Protein AF-A0AA44AN73-F1 (afdb_monomer_lite)

Sequence (393 aa):
MNIKLKIITTLLGVFFGCGIVTSQTPKAEQAMDSKRQHITEVAALTGKGDLDKLKIVLIDGLNDGMAVSELKEVMVHAYAYCGFPRALRGLQTLVAVLDERKAKGIEDDWGRKASPITDTRSKYERGRDILVEISGIPADAPKADYAILAPEIEVFLKEHLFADLFERDVLTYAERELTTVAVIASLGKGVEPMLKGHMGIALNVGITPDELRSVLAIVEKNIGRGEADGGRLALNEVLQSKGLTTAPEAPAVTIGNGVKKQKVTFHNRFLIDMVGDLYFPANYSPAKKYAAIIVGHPFGGVKEQTSGLHARKLAEIGYVTLAFDASYYGESGGYPRRMESPEVRVDDFSAAVDFLTNHPAVEADKIGVIGICGGGCYSVSATQIDHRINQYV

Radius of gyration: 26.95 Å; chains: 1; bounding box: 112×52×70 Å

Secondary structure (DSSP, 8-state):
--------------------------GGGGSS-HHHHHHHHHHHHHHHT-HHHHHHHHHHHHHTT--HHHHHHHHHHHHHHH-HHHHHHHHHHHHHHHHHHHHTTPPPP--PPPPP----S-HHHHHHHHHHHHH---TTSPPPHHHHH-HHHHHIIIIIIIIIIIT-TTS-HHHHHHHHHHHHHHH-TT-HHHHHHHHHHHHHTT--HHHHHH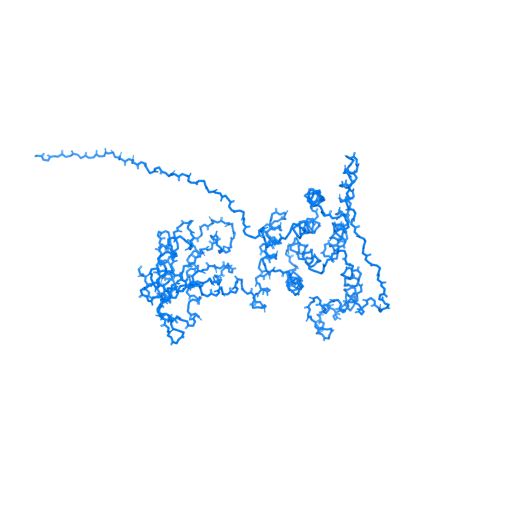HHHHHHHHT-HHHHHHHHHHHHHHHHHTT--S---PPPEE-GGG-EEEEEEEE-TT--EEEEEEEE-TT--TTS-EEEEEEEPPTT--TTTHHHHHHHHHHHTT-EEEEEPPTTSTTS--SSTT---HHHHHHHHHHHHHHHHT-TTEEEEEEEEEE-THHHHHHHHHHHH-TTEEEE-

Structure (mmCIF, N/CA/C/O backbone):
data_AF-A0AA44AN73-F1
#
_entry.id   AF-A0AA44AN73-F1
#
loop_
_atom_site.group_PDB
_atom_site.id
_atom_site.type_symbol
_atom_site.label_atom_id
_atom_site.label_alt_id
_atom_site.label_comp_id
_atom_site.label_asym_id
_atom_site.label_entity_id
_atom_site.label_seq_id
_atom_site.pdbx_PDB_ins_code
_atom_site.Cartn_x
_atom_site.Cartn_y
_atom_site.Cartn_z
_atom_site.occupancy
_atom_site.B_iso_or_equiv
_atom_site.auth_seq_id
_atom_site.auth_comp_id
_atom_site.auth_asym_id
_atom_site.auth_atom_id
_atom_site.pdbx_PDB_model_num
ATOM 1 N N . MET A 1 1 ? -77.117 20.417 1.724 1.00 33.25 1 MET A N 1
ATOM 2 C CA . MET A 1 1 ? -77.592 19.128 1.180 1.00 33.25 1 MET A CA 1
ATOM 3 C C . MET A 1 1 ? -76.388 18.421 0.579 1.00 33.25 1 MET A C 1
ATOM 5 O O . MET A 1 1 ? -75.784 18.962 -0.335 1.00 33.25 1 MET A O 1
ATOM 9 N N . ASN A 1 2 ? -75.968 17.308 1.185 1.00 35.72 2 ASN A N 1
ATOM 10 C CA . ASN A 1 2 ? -74.868 16.461 0.709 1.00 35.72 2 ASN A CA 1
ATOM 11 C C . ASN A 1 2 ? -75.146 15.934 -0.708 1.00 35.72 2 ASN A C 1
ATOM 13 O O . ASN A 1 2 ? -76.312 15.709 -1.026 1.00 35.72 2 ASN A O 1
ATOM 17 N N . ILE A 1 3 ? -74.090 15.616 -1.474 1.00 34.88 3 ILE A N 1
ATOM 18 C CA . ILE A 1 3 ? -73.777 14.259 -1.990 1.00 34.88 3 ILE A CA 1
ATOM 19 C C . ILE A 1 3 ? -72.761 14.325 -3.161 1.00 34.88 3 ILE A C 1
ATOM 21 O O . ILE A 1 3 ? -73.043 14.906 -4.200 1.00 34.88 3 ILE A O 1
ATOM 25 N N . LYS A 1 4 ? -71.658 13.574 -2.977 1.00 35.12 4 LYS A N 1
ATOM 26 C CA . LYS A 1 4 ? -70.681 13.003 -3.941 1.00 35.12 4 LYS A CA 1
ATOM 27 C C . LYS A 1 4 ? -69.655 13.933 -4.620 1.00 35.12 4 LYS A C 1
ATOM 29 O O . LYS A 1 4 ? -70.014 15.010 -5.050 1.00 35.12 4 LYS A O 1
ATOM 34 N N . LEU A 1 5 ? -68.401 13.574 -4.925 1.00 36.94 5 LEU A N 1
ATOM 35 C CA . LEU A 1 5 ? -67.374 12.585 -4.527 1.00 36.94 5 LEU A CA 1
ATOM 36 C C . LEU A 1 5 ? -66.409 12.503 -5.746 1.00 36.94 5 LEU A C 1
ATOM 38 O O . LEU A 1 5 ? -66.891 12.270 -6.849 1.00 36.94 5 LEU A O 1
ATOM 42 N N . LYS A 1 6 ? -65.086 12.565 -5.492 1.00 32.72 6 LYS A N 1
ATOM 43 C CA . LYS A 1 6 ? -63.939 11.987 -6.253 1.00 32.72 6 LYS A CA 1
ATOM 44 C C . LYS A 1 6 ? -63.136 12.806 -7.309 1.00 32.72 6 LYS A C 1
ATOM 46 O O . LYS A 1 6 ? -63.576 13.000 -8.430 1.00 32.72 6 LYS A O 1
ATOM 51 N N . ILE A 1 7 ? -61.860 13.009 -6.917 1.00 36.22 7 ILE A N 1
ATOM 52 C CA . ILE A 1 7 ? -60.563 12.746 -7.609 1.00 36.22 7 ILE A CA 1
ATOM 53 C C . ILE A 1 7 ? -60.073 13.769 -8.654 1.00 36.22 7 ILE A C 1
ATOM 55 O O . ILE A 1 7 ? -60.730 13.999 -9.659 1.00 36.22 7 ILE A O 1
ATOM 59 N N . ILE A 1 8 ? -58.854 14.291 -8.414 1.00 30.73 8 ILE A N 1
ATOM 60 C CA . ILE A 1 8 ? -57.634 14.311 -9.274 1.00 30.73 8 ILE A CA 1
ATOM 61 C C . ILE A 1 8 ? -56.758 15.504 -8.815 1.00 30.73 8 ILE A C 1
ATOM 63 O O . ILE A 1 8 ? -57.096 16.657 -9.039 1.00 30.73 8 ILE A O 1
ATOM 67 N N . THR A 1 9 ? -55.800 15.266 -7.911 1.00 32.59 9 THR A N 1
ATOM 68 C CA . THR A 1 9 ? -54.337 15.238 -8.168 1.00 32.59 9 THR A CA 1
ATOM 69 C C . THR A 1 9 ? -53.699 16.626 -8.328 1.00 32.59 9 THR A C 1
ATOM 71 O O . THR A 1 9 ? -53.601 17.150 -9.431 1.00 32.59 9 THR A O 1
ATOM 74 N N . THR A 1 10 ? -53.170 17.178 -7.229 1.00 31.42 10 THR A N 1
ATOM 75 C CA . THR A 1 10 ? -52.239 18.320 -7.255 1.00 31.42 10 THR A CA 1
ATOM 76 C C . THR A 1 10 ? -50.815 17.799 -7.074 1.00 31.42 10 THR A C 1
ATOM 78 O O . THR A 1 10 ? -50.387 17.504 -5.961 1.00 31.42 10 THR A O 1
ATOM 81 N N . LEU A 1 11 ? -50.087 17.677 -8.184 1.00 30.55 11 LEU A N 1
ATOM 82 C CA . LEU A 1 11 ? -48.626 17.619 -8.204 1.00 30.55 11 LEU A CA 1
ATOM 83 C C . LEU A 1 11 ? -48.123 19.068 -8.144 1.00 30.55 11 LEU A C 1
ATOM 85 O O . LEU A 1 11 ? -48.234 19.795 -9.128 1.00 30.55 11 LEU A O 1
ATOM 89 N N . LEU A 1 12 ? -47.593 19.496 -6.997 1.00 32.09 12 LEU A N 1
ATOM 90 C CA . LEU A 1 12 ? -46.801 20.723 -6.906 1.00 32.09 12 LEU A CA 1
ATOM 91 C C . LEU A 1 12 ? -45.329 20.316 -6.800 1.00 32.09 12 LEU A C 1
ATOM 93 O O . LEU A 1 12 ? -44.916 19.683 -5.830 1.00 32.09 12 LEU A O 1
ATOM 97 N N . GLY A 1 13 ? -44.574 20.621 -7.854 1.00 29.20 13 GLY A N 1
ATOM 98 C CA . GLY A 1 13 ? -43.163 20.289 -7.980 1.00 29.20 13 GLY A CA 1
ATOM 99 C C . GLY A 1 13 ? -42.294 21.054 -6.985 1.00 29.20 13 GLY A C 1
ATOM 100 O O . GLY A 1 13 ? -42.390 22.273 -6.859 1.00 29.20 13 GLY A O 1
ATOM 101 N N . VAL A 1 14 ? -41.406 20.321 -6.317 1.00 35.00 14 VAL A N 1
ATOM 102 C CA . VAL A 1 14 ? -40.262 20.882 -5.599 1.00 35.00 14 VAL A CA 1
ATOM 103 C C . VAL A 1 14 ? -39.116 20.989 -6.601 1.00 35.00 14 VAL A C 1
ATOM 105 O O . VAL A 1 14 ? -38.547 19.985 -7.025 1.00 35.00 14 VAL A O 1
ATOM 108 N N . PHE A 1 15 ? -38.809 22.218 -7.010 1.00 31.81 15 PHE A N 1
ATOM 109 C CA . PHE A 1 15 ? -37.608 22.543 -7.774 1.00 31.81 15 PHE A CA 1
ATOM 110 C C . PHE A 1 15 ? -36.373 22.275 -6.900 1.00 31.81 15 PHE A C 1
ATOM 112 O O . PHE A 1 15 ? -36.107 23.005 -5.947 1.00 31.81 15 PHE A O 1
ATOM 119 N N . PHE A 1 16 ? -35.610 21.233 -7.230 1.00 35.00 16 PHE A N 1
ATOM 120 C CA . PHE A 1 16 ? -34.255 21.047 -6.719 1.00 35.00 16 PHE A CA 1
ATOM 121 C C . PHE A 1 16 ? -33.323 22.017 -7.452 1.00 35.00 16 PHE A C 1
ATOM 123 O O . PHE A 1 16 ? -33.012 21.837 -8.630 1.00 35.00 16 PHE A O 1
ATOM 130 N N . GLY A 1 17 ? -32.880 23.059 -6.750 1.00 29.28 17 GLY A N 1
ATOM 131 C CA . GLY A 1 17 ? -31.750 23.873 -7.177 1.00 29.28 17 GLY A CA 1
ATOM 132 C C . GLY A 1 17 ? -30.486 23.019 -7.143 1.00 29.28 17 GLY A C 1
ATOM 133 O O . GLY A 1 17 ? -29.977 22.696 -6.072 1.00 29.28 17 GLY A O 1
ATOM 134 N N . CYS A 1 18 ? -30.004 22.627 -8.319 1.00 31.86 18 CYS A N 1
ATOM 135 C CA . CYS A 1 18 ? -28.733 21.940 -8.489 1.00 31.86 18 CYS A CA 1
ATOM 136 C C . CYS A 1 18 ? -27.601 22.936 -8.190 1.00 31.86 18 CYS A C 1
ATOM 138 O O . CYS A 1 18 ? -27.151 23.670 -9.067 1.00 31.86 18 CYS A O 1
ATOM 140 N N . GLY A 1 19 ? -27.177 22.996 -6.928 1.00 29.27 19 GLY A N 1
ATOM 141 C CA . GLY A 1 19 ? -25.904 23.603 -6.562 1.00 29.27 19 GLY A CA 1
ATOM 142 C C . GLY A 1 19 ? -24.778 22.805 -7.212 1.00 29.27 19 GLY A C 1
ATOM 143 O O . GLY A 1 19 ? -24.750 21.579 -7.127 1.00 29.27 19 GLY A O 1
ATOM 144 N N . ILE A 1 20 ? -23.886 23.505 -7.905 1.00 31.80 20 ILE A N 1
ATOM 145 C CA . ILE A 1 20 ? -22.695 22.949 -8.542 1.00 31.80 20 ILE A CA 1
ATOM 146 C C . ILE A 1 20 ? -21.858 22.276 -7.449 1.00 31.80 20 ILE A C 1
ATOM 148 O O . ILE A 1 20 ? -21.219 22.943 -6.639 1.00 31.80 20 ILE A O 1
ATOM 152 N N . VAL A 1 21 ? -21.893 20.945 -7.402 1.00 33.31 21 VAL A N 1
ATOM 153 C CA . VAL A 1 21 ? -20.956 20.147 -6.614 1.00 33.31 21 VAL A CA 1
ATOM 154 C C . VAL A 1 21 ? -19.628 20.223 -7.352 1.00 33.31 21 VAL A C 1
ATOM 156 O O . VAL A 1 21 ? -19.421 19.531 -8.345 1.00 33.31 21 VAL A O 1
ATOM 159 N N . THR A 1 22 ? -18.732 21.093 -6.897 1.00 30.92 22 THR A N 1
ATOM 160 C CA . THR A 1 22 ? -17.318 20.997 -7.258 1.00 30.92 22 THR A CA 1
ATOM 161 C C . THR A 1 22 ? -16.829 19.632 -6.784 1.00 30.92 22 THR A C 1
ATOM 163 O O . THR A 1 22 ? -16.802 19.366 -5.581 1.00 30.92 22 THR A O 1
ATOM 166 N N . SER A 1 23 ? -16.515 18.744 -7.725 1.00 31.84 23 SER A N 1
ATOM 167 C CA . SER A 1 23 ? -15.941 17.432 -7.451 1.00 31.84 23 SER A CA 1
ATOM 168 C C . SER A 1 23 ? -14.614 17.611 -6.718 1.00 31.84 23 SER A C 1
ATOM 170 O O . SER A 1 23 ? -13.614 17.987 -7.325 1.00 31.84 23 SER A O 1
ATOM 172 N N . GLN A 1 24 ? -14.603 17.369 -5.409 1.00 31.91 24 GLN A N 1
ATOM 173 C CA . GLN A 1 24 ? -13.357 17.167 -4.684 1.00 31.91 24 GLN A CA 1
ATOM 174 C C . GLN A 1 24 ? -12.802 15.810 -5.112 1.00 31.91 24 GLN A C 1
ATOM 176 O O . GLN A 1 24 ? -13.430 14.773 -4.893 1.00 31.91 24 GLN A O 1
ATOM 181 N N . THR A 1 25 ? -11.651 15.843 -5.774 1.00 31.38 25 THR A N 1
ATOM 182 C CA . THR A 1 25 ? -10.792 14.688 -6.030 1.00 31.38 25 THR A CA 1
ATOM 183 C C . THR A 1 25 ? -10.582 13.916 -4.715 1.00 31.38 25 THR A C 1
ATOM 185 O O . THR A 1 25 ? -10.429 14.561 -3.671 1.00 31.38 25 THR A O 1
ATOM 188 N N . PRO A 1 26 ? -10.627 12.570 -4.691 1.00 38.88 26 PRO A N 1
ATOM 189 C CA . PRO A 1 26 ? -10.494 11.815 -3.449 1.00 38.88 26 PRO A CA 1
ATOM 190 C C . PRO A 1 26 ? -9.183 12.152 -2.728 1.00 38.88 26 PRO A C 1
ATOM 192 O O . PRO A 1 26 ? -8.114 12.132 -3.328 1.00 38.88 26 PRO A O 1
ATOM 195 N N . LYS A 1 27 ? -9.257 12.396 -1.416 1.00 42.75 27 LYS A N 1
ATOM 196 C CA . LYS A 1 27 ? -8.123 12.756 -0.541 1.00 42.75 27 LYS A CA 1
ATOM 197 C C . LYS A 1 27 ? -6.932 11.777 -0.619 1.00 42.75 27 LYS A C 1
ATOM 199 O O . LYS A 1 27 ? -5.808 12.175 -0.351 1.00 42.75 27 LYS A O 1
ATOM 204 N N . ALA A 1 28 ? -7.172 10.524 -1.019 1.00 41.59 28 ALA A N 1
ATOM 205 C CA . ALA A 1 28 ? -6.134 9.509 -1.221 1.00 41.59 28 ALA A CA 1
ATOM 206 C C . ALA A 1 28 ? -5.188 9.830 -2.399 1.00 41.59 28 ALA A C 1
ATOM 208 O O . ALA A 1 28 ? -3.997 9.551 -2.316 1.00 41.59 28 ALA A O 1
ATOM 209 N N . GLU A 1 29 ? -5.666 10.478 -3.468 1.00 38.62 29 GLU A N 1
ATOM 210 C CA . GLU A 1 29 ? -4.795 10.918 -4.576 1.00 38.62 29 GLU A CA 1
ATOM 211 C C . GLU A 1 29 ? -3.890 12.100 -4.176 1.00 38.62 29 GLU A C 1
ATOM 213 O O . GLU A 1 29 ? -2.914 12.373 -4.860 1.00 38.62 29 GLU A O 1
ATOM 218 N N . GLN A 1 30 ? -4.154 12.772 -3.046 1.00 48.41 30 GLN A N 1
ATOM 219 C CA . GLN A 1 30 ? -3.311 13.852 -2.508 1.00 48.41 30 GLN A CA 1
ATOM 220 C C . GLN A 1 30 ? -2.261 13.383 -1.486 1.00 48.41 30 GLN A C 1
ATOM 222 O O . GLN A 1 30 ? -1.497 14.209 -0.991 1.00 48.41 30 GLN A O 1
ATOM 227 N N . ALA A 1 31 ? -2.226 12.094 -1.133 1.00 61.28 31 ALA A N 1
ATOM 228 C CA . ALA A 1 31 ? -1.313 11.583 -0.106 1.00 61.28 31 ALA A CA 1
ATOM 229 C C . ALA A 1 31 ? 0.101 11.272 -0.628 1.00 61.28 31 ALA A C 1
ATOM 231 O O . ALA A 1 31 ? 1.035 11.192 0.165 1.00 61.28 31 ALA A O 1
ATOM 232 N N . MET A 1 32 ? 0.256 11.092 -1.943 1.00 83.25 32 MET A N 1
ATOM 233 C CA . MET A 1 32 ? 1.490 10.640 -2.581 1.00 83.25 32 MET A CA 1
ATOM 234 C C . MET A 1 32 ? 1.972 11.681 -3.596 1.00 83.25 32 MET A C 1
ATOM 236 O O . MET A 1 32 ? 1.163 12.235 -4.339 1.00 83.25 32 MET A O 1
ATOM 240 N N . ASP A 1 33 ? 3.277 11.961 -3.621 1.00 91.88 33 ASP A N 1
ATOM 241 C CA . ASP A 1 33 ? 3.858 12.850 -4.631 1.00 91.88 33 ASP A CA 1
ATOM 242 C C . ASP A 1 33 ? 3.808 12.231 -6.040 1.00 91.88 33 ASP A C 1
ATOM 244 O O . ASP A 1 33 ? 3.614 11.021 -6.211 1.00 91.88 33 ASP A O 1
ATOM 248 N N . SER A 1 34 ? 3.973 13.070 -7.068 1.00 94.44 34 SER A N 1
ATOM 249 C CA . SER A 1 34 ? 3.802 12.630 -8.455 1.00 94.44 34 SER A CA 1
ATOM 250 C C . SER A 1 34 ? 4.837 11.585 -8.872 1.00 94.44 34 SER A C 1
ATOM 252 O O . SER A 1 34 ? 4.498 10.617 -9.553 1.00 94.44 34 SER A O 1
ATOM 254 N N . LYS A 1 35 ? 6.080 11.692 -8.390 1.00 96.38 35 LYS A N 1
ATOM 255 C CA . LYS A 1 35 ? 7.129 10.707 -8.664 1.00 96.38 35 LYS A CA 1
ATOM 256 C C . LYS A 1 35 ? 6.743 9.330 -8.123 1.00 96.38 35 LYS A C 1
ATOM 258 O O . LYS A 1 35 ? 6.809 8.340 -8.851 1.00 96.38 35 LYS A O 1
ATOM 263 N N . ARG A 1 36 ? 6.302 9.245 -6.867 1.00 97.50 36 ARG A N 1
ATOM 264 C CA . ARG A 1 36 ? 5.841 7.993 -6.245 1.00 97.50 36 ARG A CA 1
ATOM 265 C C . ARG A 1 36 ? 4.588 7.434 -6.928 1.00 97.50 36 ARG A C 1
ATOM 267 O O . ARG A 1 36 ? 4.461 6.212 -7.057 1.00 97.50 36 ARG A O 1
ATOM 274 N N . GLN A 1 37 ? 3.709 8.296 -7.440 1.00 97.19 37 GLN A N 1
ATOM 275 C CA . GLN A 1 37 ? 2.575 7.883 -8.267 1.00 97.19 37 GLN A CA 1
ATOM 276 C C . GLN A 1 37 ? 3.027 7.188 -9.555 1.00 97.19 37 GLN A C 1
ATOM 278 O O . GLN A 1 37 ? 2.626 6.047 -9.794 1.00 97.19 37 GLN A O 1
ATOM 283 N N . HIS A 1 38 ? 3.909 7.814 -10.336 1.00 98.38 38 HIS A N 1
ATOM 284 C CA . HIS A 1 38 ? 4.433 7.229 -11.576 1.00 98.38 38 HIS A CA 1
ATOM 285 C C . HIS A 1 38 ? 5.224 5.942 -11.325 1.00 98.38 38 HIS A C 1
ATOM 287 O O . HIS A 1 38 ? 5.044 4.961 -12.047 1.00 98.38 38 HIS A O 1
ATOM 293 N N . ILE A 1 39 ? 6.041 5.896 -10.263 1.00 98.75 39 ILE A N 1
ATOM 294 C CA . ILE A 1 39 ? 6.729 4.669 -9.829 1.00 98.75 39 ILE A CA 1
ATOM 295 C C . ILE A 1 39 ? 5.718 3.538 -9.632 1.00 98.75 39 ILE A C 1
ATOM 297 O O . ILE A 1 39 ? 5.908 2.438 -10.150 1.00 98.75 39 ILE A O 1
ATOM 301 N N . THR A 1 40 ? 4.623 3.817 -8.926 1.00 98.62 40 THR A N 1
ATOM 302 C CA . THR A 1 40 ? 3.582 2.830 -8.630 1.00 98.62 40 THR A CA 1
ATOM 303 C C . THR A 1 40 ? 2.859 2.357 -9.891 1.00 98.62 40 THR A C 1
ATOM 305 O O . THR A 1 40 ? 2.649 1.156 -10.064 1.00 98.62 40 THR A O 1
ATOM 308 N N . GLU A 1 41 ? 2.494 3.274 -10.791 1.00 98.62 41 GLU A N 1
ATOM 309 C CA . GLU A 1 41 ? 1.819 2.949 -12.052 1.00 98.62 41 GLU A CA 1
ATOM 310 C C . GLU A 1 41 ? 2.703 2.078 -12.959 1.00 98.62 41 GLU A C 1
ATOM 312 O O . GLU A 1 41 ? 2.266 1.021 -13.429 1.00 98.62 41 GLU A O 1
ATOM 317 N N . VAL A 1 42 ? 3.969 2.466 -13.139 1.00 98.88 42 VAL A N 1
ATOM 318 C CA . VAL A 1 42 ? 4.962 1.722 -13.932 1.00 98.88 42 VAL A CA 1
ATOM 319 C C . VAL A 1 42 ? 5.223 0.345 -13.329 1.00 98.88 42 VAL A C 1
ATOM 321 O O . VAL A 1 42 ? 5.249 -0.652 -14.057 1.00 98.88 42 VAL A O 1
ATOM 324 N N . ALA A 1 43 ? 5.379 0.266 -12.007 1.00 98.81 43 ALA A N 1
ATOM 325 C CA . ALA A 1 43 ? 5.598 -0.981 -11.285 1.00 98.81 43 ALA A CA 1
ATOM 326 C C . ALA A 1 43 ? 4.417 -1.950 -11.446 1.00 98.81 43 ALA A C 1
ATOM 328 O O . ALA A 1 43 ? 4.615 -3.106 -11.825 1.00 98.81 43 ALA A O 1
ATOM 329 N N . ALA A 1 44 ? 3.188 -1.476 -11.226 1.00 98.69 44 ALA A N 1
ATOM 330 C CA . ALA A 1 44 ? 1.979 -2.288 -11.336 1.00 98.69 44 ALA A CA 1
ATOM 331 C C . ALA A 1 44 ? 1.781 -2.839 -12.759 1.00 98.69 44 ALA A C 1
ATOM 333 O O . ALA A 1 44 ? 1.577 -4.042 -12.954 1.00 98.69 44 ALA A O 1
ATOM 334 N N . LEU A 1 45 ? 1.907 -1.976 -13.771 1.00 98.81 45 LEU A N 1
ATOM 335 C CA . LEU A 1 45 ? 1.717 -2.348 -15.175 1.00 98.81 45 LEU A CA 1
ATOM 336 C C . LEU A 1 45 ? 2.831 -3.265 -15.690 1.00 98.81 45 LEU A C 1
ATOM 338 O O . LEU A 1 45 ? 2.544 -4.236 -16.396 1.00 98.81 45 LEU A O 1
ATOM 342 N N . THR A 1 46 ? 4.080 -3.042 -15.265 1.00 98.75 46 THR A N 1
ATOM 343 C CA . THR A 1 46 ? 5.189 -3.977 -15.518 1.00 98.75 46 THR A CA 1
ATOM 344 C C . THR A 1 46 ? 4.909 -5.330 -14.866 1.00 98.75 46 THR A C 1
ATOM 346 O O . THR A 1 46 ? 5.020 -6.366 -15.520 1.00 98.75 46 THR A O 1
ATOM 349 N N . GLY A 1 47 ? 4.480 -5.332 -13.601 1.00 97.69 47 GLY A N 1
ATOM 350 C CA . GLY A 1 47 ? 4.155 -6.538 -12.844 1.00 97.69 47 GLY A CA 1
ATOM 351 C C . GLY A 1 47 ? 3.045 -7.374 -13.481 1.00 97.69 47 GLY A C 1
ATOM 352 O O . GLY A 1 47 ? 3.145 -8.603 -13.505 1.00 97.69 47 GLY A O 1
ATOM 353 N N . LYS A 1 48 ? 2.023 -6.724 -14.053 1.00 97.38 48 LYS A N 1
ATOM 354 C CA . LYS A 1 48 ? 0.937 -7.380 -14.799 1.00 97.38 48 LYS A CA 1
ATOM 355 C C . LYS A 1 48 ? 1.352 -7.802 -16.211 1.00 97.38 48 LYS A C 1
ATOM 357 O O . LYS A 1 48 ? 0.869 -8.821 -16.704 1.00 97.38 48 LYS A O 1
ATOM 362 N N . GLY A 1 49 ? 2.262 -7.056 -16.836 1.00 97.44 49 GLY A N 1
ATOM 363 C CA . GLY A 1 49 ? 2.662 -7.224 -18.233 1.00 97.44 49 GLY A CA 1
ATOM 364 C C . GLY A 1 49 ? 1.727 -6.532 -19.232 1.00 97.44 49 GLY A C 1
ATOM 365 O O . GLY A 1 49 ? 1.640 -6.976 -20.374 1.00 97.44 49 GLY A O 1
ATOM 366 N N . ASP A 1 50 ? 1.022 -5.476 -18.816 1.00 97.94 50 ASP A N 1
ATOM 367 C CA . ASP A 1 50 ? 0.146 -4.677 -19.688 1.00 97.94 50 ASP A CA 1
ATOM 368 C C . ASP A 1 50 ? 0.968 -3.577 -20.380 1.00 97.94 50 ASP A C 1
ATOM 370 O O . ASP A 1 50 ? 1.159 -2.480 -19.854 1.00 97.94 50 ASP A O 1
ATOM 374 N N . LEU A 1 51 ? 1.524 -3.915 -21.547 1.00 98.44 51 LEU A N 1
ATOM 375 C CA . LEU A 1 51 ? 2.491 -3.070 -22.255 1.00 98.44 51 LEU A CA 1
ATOM 376 C C . LEU A 1 51 ? 1.855 -1.829 -22.894 1.00 98.44 51 LEU A C 1
ATOM 378 O O . LEU A 1 51 ? 2.514 -0.794 -22.994 1.00 98.44 51 LEU A O 1
ATOM 382 N N . ASP A 1 52 ? 0.587 -1.919 -23.300 1.00 98.31 52 ASP A N 1
ATOM 383 C CA . ASP A 1 52 ? -0.120 -0.815 -23.952 1.00 98.31 52 ASP A CA 1
ATOM 384 C C . ASP A 1 52 ? -0.364 0.320 -22.955 1.00 98.31 52 ASP A C 1
ATOM 386 O O . ASP A 1 52 ? -0.048 1.478 -23.237 1.00 98.31 52 ASP A O 1
ATOM 390 N N . LYS A 1 53 ? -0.840 -0.012 -21.748 1.00 98.50 53 LYS A N 1
ATOM 391 C CA . LYS A 1 53 ? -0.962 0.973 -20.667 1.00 98.50 53 LYS A CA 1
ATOM 392 C C . LYS A 1 53 ? 0.399 1.405 -20.132 1.00 98.50 53 LYS A C 1
ATOM 394 O O . LYS A 1 53 ? 0.574 2.584 -19.833 1.00 98.50 53 LYS A O 1
ATOM 399 N N . LEU A 1 54 ? 1.369 0.487 -20.040 1.00 98.88 54 LEU A N 1
ATOM 400 C CA . LEU A 1 54 ? 2.722 0.818 -19.587 1.00 98.88 54 LEU A CA 1
ATOM 401 C C . LEU A 1 54 ? 3.351 1.910 -20.461 1.00 98.88 54 LEU A C 1
ATOM 403 O O . LEU A 1 54 ? 3.940 2.851 -19.940 1.00 98.88 54 LEU A O 1
ATOM 407 N N . LYS A 1 55 ? 3.187 1.825 -21.786 1.00 98.88 55 LYS A N 1
ATOM 408 C CA . LYS A 1 55 ? 3.680 2.845 -22.719 1.00 98.88 55 LYS A CA 1
ATOM 409 C C . LYS A 1 55 ? 3.139 4.241 -22.392 1.00 98.88 55 LYS A C 1
ATOM 411 O O . LYS A 1 55 ? 3.896 5.206 -22.462 1.00 98.88 55 LYS A O 1
ATOM 416 N N . ILE A 1 56 ? 1.857 4.343 -22.040 1.00 98.69 56 ILE A N 1
ATOM 417 C CA . ILE A 1 56 ? 1.201 5.616 -21.710 1.00 98.69 56 ILE A CA 1
ATOM 418 C C . ILE A 1 56 ? 1.825 6.211 -20.446 1.00 98.69 56 ILE A C 1
ATOM 420 O O . ILE A 1 56 ? 2.341 7.324 -20.495 1.00 98.69 56 ILE A O 1
ATOM 424 N N . VAL A 1 57 ? 1.886 5.442 -19.354 1.00 98.62 57 VAL A N 1
ATOM 425 C CA . VAL A 1 57 ? 2.402 5.961 -18.074 1.00 98.62 57 VAL A CA 1
ATOM 426 C C . VAL A 1 57 ? 3.902 6.273 -18.118 1.00 98.62 57 VAL A C 1
ATOM 428 O O . VAL A 1 57 ? 4.363 7.174 -17.430 1.00 98.62 57 VAL A O 1
ATOM 431 N N . LEU A 1 58 ? 4.682 5.585 -18.963 1.00 98.88 58 LEU A N 1
ATOM 432 C CA . LEU A 1 58 ? 6.092 5.927 -19.187 1.00 98.88 58 LEU A CA 1
ATOM 433 C C . LEU A 1 58 ? 6.242 7.292 -19.872 1.00 98.88 58 LEU A C 1
ATOM 435 O O . LEU A 1 58 ? 7.136 8.059 -19.522 1.00 98.88 58 LEU A O 1
ATOM 439 N N . ILE A 1 59 ? 5.381 7.601 -20.847 1.00 98.81 59 ILE A N 1
ATOM 440 C CA . ILE A 1 59 ? 5.361 8.916 -21.499 1.00 98.81 59 ILE A CA 1
ATOM 441 C C . ILE A 1 59 ? 4.944 9.992 -20.495 1.00 98.81 59 ILE A C 1
ATOM 443 O O . ILE A 1 59 ? 5.574 11.049 -20.458 1.00 98.81 59 ILE A O 1
ATOM 447 N N . ASP A 1 60 ? 3.920 9.717 -19.687 1.00 98.50 60 ASP A N 1
ATOM 448 C CA . ASP A 1 60 ? 3.418 10.655 -18.683 1.00 98.50 60 ASP A CA 1
ATOM 449 C C . ASP A 1 60 ? 4.476 10.947 -17.613 1.00 98.50 60 ASP A C 1
ATOM 451 O O . ASP A 1 60 ? 4.742 12.115 -17.342 1.00 98.50 60 ASP A O 1
ATOM 455 N N . GLY A 1 61 ? 5.166 9.925 -17.098 1.00 98.50 61 GLY A N 1
ATOM 456 C CA . GLY A 1 61 ? 6.260 10.100 -16.140 1.00 98.50 61 GLY A CA 1
ATOM 457 C C . GLY A 1 61 ? 7.416 10.940 -16.692 1.00 98.50 61 GLY A C 1
ATOM 458 O O . GLY A 1 61 ? 7.891 11.849 -16.015 1.00 98.50 61 GLY A O 1
ATOM 459 N N . LEU A 1 62 ? 7.838 10.701 -17.942 1.00 98.75 62 LEU A N 1
ATOM 460 C CA . LEU A 1 62 ? 8.871 11.521 -18.597 1.00 98.75 62 LEU A CA 1
ATOM 461 C C . LEU A 1 62 ? 8.414 12.974 -18.801 1.00 98.75 62 LEU A C 1
ATOM 463 O O . LEU A 1 62 ? 9.202 13.901 -18.638 1.00 98.75 62 LEU A O 1
ATOM 467 N N . ASN A 1 63 ? 7.145 13.191 -19.158 1.00 98.44 63 ASN A N 1
ATOM 468 C CA . ASN A 1 63 ? 6.588 14.538 -19.307 1.00 98.44 63 ASN A CA 1
ATOM 469 C C . ASN A 1 63 ? 6.468 15.274 -17.965 1.00 98.44 63 ASN A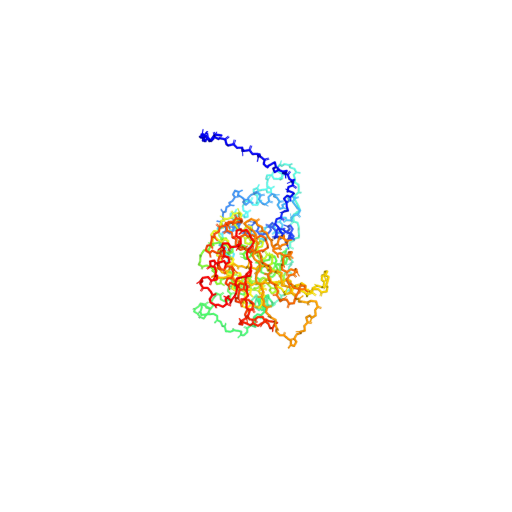 C 1
ATOM 471 O O . ASN A 1 63 ? 6.589 16.496 -17.939 1.00 98.44 63 ASN A O 1
ATOM 475 N N . ASP A 1 64 ? 6.253 14.538 -16.874 1.00 97.81 64 ASP A N 1
ATOM 476 C CA . ASP A 1 64 ? 6.200 15.059 -15.504 1.00 97.81 64 ASP A CA 1
ATOM 477 C C . ASP A 1 64 ? 7.595 15.218 -14.866 1.00 97.81 64 ASP A C 1
ATOM 479 O O . ASP A 1 64 ? 7.725 15.577 -13.698 1.00 97.81 64 ASP A O 1
ATOM 483 N N . GLY A 1 65 ? 8.661 14.981 -15.639 1.00 97.44 65 GLY A N 1
ATOM 484 C CA . GLY A 1 65 ? 10.039 15.250 -15.237 1.00 97.44 65 GLY A CA 1
ATOM 485 C C . GLY A 1 65 ? 10.748 14.103 -14.519 1.00 97.44 65 GLY A C 1
ATOM 486 O O . GLY A 1 65 ? 11.825 14.328 -13.971 1.00 97.44 65 GLY A O 1
ATOM 487 N N . MET A 1 66 ? 10.200 12.882 -14.524 1.00 98.12 66 MET A N 1
ATOM 488 C CA . MET A 1 66 ? 10.969 11.716 -14.082 1.00 98.12 66 MET A CA 1
ATOM 489 C C . MET A 1 66 ? 12.166 11.477 -14.994 1.00 98.12 66 MET A C 1
ATOM 491 O O . MET A 1 66 ? 12.055 11.523 -16.222 1.00 98.12 66 MET A O 1
ATOM 495 N N . ALA A 1 67 ? 13.295 11.114 -14.395 1.00 98.56 67 ALA A N 1
ATOM 496 C CA . ALA A 1 67 ? 14.464 10.744 -15.167 1.00 98.56 67 ALA A CA 1
ATOM 497 C C . ALA A 1 67 ? 14.315 9.342 -15.776 1.00 98.56 67 ALA A C 1
ATOM 499 O O . ALA A 1 67 ? 13.765 8.413 -15.171 1.00 98.56 67 ALA A O 1
ATOM 500 N N . VAL A 1 68 ? 14.927 9.133 -16.945 1.00 98.75 68 VAL A N 1
ATOM 501 C CA . VAL A 1 68 ? 15.006 7.812 -17.590 1.00 98.75 68 VAL A CA 1
ATOM 502 C C . VAL A 1 68 ? 15.638 6.780 -16.654 1.00 98.75 68 VAL A C 1
ATOM 504 O O . VAL A 1 68 ? 15.231 5.614 -16.648 1.00 98.75 68 VAL A O 1
ATOM 507 N N . SER A 1 69 ? 16.635 7.177 -15.851 1.00 98.62 69 SER A N 1
ATOM 508 C CA . SER A 1 69 ? 17.274 6.272 -14.896 1.00 98.62 69 SER A CA 1
ATOM 509 C C . SER A 1 69 ? 16.319 5.767 -13.820 1.00 98.62 69 SER A C 1
ATOM 511 O O . SER A 1 69 ? 16.438 4.596 -13.473 1.00 98.62 69 SER A O 1
ATOM 513 N N . GLU A 1 70 ? 15.369 6.578 -13.356 1.00 98.69 70 GLU A N 1
ATOM 514 C CA . GLU A 1 70 ? 14.394 6.212 -12.323 1.00 98.69 70 GLU A CA 1
ATOM 515 C C . GLU A 1 70 ? 13.375 5.208 -12.867 1.00 98.69 70 GLU A C 1
ATOM 517 O O . GLU A 1 70 ? 13.213 4.133 -12.293 1.00 98.69 70 GLU A O 1
ATOM 522 N N . LEU A 1 71 ? 12.772 5.489 -14.030 1.00 98.75 71 LEU A N 1
ATOM 523 C CA . LEU A 1 71 ? 11.834 4.573 -14.696 1.00 98.75 71 LEU A CA 1
ATOM 524 C C . LEU A 1 71 ? 12.491 3.225 -15.009 1.00 98.75 71 LEU A C 1
ATOM 526 O O . LEU A 1 71 ? 11.942 2.160 -14.719 1.00 98.75 71 LEU A O 1
ATOM 530 N N . LYS A 1 72 ? 13.708 3.260 -15.562 1.00 98.50 72 LYS A N 1
ATOM 531 C CA . LYS A 1 72 ? 14.522 2.062 -15.795 1.00 98.50 72 LYS A CA 1
ATOM 532 C C . LYS A 1 72 ? 14.744 1.284 -14.498 1.00 98.50 72 LYS A C 1
ATOM 534 O O . LYS A 1 72 ? 14.641 0.060 -14.507 1.00 98.50 72 LYS A O 1
ATOM 539 N N . GLU A 1 73 ? 15.065 1.970 -13.405 1.00 98.50 73 GLU A N 1
ATOM 540 C CA . GLU A 1 73 ? 15.362 1.328 -12.127 1.00 98.50 73 GLU A CA 1
ATOM 541 C C . GLU A 1 73 ? 14.126 0.643 -11.523 1.00 98.50 73 GLU A C 1
ATOM 543 O O . GLU A 1 73 ? 14.269 -0.453 -10.986 1.00 98.50 73 GLU A O 1
ATOM 548 N N . VAL A 1 74 ? 12.918 1.197 -11.701 1.00 98.75 74 VAL A N 1
ATOM 549 C CA . VAL A 1 74 ? 11.653 0.529 -11.328 1.00 98.75 74 VAL A CA 1
ATOM 550 C C . VAL A 1 74 ? 11.538 -0.837 -12.015 1.00 98.75 74 VAL A C 1
ATOM 552 O O . VAL A 1 74 ? 11.271 -1.846 -11.364 1.00 98.75 74 VAL A O 1
ATOM 555 N N . MET A 1 75 ? 11.799 -0.908 -13.323 1.00 98.50 75 MET A N 1
ATOM 556 C CA . MET A 1 75 ? 11.713 -2.164 -14.083 1.00 98.50 75 MET A CA 1
ATOM 557 C C . MET A 1 75 ? 12.863 -3.133 -13.779 1.00 98.50 75 MET A C 1
ATOM 559 O O . MET A 1 75 ? 12.646 -4.344 -13.744 1.00 98.50 75 MET A O 1
ATOM 563 N N . VAL A 1 76 ? 14.073 -2.622 -13.519 1.00 98.06 76 VAL A N 1
ATOM 564 C CA . VAL A 1 76 ? 15.202 -3.435 -13.033 1.00 98.06 76 VAL A CA 1
ATOM 565 C C . VAL A 1 76 ? 14.904 -4.006 -11.646 1.00 98.06 76 VAL A C 1
ATOM 567 O O . VAL A 1 76 ? 15.253 -5.143 -11.378 1.00 98.06 76 VAL A O 1
ATOM 570 N N . HIS A 1 77 ? 14.224 -3.275 -10.769 1.00 98.44 77 HIS A N 1
ATOM 571 C CA . HIS A 1 77 ? 13.806 -3.801 -9.468 1.00 98.44 77 HIS A CA 1
ATOM 572 C C . HIS A 1 77 ? 12.680 -4.837 -9.605 1.00 98.44 77 HIS A C 1
ATOM 574 O O . HIS A 1 77 ? 12.677 -5.868 -8.934 1.00 98.44 77 HIS A O 1
ATOM 580 N N . ALA A 1 78 ? 11.740 -4.603 -10.523 1.00 97.56 78 ALA A N 1
ATOM 581 C CA . ALA A 1 78 ? 10.542 -5.420 -10.676 1.00 97.56 78 ALA A CA 1
ATOM 582 C C . ALA A 1 78 ? 10.807 -6.889 -11.063 1.00 97.56 78 ALA A C 1
ATOM 584 O O . ALA A 1 78 ? 9.982 -7.741 -10.720 1.00 97.56 78 ALA A O 1
ATOM 585 N N . TYR A 1 79 ? 11.912 -7.235 -11.751 1.00 96.12 79 TYR A N 1
ATOM 586 C CA . TYR A 1 79 ? 12.118 -8.628 -12.201 1.00 96.12 79 TYR A CA 1
ATOM 587 C C . TYR A 1 79 ? 12.214 -9.615 -11.039 1.00 96.12 79 TYR A C 1
ATOM 589 O O . TYR A 1 79 ? 11.821 -10.769 -11.209 1.00 96.12 79 TYR A O 1
ATOM 597 N N . ALA A 1 80 ? 12.700 -9.179 -9.873 1.00 95.94 80 ALA A N 1
ATOM 598 C CA . ALA A 1 80 ? 12.798 -10.038 -8.698 1.00 95.94 80 ALA A CA 1
ATOM 599 C C . ALA A 1 80 ? 11.420 -10.518 -8.214 1.00 95.94 80 ALA A C 1
ATOM 601 O O . ALA A 1 80 ? 11.315 -11.585 -7.617 1.00 95.94 80 ALA A O 1
ATOM 602 N N . TYR A 1 81 ? 10.361 -9.763 -8.524 1.00 96.81 81 TYR A N 1
ATOM 603 C CA . TYR A 1 81 ? 9.007 -10.005 -8.029 1.00 96.81 81 TYR A CA 1
ATOM 604 C C . TYR A 1 81 ? 8.031 -10.465 -9.118 1.00 96.81 81 TYR A C 1
ATOM 606 O O . TYR A 1 81 ? 7.089 -11.193 -8.821 1.00 96.81 81 TYR A O 1
ATOM 614 N N . CYS A 1 82 ? 8.242 -10.086 -10.385 1.00 96.38 82 CYS A N 1
ATOM 615 C CA . CYS A 1 82 ? 7.377 -10.487 -11.508 1.00 96.38 82 CYS A CA 1
ATOM 616 C C . CYS A 1 82 ? 8.076 -11.326 -12.591 1.00 96.38 82 CYS A C 1
ATOM 618 O O . CYS A 1 82 ? 7.450 -11.701 -13.587 1.00 96.38 82 CYS A O 1
ATOM 620 N N . GLY A 1 83 ? 9.356 -11.646 -12.391 1.00 96.25 83 GLY A N 1
ATOM 621 C CA . GLY A 1 83 ? 10.174 -12.450 -13.291 1.00 96.25 83 GLY A CA 1
ATOM 622 C C . GLY A 1 83 ? 10.801 -11.662 -14.446 1.00 96.25 83 GLY A C 1
ATOM 623 O O . GLY A 1 83 ? 10.297 -10.631 -14.899 1.00 96.25 83 GLY A O 1
ATOM 624 N N . PHE A 1 84 ? 11.901 -12.207 -14.975 1.00 95.19 84 PHE A N 1
ATOM 625 C CA . PHE A 1 84 ? 12.645 -11.640 -16.106 1.00 95.19 84 PHE A CA 1
ATOM 626 C C . PHE A 1 84 ? 11.783 -11.287 -17.325 1.00 95.19 84 PHE A C 1
ATOM 628 O O . PHE A 1 84 ? 11.961 -10.188 -17.852 1.00 95.19 84 PHE A O 1
ATOM 635 N N . PRO A 1 85 ? 10.850 -12.142 -17.799 1.00 98.12 85 PRO A N 1
ATOM 636 C CA . PRO A 1 85 ? 10.119 -11.845 -19.026 1.00 98.12 85 PRO A CA 1
ATOM 637 C C . PRO A 1 85 ? 9.336 -10.533 -18.951 1.00 98.12 85 PRO A C 1
ATOM 639 O O . PRO A 1 85 ? 9.390 -9.737 -19.884 1.00 98.12 85 PRO A O 1
ATOM 642 N N . ARG A 1 86 ? 8.647 -10.270 -17.834 1.00 98.25 86 ARG A N 1
ATOM 643 C CA . ARG A 1 86 ? 7.834 -9.058 -17.677 1.00 98.25 86 ARG A CA 1
ATOM 644 C C . ARG A 1 86 ? 8.694 -7.804 -17.568 1.00 98.25 86 ARG A C 1
ATOM 646 O O . ARG A 1 86 ? 8.466 -6.850 -18.307 1.00 98.25 86 ARG A O 1
ATOM 653 N N . ALA A 1 87 ? 9.736 -7.842 -16.742 1.00 98.06 87 ALA A N 1
ATOM 654 C CA . ALA A 1 87 ? 10.666 -6.725 -16.597 1.00 98.06 87 ALA A CA 1
ATOM 655 C C . ALA A 1 87 ? 11.396 -6.382 -17.908 1.00 98.06 87 ALA A C 1
ATOM 657 O O . ALA A 1 87 ? 11.492 -5.212 -18.276 1.00 98.06 87 ALA A O 1
ATOM 658 N N . LEU A 1 88 ? 11.854 -7.389 -18.663 1.00 98.25 88 LEU A N 1
ATOM 659 C CA . LEU A 1 88 ? 12.506 -7.172 -19.958 1.00 98.25 88 LEU A CA 1
ATOM 660 C C . LEU A 1 88 ? 11.549 -6.571 -20.990 1.00 98.25 88 LEU A C 1
ATOM 662 O O . LEU A 1 88 ? 11.942 -5.671 -21.731 1.00 98.25 88 LEU A O 1
ATOM 666 N N . ARG A 1 89 ? 10.291 -7.027 -21.032 1.00 98.62 89 ARG A N 1
ATOM 667 C CA . ARG A 1 89 ? 9.269 -6.428 -21.903 1.00 98.62 89 ARG A CA 1
ATOM 668 C C . ARG A 1 89 ? 8.961 -4.985 -21.501 1.00 98.62 89 ARG A C 1
ATOM 670 O O . ARG A 1 89 ? 8.789 -4.148 -22.387 1.00 98.62 89 ARG A O 1
ATOM 677 N N . GLY A 1 90 ? 8.973 -4.673 -20.206 1.00 98.69 90 GLY A N 1
ATOM 678 C CA . GLY A 1 90 ? 8.890 -3.296 -19.717 1.00 98.69 90 GLY A CA 1
ATOM 679 C C . GLY A 1 90 ? 10.049 -2.434 -20.222 1.00 98.69 90 GLY A C 1
ATOM 680 O O . GLY A 1 90 ? 9.823 -1.411 -20.865 1.00 98.69 90 GLY A O 1
ATOM 681 N N . LEU A 1 91 ? 11.294 -2.888 -20.042 1.00 98.81 91 LEU A N 1
ATOM 682 C CA . LEU A 1 91 ? 12.484 -2.163 -20.506 1.00 98.81 91 LEU A CA 1
ATOM 683 C C . LEU A 1 91 ? 12.482 -1.944 -22.025 1.00 98.81 91 LEU A C 1
ATOM 685 O O . LEU A 1 91 ? 12.814 -0.857 -22.489 1.00 98.81 91 LEU A O 1
ATOM 689 N N . GLN A 1 92 ? 12.066 -2.944 -22.806 1.00 98.81 92 GLN A N 1
ATOM 690 C CA . GLN A 1 92 ? 11.892 -2.804 -24.257 1.00 98.81 92 GLN A CA 1
ATOM 691 C C . GLN A 1 92 ? 10.826 -1.761 -24.615 1.00 98.81 92 GLN A C 1
ATOM 693 O O . GLN A 1 92 ? 10.982 -1.037 -25.596 1.00 98.81 92 GLN A O 1
ATOM 698 N N . THR A 1 93 ? 9.763 -1.663 -23.815 1.00 98.88 93 THR A N 1
ATOM 699 C CA . THR A 1 93 ? 8.720 -0.643 -23.990 1.00 98.88 93 THR A CA 1
ATOM 700 C C . THR A 1 93 ? 9.277 0.753 -23.714 1.00 98.88 93 THR A C 1
ATOM 702 O O . THR A 1 93 ? 9.036 1.661 -24.506 1.00 98.88 93 THR A O 1
ATOM 705 N N . LEU A 1 94 ? 10.094 0.923 -22.667 1.00 98.81 94 LEU A N 1
ATOM 706 C CA . LEU A 1 94 ? 10.794 2.187 -22.410 1.00 98.81 94 LEU A CA 1
ATOM 707 C C . LEU A 1 94 ? 11.750 2.556 -23.552 1.00 98.81 94 LEU A C 1
ATOM 709 O O . LEU A 1 94 ? 11.747 3.704 -23.980 1.00 98.81 94 LEU A O 1
ATOM 713 N N . VAL A 1 95 ? 12.515 1.603 -24.097 1.00 98.81 95 VAL A N 1
ATOM 714 C CA . VAL A 1 95 ? 13.367 1.856 -25.277 1.00 98.81 95 VAL A CA 1
ATOM 715 C C . VAL A 1 95 ? 12.535 2.385 -26.447 1.00 98.81 95 VAL A C 1
ATOM 717 O O . VAL A 1 95 ? 12.876 3.422 -27.007 1.00 98.81 95 VAL A O 1
ATOM 720 N N . ALA A 1 96 ? 11.409 1.739 -26.762 1.00 98.81 96 ALA A N 1
ATOM 721 C CA . ALA A 1 96 ? 10.527 2.189 -27.839 1.00 98.81 96 ALA A CA 1
ATOM 722 C C . ALA A 1 96 ? 9.962 3.601 -27.590 1.00 98.81 96 ALA A C 1
ATOM 724 O O . ALA A 1 96 ? 9.908 4.412 -28.513 1.00 98.81 96 ALA A O 1
ATOM 725 N N . VAL A 1 97 ? 9.583 3.922 -26.346 1.00 98.81 97 VAL A N 1
ATOM 726 C CA . VAL A 1 97 ? 9.142 5.274 -25.959 1.00 98.81 97 VAL A CA 1
ATOM 727 C C . VAL A 1 97 ? 10.245 6.304 -26.203 1.00 98.81 97 VAL A C 1
ATOM 729 O O . VAL A 1 97 ? 9.980 7.340 -26.810 1.00 98.81 97 VAL A O 1
ATOM 732 N N . LEU A 1 98 ? 11.475 6.025 -25.769 1.00 98.81 98 LEU A N 1
ATOM 733 C CA . LEU A 1 98 ? 12.608 6.939 -25.932 1.00 98.81 98 LEU A CA 1
ATOM 734 C C . LEU A 1 98 ? 12.979 7.136 -27.406 1.00 98.81 98 LEU A C 1
ATOM 736 O O . LEU A 1 98 ? 13.242 8.262 -27.822 1.00 98.81 98 LEU A O 1
ATOM 740 N N . ASP A 1 99 ? 12.945 6.077 -28.216 1.00 98.69 99 ASP A N 1
ATOM 741 C CA . AS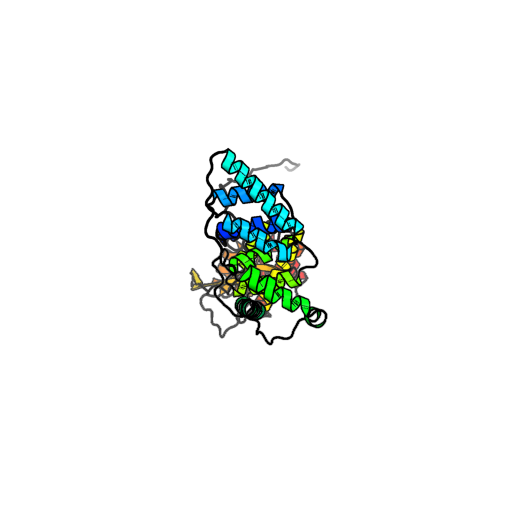P A 1 99 ? 13.194 6.169 -29.657 1.00 98.69 99 ASP A CA 1
ATOM 742 C C . ASP A 1 99 ? 12.127 7.025 -30.360 1.00 98.69 99 ASP A C 1
ATOM 744 O O . ASP A 1 99 ? 12.457 7.890 -31.175 1.00 98.69 99 ASP A O 1
ATOM 748 N N . GLU A 1 100 ? 10.848 6.849 -30.008 1.00 98.75 100 GLU A N 1
ATOM 749 C CA . GLU A 1 100 ? 9.747 7.672 -30.526 1.00 98.75 100 GLU A CA 1
ATOM 750 C C . GLU A 1 100 ? 9.866 9.143 -30.109 1.00 98.75 100 GLU A C 1
ATOM 752 O O . GLU A 1 100 ? 9.580 10.039 -30.908 1.00 98.75 100 GLU A O 1
ATOM 757 N N . ARG A 1 101 ? 10.284 9.410 -28.867 1.00 98.44 101 ARG A N 1
ATOM 758 C CA . ARG A 1 101 ? 10.507 10.770 -28.353 1.00 98.44 101 ARG A CA 1
ATOM 759 C C . ARG A 1 101 ? 11.695 11.433 -29.045 1.00 98.44 101 ARG A C 1
ATOM 761 O O . ARG A 1 101 ? 11.552 12.542 -29.562 1.00 98.44 101 ARG A O 1
ATOM 768 N N . LYS A 1 102 ? 12.808 10.716 -29.195 1.00 98.44 102 LYS A N 1
ATOM 769 C CA . LYS A 1 102 ? 13.989 11.170 -29.938 1.00 98.44 102 LYS A CA 1
ATOM 770 C C . LYS A 1 102 ? 13.675 11.464 -31.405 1.00 98.44 102 LYS A C 1
ATOM 772 O O . LYS A 1 102 ? 14.120 12.480 -31.931 1.00 98.44 102 LYS A O 1
ATOM 777 N N . ALA A 1 103 ? 12.875 10.624 -32.067 1.00 98.56 103 ALA A N 1
ATOM 778 C CA . ALA A 1 103 ? 12.434 10.861 -33.444 1.00 98.56 103 ALA A CA 1
ATOM 779 C C . ALA A 1 103 ? 11.583 12.139 -33.591 1.00 98.56 103 ALA A C 1
ATOM 781 O O . ALA A 1 103 ? 11.555 12.740 -34.664 1.00 98.56 103 ALA A O 1
ATOM 782 N N . LYS A 1 104 ? 10.923 12.580 -32.512 1.00 98.38 104 LYS A N 1
ATOM 783 C CA . LYS A 1 104 ? 10.193 13.856 -32.427 1.00 98.38 104 LYS A CA 1
ATOM 784 C C . LYS A 1 104 ? 11.074 15.034 -31.986 1.00 98.38 104 LYS A C 1
ATOM 786 O O . LYS A 1 104 ? 10.554 16.131 -31.809 1.00 98.38 104 LYS A O 1
ATOM 791 N N . GLY A 1 105 ? 12.380 14.825 -31.810 1.00 98.31 105 GLY A N 1
ATOM 792 C CA . GLY A 1 105 ? 13.317 15.851 -31.348 1.00 98.31 105 GLY A CA 1
ATOM 793 C C . GLY A 1 105 ? 13.195 16.189 -29.860 1.00 98.31 105 GLY A C 1
ATOM 794 O O . GLY A 1 105 ? 13.644 17.256 -29.454 1.00 98.31 105 GLY A O 1
ATOM 795 N N . ILE A 1 106 ? 12.574 15.320 -29.057 1.00 98.38 106 ILE A N 1
ATOM 796 C CA . ILE A 1 106 ? 12.491 15.482 -27.603 1.00 98.38 106 ILE A CA 1
ATOM 797 C C . ILE A 1 106 ? 13.746 14.864 -26.980 1.00 98.38 106 ILE A C 1
ATOM 799 O O . ILE A 1 106 ? 14.052 13.697 -27.230 1.00 98.38 106 ILE A O 1
ATOM 803 N N . GLU A 1 107 ? 14.462 15.646 -26.174 1.00 96.88 107 GLU A N 1
ATOM 804 C CA . GLU A 1 107 ? 15.580 15.171 -25.357 1.00 96.88 107 GLU A CA 1
ATOM 805 C C . GLU A 1 107 ? 15.100 14.921 -23.924 1.00 96.88 107 GLU A C 1
ATOM 807 O O . GLU A 1 107 ? 14.625 15.837 -23.255 1.00 96.88 107 GLU A O 1
ATOM 812 N N . ASP A 1 108 ? 15.207 13.673 -23.470 1.00 98.31 108 ASP A N 1
ATOM 813 C CA . ASP A 1 108 ? 14.814 13.260 -22.122 1.00 98.31 108 ASP A CA 1
ATOM 814 C C . ASP A 1 108 ? 15.976 13.370 -21.124 1.00 98.31 108 ASP A C 1
ATOM 816 O O . ASP A 1 108 ? 17.133 13.092 -21.463 1.00 98.31 108 ASP A O 1
ATOM 820 N N . ASP A 1 109 ? 15.662 13.718 -19.871 1.00 98.19 109 ASP A N 1
ATOM 821 C CA . ASP A 1 109 ? 16.640 13.700 -18.783 1.00 98.19 109 ASP A CA 1
ATOM 822 C C . ASP A 1 109 ? 17.007 12.258 -18.420 1.00 98.19 109 ASP A C 1
ATOM 824 O O . ASP A 1 109 ? 16.191 11.470 -17.940 1.00 98.19 109 ASP A O 1
ATOM 828 N N . TRP A 1 110 ? 18.272 11.901 -18.620 1.00 98.12 110 TRP A N 1
ATOM 829 C CA . TRP A 1 110 ? 18.774 10.577 -18.273 1.00 98.12 110 TRP A CA 1
ATOM 830 C C . TRP A 1 110 ? 18.929 10.357 -16.770 1.00 98.12 110 TRP A C 1
ATOM 832 O O . TRP A 1 110 ? 18.998 9.202 -16.340 1.00 98.12 110 TRP A O 1
ATOM 842 N N . GLY A 1 111 ? 18.998 11.435 -15.991 1.00 97.62 111 GLY A N 1
ATOM 843 C CA . GLY A 1 111 ? 19.294 11.410 -14.570 1.00 97.62 111 GLY A CA 1
ATOM 844 C C . GLY A 1 111 ? 20.665 10.817 -14.250 1.00 97.62 111 GLY A C 1
ATOM 845 O O . GLY A 1 111 ? 21.518 10.553 -15.106 1.00 97.62 111 GLY A O 1
ATOM 846 N N . ARG A 1 112 ? 20.894 10.579 -12.958 1.00 96.62 112 ARG A N 1
ATOM 847 C CA . ARG A 1 112 ? 22.152 9.998 -12.475 1.00 96.62 112 ARG A CA 1
ATOM 848 C C . ARG A 1 112 ? 22.207 8.484 -12.678 1.00 96.62 112 ARG A C 1
ATOM 850 O O . ARG A 1 112 ? 21.188 7.793 -12.710 1.00 96.62 112 ARG A O 1
ATOM 857 N N . LYS A 1 113 ? 23.428 7.952 -12.746 1.00 95.94 113 LYS A N 1
ATOM 858 C CA . LYS A 1 113 ? 23.691 6.510 -12.624 1.00 95.94 113 LYS A CA 1
ATOM 859 C C . LYS A 1 113 ? 23.749 6.115 -11.143 1.00 95.94 113 LYS A C 1
ATOM 861 O O . LYS A 1 113 ? 23.987 6.970 -10.290 1.00 95.94 113 LYS A O 1
ATOM 866 N N . ALA A 1 114 ? 23.559 4.823 -10.866 1.00 96.62 114 ALA A N 1
ATOM 867 C CA . ALA A 1 114 ? 23.845 4.260 -9.549 1.00 96.62 114 ALA A CA 1
ATOM 868 C C . ALA A 1 114 ? 25.307 4.529 -9.175 1.00 96.62 114 ALA A C 1
ATOM 870 O O . ALA A 1 114 ? 26.198 4.416 -10.028 1.00 96.62 114 ALA A O 1
ATOM 871 N N . SER A 1 115 ? 25.529 4.889 -7.918 1.00 97.12 115 SER A N 1
ATOM 872 C CA . SER A 1 115 ? 26.861 5.134 -7.379 1.00 97.12 115 SER A CA 1
ATOM 873 C C . SER A 1 115 ? 27.712 3.855 -7.433 1.00 97.12 115 SER A C 1
ATOM 875 O O . SER A 1 115 ? 27.183 2.755 -7.249 1.00 97.12 115 SER A O 1
ATOM 877 N N . PRO A 1 116 ? 29.029 3.954 -7.694 1.00 96.19 116 PRO 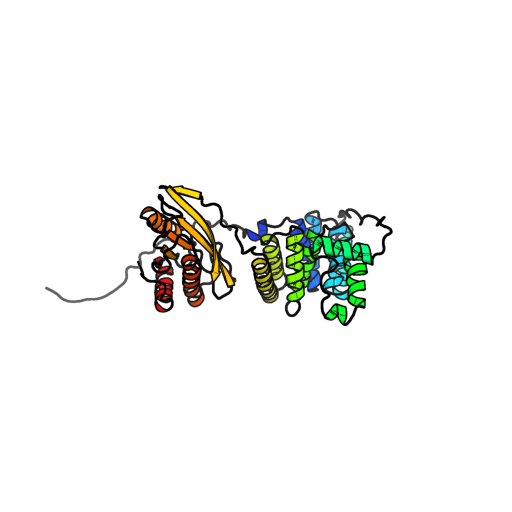A N 1
ATOM 878 C CA . PRO A 1 116 ? 29.924 2.808 -7.580 1.00 96.19 116 PRO A CA 1
ATOM 879 C C . PRO A 1 116 ? 29.932 2.263 -6.148 1.00 96.19 116 PRO A C 1
ATOM 881 O O . PRO A 1 116 ? 30.017 3.036 -5.195 1.00 96.19 116 PRO A O 1
ATOM 884 N N . ILE A 1 117 ? 29.909 0.939 -6.001 1.00 95.50 117 ILE A N 1
ATOM 885 C CA . ILE A 1 117 ? 30.050 0.295 -4.693 1.00 95.50 117 ILE A CA 1
ATOM 886 C C . ILE A 1 117 ? 31.530 0.277 -4.311 1.00 95.50 117 ILE A C 1
ATOM 888 O O . ILE A 1 117 ? 32.342 -0.368 -4.974 1.00 95.50 117 ILE A O 1
ATOM 892 N N . THR A 1 118 ? 31.880 1.009 -3.256 1.00 95.62 118 THR A N 1
ATOM 893 C CA . THR A 1 118 ? 33.245 1.067 -2.704 1.00 95.62 118 THR A CA 1
ATOM 894 C C . THR A 1 118 ? 33.435 0.163 -1.488 1.00 95.62 118 THR A C 1
ATOM 896 O O . THR A 1 118 ? 34.568 -0.042 -1.051 1.00 95.62 118 THR A O 1
ATOM 899 N N . ASP A 1 119 ? 32.347 -0.382 -0.939 1.00 94.88 119 ASP A N 1
ATOM 900 C CA . ASP A 1 119 ? 32.389 -1.338 0.163 1.00 94.88 119 ASP A CA 1
ATOM 901 C C . ASP A 1 119 ? 32.967 -2.680 -0.319 1.00 94.88 119 ASP A C 1
ATOM 903 O O . ASP A 1 119 ? 32.488 -3.289 -1.278 1.00 94.88 119 ASP A O 1
ATOM 907 N N . THR A 1 120 ? 34.029 -3.125 0.351 1.00 96.31 120 THR A N 1
ATOM 908 C CA . THR A 1 120 ? 34.801 -4.326 -0.000 1.00 96.31 120 THR A CA 1
ATOM 909 C C . THR A 1 120 ? 34.344 -5.583 0.739 1.00 96.31 120 THR A C 1
ATOM 911 O O . THR A 1 120 ? 34.851 -6.669 0.452 1.00 96.31 120 THR A O 1
ATOM 914 N N . ARG A 1 121 ? 33.383 -5.465 1.667 1.00 97.62 121 ARG A N 1
ATOM 915 C CA . ARG A 1 121 ? 32.755 -6.613 2.337 1.00 97.62 121 ARG A CA 1
ATOM 916 C C . ARG A 1 121 ? 32.043 -7.506 1.327 1.00 97.62 121 ARG A C 1
ATOM 918 O O . ARG A 1 121 ? 31.714 -7.078 0.217 1.00 97.62 121 ARG A O 1
ATOM 925 N N . SER A 1 122 ? 31.771 -8.750 1.712 1.00 97.94 122 SER A N 1
ATOM 926 C CA . SER A 1 122 ? 31.048 -9.679 0.840 1.00 97.94 122 SER A CA 1
ATOM 927 C C . SER A 1 122 ? 29.635 -9.169 0.531 1.00 97.94 122 SER A C 1
ATOM 929 O O . SER A 1 122 ? 29.005 -8.508 1.359 1.00 97.94 122 SER A O 1
ATOM 931 N N . LYS A 1 123 ? 29.096 -9.511 -0.649 1.00 97.88 123 LYS A N 1
ATOM 932 C CA . LYS A 1 123 ? 27.700 -9.183 -0.991 1.00 97.88 123 LYS A CA 1
ATOM 933 C C . LYS A 1 123 ? 26.725 -9.719 0.056 1.00 97.88 123 LYS A C 1
ATOM 935 O O . LYS A 1 123 ? 25.749 -9.053 0.378 1.00 97.88 123 LYS A O 1
ATOM 940 N N . TYR A 1 124 ? 27.013 -10.894 0.613 1.00 97.31 124 TYR A N 1
ATOM 941 C CA . TYR A 1 124 ? 26.174 -11.510 1.630 1.00 97.31 124 TYR A CA 1
ATOM 942 C C . TYR A 1 124 ? 26.060 -10.634 2.880 1.00 97.31 124 TYR A C 1
ATOM 944 O O . TYR A 1 124 ? 24.958 -10.405 3.373 1.00 97.31 124 TYR A O 1
ATOM 952 N N . GLU A 1 125 ? 27.186 -10.121 3.385 1.00 97.50 125 GLU A N 1
ATOM 953 C CA . GLU A 1 125 ? 27.208 -9.250 4.564 1.00 97.50 125 GLU A CA 1
ATOM 954 C C . GLU A 1 125 ? 26.478 -7.936 4.304 1.00 97.50 125 GLU A C 1
ATOM 956 O O . GLU A 1 125 ? 25.631 -7.550 5.105 1.00 97.50 125 GLU A O 1
ATOM 961 N N . ARG A 1 126 ? 26.749 -7.285 3.166 1.00 97.88 126 ARG A N 1
ATOM 962 C CA . ARG A 1 126 ? 26.088 -6.020 2.818 1.00 97.88 126 ARG A CA 1
ATOM 963 C C . ARG A 1 126 ? 24.583 -6.204 2.652 1.00 97.88 126 ARG A C 1
ATOM 965 O O . ARG A 1 126 ? 23.803 -5.468 3.243 1.00 97.88 126 ARG A O 1
ATOM 972 N N . GLY A 1 127 ? 24.166 -7.242 1.930 1.00 97.75 127 GLY A N 1
ATOM 973 C CA . GLY A 1 127 ? 22.756 -7.548 1.719 1.00 97.75 127 GLY A CA 1
ATOM 974 C C . GLY A 1 127 ? 22.019 -7.957 2.992 1.00 97.75 127 GLY A C 1
ATOM 975 O O . GLY A 1 127 ? 20.871 -7.567 3.190 1.00 97.75 127 GLY A O 1
ATOM 976 N N . ARG A 1 128 ? 22.673 -8.703 3.893 1.00 96.81 128 ARG A N 1
ATOM 977 C CA . ARG A 1 128 ? 22.138 -8.983 5.233 1.00 96.81 128 ARG A CA 1
ATOM 978 C C . ARG A 1 128 ? 21.902 -7.686 5.999 1.00 96.81 128 ARG A C 1
ATOM 980 O O . ARG A 1 128 ? 20.832 -7.534 6.575 1.00 96.81 128 ARG A O 1
ATOM 987 N N . ASP A 1 129 ? 22.882 -6.788 6.021 1.00 97.62 129 ASP A N 1
ATOM 988 C CA . ASP A 1 129 ? 22.796 -5.548 6.794 1.00 97.62 129 ASP A CA 1
ATOM 989 C C . ASP A 1 129 ? 21.707 -4.617 6.236 1.00 97.62 129 ASP A C 1
ATOM 991 O O . ASP A 1 129 ? 20.921 -4.083 7.014 1.00 97.62 129 ASP A O 1
ATOM 995 N N . ILE A 1 130 ? 21.576 -4.518 4.906 1.00 97.88 130 ILE A N 1
ATOM 996 C CA . ILE A 1 130 ? 20.473 -3.797 4.245 1.00 97.88 130 ILE A CA 1
ATOM 997 C C . ILE A 1 130 ? 19.121 -4.401 4.633 1.00 97.88 130 ILE A C 1
ATOM 999 O O . ILE A 1 130 ? 18.208 -3.670 5.008 1.00 97.88 130 ILE A O 1
ATOM 1003 N N . LEU A 1 131 ? 18.975 -5.731 4.579 1.00 96.44 131 LEU A N 1
ATOM 1004 C CA . LEU A 1 131 ? 17.734 -6.395 4.986 1.00 96.44 131 LEU A CA 1
ATOM 1005 C C . LEU A 1 131 ? 17.387 -6.075 6.446 1.00 96.44 131 LEU A C 1
ATOM 1007 O O . LEU A 1 131 ? 16.235 -5.758 6.736 1.00 96.44 131 LEU A O 1
ATOM 1011 N N . VAL A 1 132 ? 18.359 -6.139 7.358 1.00 97.19 132 VAL A N 1
ATOM 1012 C CA . VAL A 1 132 ? 18.157 -5.788 8.774 1.00 97.19 132 VAL A CA 1
ATOM 1013 C C . VAL A 1 132 ? 17.703 -4.338 8.913 1.00 97.19 132 VAL A C 1
ATOM 1015 O O . VAL A 1 132 ? 16.737 -4.074 9.626 1.00 97.19 132 VAL A O 1
ATOM 1018 N N . GLU A 1 133 ? 18.362 -3.415 8.211 1.00 97.44 133 GLU A N 1
ATOM 1019 C CA . GLU A 1 133 ? 18.048 -1.987 8.234 1.00 97.44 133 GLU A CA 1
ATOM 1020 C C . GLU A 1 133 ? 16.599 -1.720 7.811 1.00 97.44 133 GLU A C 1
ATOM 1022 O O . GLU A 1 133 ? 15.838 -1.113 8.564 1.00 97.44 133 GLU A O 1
ATOM 1027 N N . ILE A 1 134 ? 16.192 -2.204 6.635 1.00 97.19 134 ILE A N 1
ATOM 1028 C CA . ILE A 1 134 ? 14.876 -1.866 6.076 1.00 97.19 134 ILE A CA 1
ATOM 1029 C C . ILE A 1 134 ? 13.741 -2.640 6.755 1.00 97.19 134 ILE A C 1
ATOM 1031 O O . ILE A 1 134 ? 12.643 -2.115 6.950 1.00 97.19 134 ILE A O 1
ATOM 1035 N N . SER A 1 135 ? 13.980 -3.897 7.139 1.00 95.00 135 SER A N 1
ATOM 1036 C CA . SER A 1 135 ? 12.944 -4.734 7.754 1.00 95.00 135 SER A CA 1
ATOM 1037 C C . SER A 1 135 ? 12.802 -4.510 9.256 1.00 95.00 135 SER A C 1
ATOM 1039 O O . SER A 1 135 ? 11.758 -4.844 9.819 1.00 95.00 135 SER A O 1
ATOM 1041 N N . GLY A 1 136 ? 13.828 -3.969 9.918 1.00 93.56 136 GLY A N 1
ATOM 1042 C CA . GLY A 1 136 ? 13.901 -3.897 11.376 1.00 93.56 136 GLY A CA 1
ATOM 1043 C C . GLY A 1 136 ? 13.982 -5.269 12.057 1.00 93.56 136 GLY A C 1
ATOM 1044 O O . GLY A 1 136 ? 13.845 -5.352 13.278 1.00 93.56 136 GLY A O 1
ATOM 1045 N N . ILE A 1 137 ? 14.171 -6.350 11.292 1.00 91.19 137 ILE A N 1
ATOM 1046 C CA . ILE A 1 137 ? 14.288 -7.714 11.809 1.00 91.19 137 ILE A CA 1
ATOM 1047 C C . ILE A 1 137 ? 15.772 -8.000 12.088 1.00 91.19 137 ILE A C 1
ATOM 1049 O O . ILE A 1 137 ? 16.595 -7.831 11.186 1.00 91.19 137 ILE A O 1
ATOM 1053 N N . PRO A 1 138 ? 16.140 -8.455 13.301 1.00 93.69 138 PRO A N 1
ATOM 1054 C CA . PRO A 1 138 ? 17.521 -8.806 13.626 1.00 93.69 138 PRO A CA 1
ATOM 1055 C C . PRO A 1 138 ? 18.108 -9.882 12.703 1.00 93.69 138 PRO A C 1
ATOM 1057 O O . PRO A 1 138 ? 17.415 -10.808 12.283 1.00 93.69 138 PRO A O 1
ATOM 1060 N N . ALA A 1 139 ? 19.414 -9.803 12.429 1.00 91.56 139 ALA A N 1
ATOM 1061 C CA . ALA A 1 139 ? 20.117 -10.765 11.570 1.00 91.56 139 ALA A CA 1
ATOM 1062 C C . ALA A 1 139 ? 20.086 -12.214 12.090 1.00 91.56 139 ALA A C 1
ATOM 1064 O O . ALA A 1 139 ? 20.257 -13.145 11.303 1.00 91.56 139 ALA A O 1
ATOM 1065 N N . ASP A 1 140 ? 19.914 -12.399 13.398 1.00 91.38 140 ASP A N 1
ATOM 1066 C CA . ASP A 1 140 ? 19.835 -13.687 14.088 1.00 91.38 140 ASP A CA 1
ATOM 1067 C C . ASP A 1 140 ? 18.391 -14.174 14.296 1.00 91.38 140 ASP A C 1
ATOM 1069 O O . ASP A 1 140 ? 18.173 -15.193 14.957 1.00 91.38 140 ASP A O 1
ATOM 1073 N N . ALA A 1 141 ? 17.402 -13.487 13.710 1.00 90.88 141 ALA A N 1
ATOM 1074 C CA . ALA A 1 141 ? 16.019 -13.938 13.729 1.00 90.88 141 ALA A CA 1
ATOM 1075 C C . ALA A 1 141 ? 15.880 -15.348 13.112 1.00 90.88 141 ALA A C 1
ATOM 1077 O O . ALA A 1 141 ? 16.606 -15.693 12.170 1.00 90.88 141 ALA A O 1
ATOM 1078 N N . PRO A 1 142 ? 14.936 -16.174 13.607 1.00 92.25 142 PRO A N 1
ATOM 1079 C CA . PRO A 1 142 ? 14.715 -17.511 13.074 1.00 92.25 142 PRO A CA 1
ATOM 1080 C C . PRO A 1 142 ? 14.478 -17.498 11.562 1.00 92.25 142 PRO A C 1
ATOM 1082 O O . PRO A 1 142 ? 13.699 -16.698 11.041 1.00 92.25 142 PRO A O 1
ATOM 1085 N N . LYS A 1 143 ? 15.141 -18.418 10.857 1.00 88.31 143 LYS A N 1
ATOM 1086 C CA . LYS A 1 143 ? 14.950 -18.592 9.416 1.00 88.31 143 LYS A CA 1
ATOM 1087 C C . LYS A 1 143 ? 13.558 -19.151 9.138 1.00 88.31 143 LYS A C 1
ATOM 1089 O O . LYS A 1 143 ? 13.081 -20.019 9.864 1.00 88.31 143 LYS A O 1
ATOM 1094 N N . ALA A 1 144 ? 12.943 -18.694 8.052 1.00 88.25 144 ALA A N 1
ATOM 1095 C CA . ALA A 1 144 ? 11.723 -19.305 7.542 1.00 88.25 144 ALA A CA 1
ATOM 1096 C C . ALA A 1 144 ? 11.985 -20.750 7.082 1.00 88.25 144 ALA A C 1
ATOM 1098 O O . ALA A 1 144 ? 13.065 -21.049 6.568 1.00 88.25 144 ALA A O 1
ATOM 1099 N N . ASP A 1 145 ? 10.981 -21.624 7.185 1.00 92.31 145 ASP A N 1
ATOM 1100 C CA . ASP A 1 145 ? 11.115 -23.053 6.858 1.00 92.31 145 ASP A CA 1
ATOM 1101 C C . ASP A 1 145 ? 11.630 -23.302 5.432 1.00 92.31 145 ASP A C 1
ATOM 1103 O O . ASP A 1 145 ? 12.445 -24.197 5.212 1.00 92.31 145 ASP A O 1
ATOM 1107 N N . TYR A 1 146 ? 11.229 -22.474 4.457 1.00 89.69 146 TYR A N 1
ATOM 1108 C CA . TYR A 1 146 ? 11.725 -22.593 3.081 1.00 89.69 146 TYR A CA 1
ATOM 1109 C C . TYR A 1 146 ? 13.230 -22.311 2.968 1.00 89.69 146 TYR A C 1
ATOM 1111 O O . TYR A 1 146 ? 13.889 -22.895 2.115 1.00 89.69 146 TYR A O 1
ATOM 1119 N N . ALA A 1 147 ? 13.784 -21.441 3.817 1.00 91.06 147 ALA A N 1
ATOM 1120 C CA . ALA A 1 147 ? 15.210 -21.123 3.834 1.00 91.06 147 ALA A CA 1
ATOM 1121 C C . ALA A 1 147 ? 16.019 -22.188 4.590 1.00 91.06 147 ALA A C 1
ATOM 1123 O O . ALA A 1 147 ? 17.208 -22.351 4.335 1.00 91.06 147 ALA A O 1
ATOM 1124 N N . ILE A 1 148 ? 15.382 -22.935 5.499 1.00 93.31 148 ILE A N 1
ATOM 1125 C CA . ILE A 1 148 ? 15.972 -24.140 6.099 1.00 93.31 148 ILE A CA 1
ATOM 1126 C C . ILE A 1 148 ? 16.023 -25.263 5.056 1.00 93.31 148 ILE A C 1
ATOM 1128 O O . ILE A 1 148 ? 17.039 -25.943 4.936 1.00 93.31 148 ILE A O 1
ATOM 1132 N N . LEU A 1 149 ? 14.941 -25.438 4.290 1.00 95.69 149 LEU A N 1
ATOM 1133 C CA . LEU A 1 149 ? 14.848 -26.435 3.223 1.00 95.69 149 LEU A CA 1
ATOM 1134 C C . LEU A 1 149 ? 15.807 -26.144 2.058 1.00 95.69 149 LEU A C 1
ATOM 1136 O O . LEU A 1 149 ? 16.436 -27.069 1.552 1.00 95.69 149 LEU A O 1
ATOM 1140 N N . ALA A 1 150 ? 15.892 -24.883 1.631 1.00 96.06 150 ALA A N 1
ATOM 1141 C CA . ALA A 1 150 ? 16.715 -24.427 0.512 1.00 96.06 150 ALA A CA 1
ATOM 1142 C C . ALA A 1 150 ? 17.608 -23.246 0.944 1.00 96.06 150 ALA A C 1
ATOM 1144 O O . ALA A 1 150 ? 17.262 -22.082 0.702 1.00 96.06 150 ALA A O 1
ATOM 1145 N N . PRO A 1 151 ? 18.758 -23.514 1.590 1.00 94.31 151 PRO A N 1
ATOM 1146 C CA . PRO A 1 151 ? 19.678 -22.476 2.057 1.00 94.31 151 PRO A CA 1
ATOM 1147 C C . PRO A 1 151 ? 20.201 -21.561 0.941 1.00 94.31 151 PRO A C 1
ATOM 1149 O O . PRO A 1 151 ? 20.557 -20.412 1.190 1.00 94.31 151 PRO A O 1
ATOM 1152 N N . GLU A 1 152 ? 20.219 -22.032 -0.305 1.00 96.31 152 GLU A N 1
ATOM 1153 C CA . GLU A 1 152 ? 20.643 -21.259 -1.473 1.00 96.31 152 GLU A CA 1
ATOM 1154 C C . GLU A 1 152 ? 19.744 -20.037 -1.704 1.00 96.31 152 GLU A C 1
ATOM 1156 O O . GLU A 1 152 ? 20.239 -18.975 -2.086 1.00 96.31 152 GLU A O 1
ATOM 1161 N N . ILE A 1 153 ? 18.440 -20.144 -1.406 1.00 93.44 153 ILE A N 1
ATOM 1162 C CA . ILE A 1 153 ? 17.510 -19.007 -1.488 1.00 93.44 153 ILE A CA 1
ATOM 1163 C C . ILE A 1 153 ? 17.954 -17.877 -0.561 1.00 93.44 153 ILE A C 1
ATOM 1165 O O . ILE A 1 153 ? 17.844 -16.709 -0.924 1.00 93.44 153 ILE A O 1
ATOM 1169 N N . GLU A 1 154 ? 18.487 -18.194 0.617 1.00 91.69 154 GLU A N 1
ATOM 1170 C CA . GLU A 1 154 ? 18.959 -17.180 1.556 1.00 91.69 154 GLU A CA 1
ATOM 1171 C C . GLU A 1 154 ? 20.146 -16.391 0.987 1.00 91.69 154 GLU A C 1
ATOM 1173 O O . GLU A 1 154 ? 20.203 -15.166 1.129 1.00 91.69 154 GLU A O 1
ATOM 1178 N N . VAL A 1 155 ? 21.070 -17.089 0.319 1.00 95.38 155 VAL A N 1
ATOM 1179 C CA . VAL A 1 155 ? 22.214 -16.473 -0.361 1.00 95.38 155 VAL A CA 1
ATOM 1180 C C . VAL A 1 155 ? 21.724 -15.590 -1.502 1.00 95.38 155 VAL A C 1
ATOM 1182 O O . VAL A 1 155 ? 22.131 -14.436 -1.584 1.00 95.38 155 VAL A O 1
ATOM 1185 N N . PHE A 1 156 ? 20.795 -16.071 -2.333 1.00 95.50 156 PHE A N 1
ATOM 1186 C CA . PHE A 1 156 ? 20.243 -15.275 -3.432 1.00 95.50 156 PHE A CA 1
ATOM 1187 C C . PHE A 1 156 ? 19.505 -14.034 -2.931 1.00 95.50 156 PHE A C 1
ATOM 1189 O O . PHE A 1 156 ? 19.685 -12.951 -3.480 1.00 95.50 156 PHE A O 1
ATOM 1196 N N . LEU A 1 157 ? 18.722 -14.146 -1.859 1.00 93.44 157 LEU A N 1
ATOM 1197 C CA . LEU A 1 157 ? 18.057 -12.986 -1.274 1.00 93.44 157 LEU A CA 1
ATOM 1198 C C . LEU A 1 157 ? 19.086 -11.952 -0.800 1.00 93.44 157 LEU A C 1
ATOM 1200 O O . LEU A 1 157 ? 18.997 -10.787 -1.164 1.00 93.44 157 LEU A O 1
ATOM 1204 N N . LYS A 1 158 ? 20.106 -12.350 -0.041 1.00 95.81 158 LYS A N 1
ATOM 1205 C CA . LYS A 1 158 ? 21.082 -11.385 0.485 1.00 95.81 158 LYS A CA 1
ATOM 1206 C C . LYS A 1 158 ? 21.992 -10.831 -0.606 1.00 95.81 158 LYS A C 1
ATOM 1208 O O . LYS A 1 158 ? 22.071 -9.621 -0.780 1.00 95.81 158 LYS A O 1
ATOM 1213 N N . GLU A 1 159 ? 22.656 -11.692 -1.364 1.00 97.69 159 GLU A N 1
ATOM 1214 C CA . GLU A 1 159 ? 23.643 -11.251 -2.348 1.00 97.69 159 GLU A CA 1
ATOM 1215 C C . GLU A 1 159 ? 23.010 -10.566 -3.554 1.00 97.69 159 GLU A C 1
ATOM 1217 O O . GLU A 1 159 ? 23.536 -9.570 -4.043 1.00 97.69 159 GLU A O 1
ATOM 1222 N N . HIS A 1 160 ? 21.890 -11.091 -4.044 1.00 95.25 160 HIS A N 1
ATOM 1223 C CA . HIS A 1 160 ? 21.301 -10.602 -5.278 1.00 95.25 160 HIS A CA 1
ATOM 1224 C C . HIS A 1 160 ? 20.171 -9.609 -5.021 1.00 95.25 160 HIS A C 1
ATOM 1226 O O . HIS A 1 160 ? 20.211 -8.493 -5.531 1.00 95.25 160 HIS A O 1
ATOM 1232 N N . LEU A 1 161 ? 19.174 -9.969 -4.210 1.00 94.88 161 LEU A N 1
ATOM 1233 C CA . LEU A 1 161 ? 18.061 -9.054 -3.962 1.00 94.88 161 LEU A CA 1
ATOM 1234 C C . LEU A 1 161 ? 18.536 -7.840 -3.151 1.00 94.88 161 LEU A C 1
ATOM 1236 O O . LEU A 1 161 ? 18.407 -6.712 -3.608 1.00 94.88 161 LEU A O 1
ATOM 1240 N N . PHE A 1 162 ? 19.147 -8.030 -1.986 1.00 96.69 162 PHE A N 1
ATOM 1241 C CA . PHE A 1 162 ? 19.482 -6.890 -1.131 1.00 96.69 162 PHE A CA 1
ATOM 1242 C C . PHE A 1 162 ? 20.780 -6.177 -1.538 1.00 96.69 162 PHE A C 1
ATOM 1244 O O . PHE A 1 162 ? 20.782 -4.952 -1.635 1.00 96.69 162 PHE A O 1
ATOM 1251 N N . ALA A 1 163 ? 21.859 -6.899 -1.850 1.00 97.31 163 ALA A N 1
ATOM 1252 C CA . ALA A 1 163 ? 23.109 -6.252 -2.258 1.00 97.31 163 ALA A CA 1
ATOM 1253 C C . ALA A 1 163 ? 23.129 -5.812 -3.734 1.00 97.31 163 ALA A C 1
ATOM 1255 O O . ALA A 1 163 ? 23.527 -4.689 -4.007 1.00 97.31 163 ALA A O 1
ATOM 1256 N N . ASP A 1 164 ? 22.686 -6.619 -4.706 1.00 95.38 164 ASP A N 1
ATOM 1257 C CA . ASP A 1 164 ? 22.742 -6.171 -6.112 1.00 95.38 164 ASP A CA 1
ATOM 1258 C C . ASP A 1 164 ? 21.591 -5.233 -6.515 1.00 95.38 164 ASP A C 1
ATOM 1260 O O . ASP A 1 164 ? 21.792 -4.415 -7.416 1.00 95.38 164 ASP A O 1
ATOM 1264 N N . LEU A 1 165 ? 20.405 -5.319 -5.890 1.00 95.56 165 LEU A N 1
ATOM 1265 C CA . LEU A 1 165 ? 19.271 -4.433 -6.206 1.00 95.56 165 LEU A CA 1
ATOM 1266 C C . LEU A 1 165 ? 19.067 -3.310 -5.193 1.00 95.56 165 LEU A C 1
ATOM 1268 O O . LEU A 1 165 ? 19.098 -2.148 -5.597 1.00 95.56 165 LEU A O 1
ATOM 1272 N N . PHE A 1 166 ? 18.847 -3.611 -3.909 1.00 97.12 166 PHE A N 1
ATOM 1273 C CA . PHE A 1 166 ? 18.514 -2.562 -2.934 1.00 97.12 166 PHE A CA 1
ATOM 1274 C C . PHE A 1 166 ? 19.668 -1.584 -2.674 1.00 97.12 166 PHE A C 1
ATOM 1276 O O . PHE A 1 166 ? 19.402 -0.398 -2.513 1.00 97.12 166 PHE A O 1
ATOM 1283 N N . GLU A 1 167 ? 20.929 -2.031 -2.722 1.00 96.06 167 GLU A N 1
ATOM 1284 C CA . GLU A 1 167 ? 22.117 -1.171 -2.536 1.00 96.06 167 GLU A CA 1
ATOM 1285 C C . GLU A 1 167 ? 22.260 -0.085 -3.624 1.00 96.06 167 GLU A C 1
ATOM 1287 O O . GLU A 1 167 ? 22.967 0.908 -3.450 1.00 96.06 167 GLU A O 1
ATOM 1292 N N . ARG A 1 168 ? 21.591 -0.249 -4.772 1.00 97.06 168 ARG A N 1
ATOM 1293 C CA . ARG A 1 168 ? 21.632 0.731 -5.861 1.00 97.06 168 ARG A CA 1
ATOM 1294 C C . ARG A 1 168 ? 20.809 1.957 -5.478 1.00 97.06 168 ARG A C 1
ATOM 1296 O O . ARG A 1 168 ? 19.598 1.883 -5.295 1.00 97.06 168 ARG A O 1
ATOM 1303 N N . ASP A 1 169 ? 21.442 3.118 -5.465 1.00 96.56 169 ASP A N 1
ATOM 1304 C CA . ASP A 1 169 ? 20.897 4.330 -4.846 1.00 96.56 169 ASP A CA 1
ATOM 1305 C C . ASP A 1 169 ? 20.059 5.226 -5.781 1.00 96.56 169 ASP A C 1
ATOM 1307 O O . ASP A 1 169 ? 19.639 6.311 -5.381 1.00 96.56 169 ASP A O 1
ATOM 1311 N N . VAL A 1 170 ? 19.798 4.811 -7.028 1.00 98.06 170 VAL A N 1
ATOM 1312 C CA . VAL A 1 170 ? 18.966 5.588 -7.975 1.00 98.06 170 VAL A CA 1
ATOM 1313 C C . VAL A 1 170 ? 17.546 5.794 -7.436 1.00 98.06 170 VAL A C 1
ATOM 1315 O O . VAL A 1 170 ? 17.011 6.891 -7.565 1.00 98.06 170 VAL A O 1
ATOM 1318 N N . LEU A 1 171 ? 16.972 4.760 -6.814 1.00 98.12 171 LEU A N 1
ATOM 1319 C CA . LEU A 1 171 ? 15.737 4.839 -6.036 1.00 98.12 171 LEU A CA 1
ATOM 1320 C C . LEU A 1 171 ? 16.065 4.671 -4.553 1.00 98.12 171 LEU A C 1
ATOM 1322 O O . LEU A 1 171 ? 16.913 3.858 -4.184 1.00 98.12 171 LEU A O 1
ATOM 1326 N N . THR A 1 172 ? 15.357 5.408 -3.707 1.00 97.94 172 THR A N 1
ATOM 1327 C CA . THR A 1 172 ? 15.390 5.249 -2.249 1.00 97.94 172 THR A CA 1
ATOM 1328 C C . THR A 1 172 ? 14.769 3.915 -1.820 1.00 97.94 172 THR A C 1
ATOM 1330 O O . THR A 1 172 ? 13.983 3.317 -2.558 1.00 97.94 172 THR A O 1
ATOM 1333 N N . TYR A 1 173 ? 15.046 3.455 -0.595 1.00 98.50 173 TYR A N 1
ATOM 1334 C CA . TYR A 1 173 ? 14.394 2.253 -0.055 1.00 98.50 173 TYR A CA 1
ATOM 1335 C C . TYR A 1 173 ? 12.867 2.368 -0.020 1.00 98.50 173 TYR A C 1
ATOM 1337 O O . TYR A 1 173 ? 12.180 1.413 -0.370 1.00 98.50 173 TYR A O 1
ATOM 1345 N N . ALA A 1 174 ? 12.337 3.546 0.316 1.00 98.00 174 ALA A N 1
ATOM 1346 C CA . ALA A 1 174 ? 10.903 3.814 0.283 1.00 98.00 174 ALA A CA 1
ATOM 1347 C C . ALA A 1 174 ? 10.311 3.603 -1.123 1.00 98.00 174 ALA A C 1
ATOM 1349 O O . ALA A 1 174 ? 9.313 2.906 -1.280 1.00 98.00 174 ALA A O 1
ATOM 1350 N N . GLU A 1 175 ? 10.959 4.135 -2.161 1.00 98.50 175 GLU A N 1
ATOM 1351 C CA . GLU A 1 175 ? 10.531 3.975 -3.559 1.00 98.50 175 GLU A CA 1
ATOM 1352 C C . GLU A 1 175 ? 10.675 2.530 -4.064 1.00 98.50 175 GLU A C 1
ATOM 1354 O O . GLU A 1 175 ? 9.840 2.049 -4.837 1.00 98.50 175 GLU A O 1
ATOM 1359 N N . ARG A 1 176 ? 11.709 1.810 -3.610 1.00 98.50 176 ARG A N 1
ATOM 1360 C CA . ARG A 1 176 ? 11.893 0.381 -3.905 1.00 98.50 176 ARG A CA 1
ATOM 1361 C C . ARG A 1 176 ? 10.805 -0.471 -3.276 1.00 98.50 176 ARG A C 1
ATOM 1363 O O . ARG A 1 176 ? 10.250 -1.326 -3.956 1.00 98.50 176 ARG A O 1
ATOM 1370 N N . GLU A 1 177 ? 10.464 -0.228 -2.017 1.00 98.31 177 GLU A N 1
ATOM 1371 C CA . GLU A 1 177 ? 9.377 -0.950 -1.357 1.00 98.31 177 GLU A CA 1
ATOM 1372 C C . GLU A 1 177 ? 8.014 -0.596 -1.953 1.00 98.31 177 GLU A C 1
ATOM 1374 O O . GLU A 1 177 ? 7.196 -1.486 -2.169 1.00 98.31 177 GLU A O 1
ATOM 1379 N N . LEU A 1 178 ? 7.793 0.663 -2.340 1.00 98.06 178 LEU A N 1
ATOM 1380 C CA . LEU A 1 178 ? 6.593 1.061 -3.078 1.00 98.06 178 LEU A CA 1
ATOM 1381 C C . LEU A 1 178 ? 6.477 0.300 -4.410 1.00 98.06 178 LEU A C 1
ATOM 1383 O O . LEU A 1 178 ? 5.420 -0.253 -4.721 1.00 98.06 178 LEU A O 1
ATOM 1387 N N . THR A 1 179 ? 7.586 0.193 -5.153 1.00 98.69 179 THR A N 1
ATOM 1388 C CA . THR A 1 179 ? 7.684 -0.630 -6.371 1.00 98.69 179 THR A CA 1
ATOM 1389 C C . THR A 1 179 ? 7.345 -2.090 -6.072 1.00 98.69 179 THR A C 1
ATOM 1391 O O . THR A 1 179 ? 6.531 -2.692 -6.772 1.00 98.69 179 THR A O 1
ATOM 1394 N N . THR A 1 180 ? 7.940 -2.666 -5.023 1.00 98.69 180 THR A N 1
ATOM 1395 C CA . THR A 1 180 ? 7.705 -4.057 -4.628 1.00 98.69 180 THR A CA 1
ATOM 1396 C C . THR A 1 180 ? 6.233 -4.311 -4.299 1.00 98.69 180 THR A C 1
ATOM 1398 O O . THR A 1 180 ? 5.632 -5.237 -4.847 1.00 98.69 180 THR A O 1
ATOM 1401 N N . VAL A 1 181 ? 5.627 -3.476 -3.448 1.00 98.75 181 VAL A N 1
ATOM 1402 C CA . VAL A 1 181 ? 4.216 -3.594 -3.051 1.00 98.75 181 VAL A CA 1
ATOM 1403 C C . VAL A 1 181 ? 3.304 -3.486 -4.272 1.00 98.75 181 VAL A C 1
ATOM 1405 O O . VAL A 1 181 ? 2.403 -4.310 -4.428 1.00 98.75 181 VAL A O 1
ATOM 1408 N N . ALA A 1 182 ? 3.558 -2.530 -5.170 1.00 98.69 182 ALA A N 1
ATOM 1409 C CA . ALA A 1 182 ? 2.779 -2.347 -6.392 1.00 98.69 182 ALA A CA 1
ATOM 1410 C C . ALA A 1 182 ? 2.861 -3.564 -7.330 1.00 98.69 182 ALA A C 1
ATOM 1412 O O . ALA A 1 182 ? 1.834 -4.019 -7.846 1.00 98.69 182 ALA A O 1
ATOM 1413 N N . VAL A 1 183 ? 4.060 -4.132 -7.519 1.00 98.69 183 VAL A N 1
ATOM 1414 C CA . VAL A 1 183 ? 4.249 -5.347 -8.324 1.00 98.69 183 VAL A CA 1
ATOM 1415 C C . VAL A 1 183 ? 3.495 -6.518 -7.703 1.00 98.69 183 VAL A C 1
ATOM 1417 O O . VAL A 1 183 ? 2.688 -7.134 -8.394 1.00 98.69 183 VAL A O 1
ATOM 1420 N N . ILE A 1 184 ? 3.718 -6.812 -6.417 1.00 98.50 184 ILE A N 1
ATOM 1421 C CA . ILE A 1 184 ? 3.121 -7.976 -5.746 1.00 98.50 184 ILE A CA 1
ATOM 1422 C C . ILE A 1 184 ? 1.594 -7.858 -5.711 1.00 98.50 184 ILE A C 1
ATOM 1424 O O . ILE A 1 184 ? 0.907 -8.820 -6.052 1.00 98.50 184 ILE A O 1
ATOM 1428 N N . ALA A 1 185 ? 1.051 -6.682 -5.377 1.00 98.06 185 ALA A N 1
ATOM 1429 C CA . ALA A 1 185 ? -0.393 -6.446 -5.388 1.00 98.06 185 ALA A CA 1
ATOM 1430 C C . ALA A 1 185 ? -1.007 -6.712 -6.773 1.00 98.06 185 ALA A C 1
ATOM 1432 O O . ALA A 1 185 ? -2.095 -7.274 -6.872 1.00 98.06 185 ALA A O 1
ATOM 1433 N N . SER A 1 186 ? -0.282 -6.392 -7.848 1.00 97.81 186 SER A N 1
ATOM 1434 C CA . SER A 1 186 ? -0.732 -6.606 -9.230 1.00 97.81 186 SER A CA 1
ATOM 1435 C C . SER A 1 186 ? -0.711 -8.074 -9.680 1.00 97.81 186 SER A C 1
ATOM 1437 O O . SER A 1 186 ? -1.312 -8.405 -10.706 1.00 97.81 186 SER A O 1
ATOM 1439 N N . LEU A 1 187 ? -0.036 -8.967 -8.942 1.00 96.00 187 LEU A N 1
ATOM 1440 C CA . LEU A 1 187 ? -0.026 -10.408 -9.231 1.00 96.00 187 LEU A CA 1
ATOM 1441 C C . LEU A 1 187 ? -1.317 -11.105 -8.784 1.00 96.00 187 LEU A C 1
ATOM 1443 O O . LEU A 1 187 ? -1.676 -12.136 -9.355 1.00 96.00 187 LEU A O 1
ATOM 1447 N N . GLY A 1 188 ? -2.031 -10.538 -7.809 1.00 89.69 188 GLY A N 1
ATOM 1448 C CA . GLY A 1 188 ? -3.283 -11.080 -7.293 1.00 89.69 188 GLY A CA 1
ATOM 1449 C C . GLY A 1 188 ? -3.088 -12.178 -6.244 1.00 89.69 188 GLY A C 1
ATOM 1450 O O . GLY A 1 188 ? -2.340 -12.007 -5.287 1.00 89.69 188 GLY A O 1
ATOM 1451 N N . LYS A 1 189 ? -3.827 -13.284 -6.377 1.00 89.81 189 LYS A N 1
ATOM 1452 C CA . LYS A 1 189 ? -3.947 -14.312 -5.328 1.00 89.81 189 LYS A CA 1
ATOM 1453 C C . LYS A 1 189 ? -2.688 -15.170 -5.179 1.00 89.81 189 LYS A C 1
ATOM 1455 O O . LYS A 1 189 ? -2.055 -15.517 -6.173 1.00 89.81 189 LYS A O 1
ATOM 1460 N N . GLY A 1 190 ? -2.409 -15.610 -3.953 1.00 92.50 190 GLY A N 1
ATOM 1461 C CA . GLY A 1 190 ? -1.352 -16.578 -3.631 1.00 92.50 190 GLY A CA 1
ATOM 1462 C C . GLY A 1 190 ? -0.005 -15.960 -3.248 1.00 92.50 190 GLY A C 1
ATOM 1463 O O . GLY A 1 190 ? 0.953 -16.690 -3.006 1.00 92.50 190 GLY A O 1
ATOM 1464 N N . VAL A 1 191 ? 0.077 -14.630 -3.183 1.00 95.19 191 VAL A N 1
ATOM 1465 C CA . VAL A 1 191 ? 1.278 -13.878 -2.778 1.00 95.19 191 VAL A CA 1
ATOM 1466 C C . VAL A 1 191 ? 1.034 -12.997 -1.549 1.00 95.19 191 VAL A C 1
ATOM 1468 O O . VAL A 1 191 ? 1.875 -12.171 -1.194 1.00 95.19 191 VAL A O 1
ATOM 1471 N N . GLU A 1 192 ? -0.098 -13.178 -0.864 1.00 94.12 192 GLU A N 1
ATOM 1472 C CA . GLU A 1 192 ? -0.527 -12.365 0.275 1.00 94.12 192 GLU A CA 1
ATOM 1473 C C . GLU A 1 192 ? 0.517 -12.312 1.407 1.00 94.12 192 GLU A C 1
ATOM 1475 O O . GLU A 1 192 ? 0.748 -11.216 1.918 1.00 94.12 192 GLU A O 1
ATOM 1480 N N . PRO A 1 193 ? 1.211 -13.408 1.792 1.00 94.81 193 PRO A N 1
ATOM 1481 C CA . PRO A 1 193 ? 2.263 -13.331 2.809 1.00 94.81 193 PRO A CA 1
ATOM 1482 C C . PRO A 1 193 ? 3.422 -12.408 2.411 1.00 94.81 193 PRO A C 1
ATOM 1484 O O . PRO A 1 193 ? 3.913 -11.651 3.247 1.00 94.81 193 PRO A O 1
ATOM 1487 N N . MET A 1 194 ? 3.829 -12.420 1.133 1.00 95.38 194 MET A N 1
ATOM 1488 C CA . MET A 1 194 ? 4.873 -11.511 0.645 1.00 95.38 194 MET A CA 1
ATOM 1489 C C . MET A 1 194 ? 4.375 -10.069 0.612 1.00 95.38 194 MET A C 1
ATOM 1491 O O . MET A 1 194 ? 5.101 -9.165 1.015 1.00 95.38 194 MET A O 1
ATOM 1495 N N . LEU A 1 195 ? 3.127 -9.855 0.180 1.00 98.12 195 LEU A N 1
ATOM 1496 C CA . LEU A 1 195 ? 2.523 -8.526 0.158 1.00 98.12 195 LEU A CA 1
ATOM 1497 C C . LEU A 1 195 ? 2.489 -7.915 1.563 1.00 98.12 195 LEU A C 1
ATOM 1499 O O . LEU A 1 195 ? 2.898 -6.772 1.741 1.00 98.12 195 LEU A O 1
ATOM 1503 N N . LYS A 1 196 ? 2.077 -8.699 2.568 1.00 96.94 196 LYS A N 1
ATOM 1504 C CA . LYS A 1 196 ? 2.068 -8.281 3.977 1.00 96.94 196 LYS A CA 1
ATOM 1505 C C . LYS A 1 196 ? 3.473 -7.955 4.481 1.00 96.94 196 LYS A C 1
ATOM 1507 O O . LYS A 1 196 ? 3.663 -6.920 5.116 1.00 96.94 196 LYS A O 1
ATOM 1512 N N . GLY A 1 197 ? 4.454 -8.806 4.169 1.00 96.31 197 GLY A N 1
ATOM 1513 C CA . GLY A 1 197 ? 5.857 -8.580 4.519 1.00 96.31 197 GLY A CA 1
ATOM 1514 C C . GLY A 1 197 ? 6.373 -7.246 3.980 1.00 96.31 197 GLY A C 1
ATOM 1515 O O . GLY A 1 197 ? 6.826 -6.408 4.755 1.00 96.31 197 GLY A O 1
ATOM 1516 N N . HIS A 1 198 ? 6.214 -7.005 2.678 1.00 98.25 198 HIS A N 1
ATOM 1517 C CA . HIS A 1 198 ? 6.687 -5.778 2.035 1.00 98.25 198 HIS A CA 1
ATOM 1518 C C . HIS A 1 198 ? 5.888 -4.531 2.419 1.00 98.25 198 HIS A C 1
ATOM 1520 O O . HIS A 1 198 ? 6.482 -3.477 2.594 1.00 98.25 198 HIS A O 1
ATOM 1526 N N . MET A 1 199 ? 4.577 -4.624 2.669 1.00 98.00 199 MET A N 1
ATOM 1527 C CA . MET A 1 199 ? 3.832 -3.519 3.295 1.00 98.00 199 MET A CA 1
ATOM 1528 C C . MET A 1 199 ? 4.395 -3.187 4.684 1.00 98.00 199 MET A C 1
ATOM 1530 O O . MET A 1 199 ? 4.509 -2.020 5.049 1.00 98.00 199 MET A O 1
ATOM 1534 N N . GLY A 1 200 ? 4.796 -4.205 5.452 1.00 96.88 200 GLY A N 1
ATOM 1535 C CA . GLY A 1 200 ? 5.456 -4.029 6.741 1.00 96.88 200 GLY A CA 1
ATOM 1536 C C . GLY A 1 200 ? 6.808 -3.318 6.640 1.00 96.88 200 GLY A C 1
ATOM 1537 O O . GLY A 1 200 ? 7.064 -2.419 7.443 1.00 96.88 200 GLY A O 1
ATOM 1538 N N . ILE A 1 201 ? 7.638 -3.693 5.660 1.00 97.94 201 ILE A N 1
ATOM 1539 C CA . ILE A 1 201 ? 8.934 -3.051 5.377 1.00 97.94 201 ILE A CA 1
ATOM 1540 C C . ILE A 1 201 ? 8.716 -1.621 4.871 1.00 97.94 201 ILE A C 1
ATOM 1542 O O . ILE A 1 201 ? 9.342 -0.702 5.386 1.00 97.94 201 ILE A O 1
ATOM 1546 N N . ALA A 1 202 ? 7.776 -1.403 3.945 1.00 98.06 202 ALA A N 1
ATOM 1547 C CA . ALA A 1 202 ? 7.416 -0.083 3.425 1.00 98.06 202 ALA A CA 1
ATOM 1548 C C . ALA A 1 202 ? 7.094 0.908 4.557 1.00 98.06 202 ALA A C 1
ATOM 1550 O O . ALA A 1 202 ? 7.619 2.022 4.573 1.00 98.06 202 ALA A O 1
ATOM 1551 N N . LEU A 1 203 ? 6.299 0.478 5.545 1.00 94.38 203 LEU A N 1
ATOM 1552 C CA . LEU A 1 203 ? 5.994 1.278 6.737 1.00 94.38 203 LEU A CA 1
ATOM 1553 C C . LEU A 1 203 ? 7.249 1.603 7.566 1.00 94.38 203 LEU A C 1
ATOM 1555 O O . LEU A 1 203 ? 7.363 2.708 8.091 1.00 94.38 203 LEU A O 1
ATOM 1559 N N . ASN A 1 204 ? 8.201 0.671 7.683 1.00 95.75 204 ASN A N 1
ATOM 1560 C CA . ASN A 1 204 ? 9.446 0.896 8.425 1.00 95.75 204 ASN A CA 1
ATOM 1561 C C . ASN A 1 204 ? 10.365 1.914 7.731 1.00 95.75 204 ASN A C 1
ATOM 1563 O O . ASN A 1 204 ? 11.049 2.676 8.409 1.00 95.75 204 ASN A O 1
ATOM 1567 N N . VAL A 1 205 ? 10.359 1.953 6.394 1.00 96.31 205 VAL A N 1
ATOM 1568 C CA . VAL A 1 205 ? 11.157 2.900 5.592 1.00 96.31 205 VAL A CA 1
ATOM 1569 C C . VAL A 1 205 ? 10.411 4.204 5.276 1.00 96.31 205 VAL A C 1
ATOM 1571 O O . VAL A 1 205 ? 10.850 4.987 4.433 1.00 96.31 205 VAL A O 1
ATOM 1574 N N . GLY A 1 206 ? 9.297 4.466 5.967 1.00 90.56 206 GLY A N 1
ATOM 1575 C CA . GLY A 1 206 ? 8.617 5.762 5.967 1.00 90.56 206 GLY A CA 1
ATOM 1576 C C . GLY A 1 206 ? 7.513 5.947 4.922 1.00 90.56 206 GLY A C 1
ATOM 1577 O O . GLY A 1 206 ? 7.057 7.076 4.750 1.00 90.56 206 GLY A O 1
ATOM 1578 N N . ILE A 1 207 ? 7.061 4.887 4.241 1.00 94.12 207 ILE A N 1
ATOM 1579 C CA . ILE A 1 207 ? 5.806 4.934 3.474 1.00 94.12 207 ILE A CA 1
ATOM 1580 C C . ILE A 1 207 ? 4.633 4.959 4.456 1.00 94.12 207 ILE A C 1
ATOM 1582 O O . ILE A 1 207 ? 4.590 4.182 5.407 1.00 94.12 207 ILE A O 1
ATOM 1586 N N . THR A 1 208 ? 3.667 5.846 4.240 1.00 85.19 208 THR A N 1
ATOM 1587 C CA . THR A 1 208 ? 2.506 5.979 5.130 1.00 85.19 208 THR A CA 1
ATOM 1588 C C . THR A 1 208 ? 1.391 4.971 4.805 1.00 85.19 208 THR A C 1
ATOM 1590 O O . THR A 1 208 ? 1.300 4.477 3.677 1.00 85.19 208 THR A O 1
ATOM 1593 N N . PRO A 1 209 ? 0.477 4.679 5.754 1.00 82.00 209 PRO A N 1
ATOM 1594 C CA . PRO A 1 209 ? -0.726 3.898 5.460 1.00 82.00 209 PRO A CA 1
ATOM 1595 C C . PRO A 1 209 ? -1.556 4.480 4.309 1.00 82.00 209 PRO A C 1
ATOM 1597 O O . PRO A 1 209 ? -2.084 3.721 3.498 1.00 82.00 209 PRO A O 1
ATOM 1600 N N . ASP A 1 210 ? -1.646 5.809 4.213 1.00 79.06 210 ASP A N 1
ATOM 1601 C CA . ASP A 1 210 ? -2.394 6.480 3.148 1.00 79.06 210 ASP A CA 1
ATOM 1602 C C . ASP A 1 210 ? -1.728 6.278 1.785 1.00 79.06 210 ASP A C 1
ATOM 1604 O O . ASP A 1 210 ? -2.420 5.949 0.826 1.00 79.06 210 ASP A O 1
ATOM 1608 N N . GLU A 1 211 ? -0.398 6.347 1.699 1.00 89.75 211 GLU A N 1
ATOM 1609 C CA . GLU A 1 211 ? 0.324 6.019 0.465 1.00 89.75 211 GLU A CA 1
ATOM 1610 C C . GLU A 1 211 ? 0.126 4.555 0.048 1.00 89.75 211 GLU A C 1
ATOM 1612 O O . GLU A 1 211 ? -0.108 4.284 -1.128 1.00 89.75 211 GLU A O 1
ATOM 1617 N N . LEU A 1 212 ? 0.119 3.601 0.989 1.00 92.69 212 LEU A N 1
ATOM 1618 C CA . LEU A 1 212 ? -0.205 2.199 0.680 1.00 92.69 212 LEU A CA 1
ATOM 1619 C C . LEU A 1 212 ? -1.651 2.038 0.188 1.00 92.69 212 LEU A C 1
ATOM 1621 O O . LEU A 1 212 ? -1.912 1.249 -0.722 1.00 92.69 212 LEU A O 1
ATOM 1625 N N . ARG A 1 213 ? -2.603 2.807 0.730 1.00 85.31 213 ARG A N 1
ATOM 1626 C CA . ARG A 1 213 ? -3.975 2.854 0.199 1.00 85.31 213 ARG A CA 1
ATOM 1627 C C . ARG A 1 213 ? -4.005 3.451 -1.212 1.00 85.31 213 ARG A C 1
ATOM 1629 O O . ARG A 1 213 ? -4.750 2.938 -2.050 1.00 85.31 213 ARG A O 1
ATOM 1636 N N . SER A 1 214 ? -3.185 4.461 -1.501 1.00 86.69 214 SER A N 1
ATOM 1637 C CA . SER A 1 214 ? -3.041 5.040 -2.843 1.00 86.69 214 SER A CA 1
ATOM 1638 C C . SER A 1 214 ? -2.449 4.041 -3.835 1.00 86.69 214 SER A C 1
ATOM 1640 O O . SER A 1 214 ? -2.962 3.936 -4.948 1.00 86.69 214 SER A O 1
ATOM 1642 N N . VAL A 1 215 ? -1.474 3.218 -3.426 1.00 96.62 215 VAL A N 1
ATOM 1643 C CA . VAL A 1 215 ? -0.984 2.100 -4.252 1.00 96.62 215 VAL A CA 1
ATOM 1644 C C . VAL A 1 215 ? -2.129 1.178 -4.655 1.00 96.62 215 VAL A C 1
ATOM 1646 O O . VAL A 1 215 ? -2.292 0.857 -5.830 1.00 96.62 215 VAL A O 1
ATOM 1649 N N . LEU A 1 216 ? -2.974 0.790 -3.702 1.00 93.88 216 LEU A N 1
ATOM 1650 C CA . LEU A 1 216 ? -4.101 -0.105 -3.966 1.00 93.88 216 LEU A CA 1
ATOM 1651 C C . LEU A 1 216 ? -5.180 0.544 -4.846 1.00 93.88 216 LEU A C 1
ATOM 1653 O O . LEU A 1 216 ? -5.811 -0.146 -5.645 1.00 93.88 216 LEU A O 1
ATOM 1657 N N . ALA A 1 217 ? -5.376 1.860 -4.749 1.00 84.19 217 ALA A N 1
ATOM 1658 C CA . ALA A 1 217 ? -6.246 2.600 -5.664 1.00 84.19 217 ALA A CA 1
ATOM 1659 C C . ALA A 1 217 ? -5.695 2.602 -7.103 1.00 84.19 217 ALA A C 1
ATOM 1661 O O . ALA A 1 217 ? -6.450 2.395 -8.055 1.00 84.19 217 ALA A O 1
ATOM 1662 N N . ILE A 1 218 ? -4.378 2.757 -7.265 1.00 94.31 218 ILE A N 1
ATOM 1663 C CA . ILE A 1 218 ? -3.703 2.673 -8.566 1.00 94.31 218 ILE A CA 1
ATOM 1664 C C . ILE A 1 218 ? -3.808 1.259 -9.150 1.00 94.31 218 ILE A C 1
ATOM 1666 O O . ILE A 1 218 ? -4.094 1.106 -10.339 1.00 94.31 218 ILE A O 1
ATOM 1670 N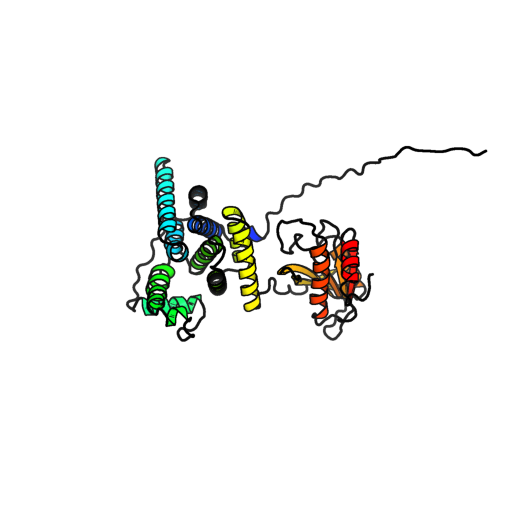 N . VAL A 1 219 ? -3.643 0.223 -8.323 1.00 95.88 219 VAL A N 1
ATOM 1671 C CA . VAL A 1 219 ? -3.845 -1.176 -8.733 1.00 95.88 219 VAL A CA 1
ATOM 1672 C C . VAL A 1 219 ? -5.293 -1.413 -9.174 1.00 95.88 219 VAL A C 1
ATOM 1674 O O . VAL A 1 219 ? -5.508 -2.031 -10.213 1.00 95.88 219 VAL A O 1
ATOM 1677 N N . GLU A 1 220 ? -6.296 -0.879 -8.469 1.00 90.81 220 GLU A N 1
ATOM 1678 C CA . GLU A 1 220 ? -7.699 -0.991 -8.900 1.00 90.81 220 GLU A CA 1
ATOM 1679 C C . GLU A 1 220 ? -7.930 -0.338 -10.267 1.00 90.81 220 GLU A C 1
ATOM 1681 O O . GLU A 1 220 ? -8.529 -0.954 -11.150 1.00 90.81 220 GLU A O 1
ATOM 1686 N N . LYS A 1 221 ? -7.427 0.891 -10.446 1.00 90.12 221 LYS A N 1
ATOM 1687 C CA . LYS A 1 221 ? -7.566 1.674 -11.682 1.00 90.12 221 LYS A CA 1
ATOM 1688 C C . LYS A 1 221 ? -6.909 0.982 -12.877 1.00 90.12 221 LYS A C 1
ATOM 1690 O O . LYS A 1 221 ? -7.494 0.929 -13.959 1.00 90.12 221 LYS A O 1
ATOM 1695 N N . ASN A 1 222 ? -5.686 0.485 -12.703 1.00 94.44 222 ASN A N 1
ATOM 1696 C CA . ASN A 1 222 ? -4.866 0.005 -13.814 1.00 94.44 222 ASN A CA 1
ATOM 1697 C C . ASN A 1 222 ? -4.977 -1.500 -14.057 1.00 94.44 222 ASN A C 1
ATOM 1699 O O . ASN A 1 222 ? -4.899 -1.927 -15.213 1.00 94.44 222 ASN A O 1
ATOM 1703 N N . ILE A 1 223 ? -5.169 -2.292 -13.001 1.00 95.50 223 ILE A N 1
ATOM 1704 C CA . ILE A 1 223 ? -5.103 -3.755 -13.051 1.00 95.50 223 ILE A CA 1
ATOM 1705 C C . ILE A 1 223 ? -6.487 -4.370 -12.887 1.00 95.50 223 ILE A C 1
ATOM 1707 O O . ILE A 1 223 ? -6.965 -5.057 -13.790 1.00 95.50 223 ILE A O 1
ATOM 1711 N N . GLY A 1 224 ? -7.131 -4.129 -11.748 1.00 85.25 224 GLY A N 1
ATOM 1712 C CA . GLY A 1 224 ? -8.405 -4.753 -11.436 1.00 85.25 224 GLY A CA 1
ATOM 1713 C C . GLY A 1 224 ? -8.784 -4.661 -9.967 1.00 85.25 224 GLY A C 1
ATOM 1714 O O . GLY A 1 224 ? -7.950 -4.626 -9.062 1.00 85.25 224 GLY A O 1
ATOM 1715 N N . ARG A 1 225 ? -10.096 -4.647 -9.727 1.00 81.19 225 ARG A N 1
ATOM 1716 C CA . ARG A 1 225 ? -10.664 -4.550 -8.383 1.00 81.19 225 ARG A CA 1
ATOM 1717 C C . ARG A 1 225 ? -10.360 -5.768 -7.507 1.00 81.19 225 ARG A C 1
ATOM 1719 O O . ARG A 1 225 ? -10.169 -5.609 -6.309 1.00 81.19 225 ARG A O 1
ATOM 1726 N N . GLY A 1 226 ? -10.289 -6.968 -8.087 1.00 79.50 226 GLY A N 1
ATOM 1727 C CA . GLY A 1 226 ? -10.011 -8.192 -7.329 1.00 79.50 226 GLY A CA 1
ATOM 1728 C C . GLY A 1 226 ? -8.620 -8.183 -6.689 1.00 79.50 226 GLY A C 1
ATOM 1729 O O . GLY A 1 226 ? -8.479 -8.515 -5.515 1.00 79.50 226 GLY A O 1
ATOM 1730 N N . GLU A 1 227 ? -7.610 -7.762 -7.448 1.00 90.50 227 GLU A N 1
ATOM 1731 C CA . GLU A 1 227 ? -6.239 -7.566 -6.976 1.00 90.50 227 GLU A CA 1
ATOM 1732 C C . GLU A 1 227 ? -6.169 -6.497 -5.875 1.00 90.50 227 GLU A C 1
ATOM 1734 O O . GLU A 1 227 ? -5.585 -6.727 -4.813 1.00 90.50 227 GLU A O 1
ATOM 1739 N N . ALA A 1 228 ? -6.832 -5.357 -6.085 1.00 80.44 228 ALA A N 1
ATOM 1740 C CA . ALA A 1 228 ? -6.868 -4.275 -5.107 1.00 80.44 228 ALA A CA 1
ATOM 1741 C C . ALA A 1 228 ? -7.563 -4.672 -3.795 1.00 80.44 228 ALA A C 1
ATOM 1743 O O . ALA A 1 228 ? -7.053 -4.365 -2.719 1.00 80.44 228 ALA A O 1
ATOM 1744 N N . ASP A 1 229 ? -8.695 -5.378 -3.861 1.00 77.94 229 ASP A N 1
ATOM 1745 C CA . ASP A 1 229 ? -9.435 -5.825 -2.676 1.00 77.94 229 ASP A CA 1
ATOM 1746 C C . ASP A 1 229 ? -8.616 -6.833 -1.851 1.00 77.94 229 ASP A C 1
ATOM 1748 O O . ASP A 1 229 ? -8.552 -6.715 -0.626 1.00 77.94 229 ASP A O 1
ATOM 1752 N N . GLY A 1 230 ? -7.900 -7.758 -2.504 1.00 79.88 230 GLY A N 1
ATOM 1753 C CA . GLY A 1 230 ? -6.950 -8.648 -1.824 1.00 79.88 230 GLY A CA 1
ATOM 1754 C C . GLY A 1 230 ? -5.831 -7.880 -1.113 1.00 79.88 230 GLY A C 1
ATOM 1755 O O . GLY A 1 230 ? -5.511 -8.161 0.044 1.00 79.88 230 GLY A O 1
ATOM 1756 N N . GLY A 1 231 ? -5.285 -6.851 -1.765 1.00 86.81 231 GLY A N 1
ATOM 1757 C CA . GLY A 1 231 ? -4.275 -5.987 -1.161 1.00 86.81 231 GLY A CA 1
ATOM 1758 C C . GLY A 1 231 ? -4.798 -5.134 0.000 1.00 86.81 231 GLY A C 1
ATOM 1759 O O . GLY A 1 231 ? -4.075 -4.935 0.972 1.00 86.81 231 GLY A O 1
ATOM 1760 N N . ARG A 1 232 ? -6.060 -4.686 -0.035 1.00 82.50 232 ARG A N 1
ATOM 1761 C CA . ARG A 1 232 ? -6.693 -3.949 1.080 1.00 82.50 232 ARG A CA 1
ATOM 1762 C C . ARG A 1 232 ? -6.831 -4.812 2.323 1.00 82.50 232 ARG A C 1
ATOM 1764 O O . ARG A 1 232 ? -6.514 -4.350 3.413 1.00 82.50 232 ARG A O 1
ATOM 1771 N N . LEU A 1 233 ? -7.254 -6.064 2.153 1.00 77.00 233 LEU A N 1
ATOM 1772 C CA . LEU A 1 233 ? -7.328 -7.024 3.255 1.00 77.00 233 LEU A CA 1
ATOM 1773 C C . LEU A 1 233 ? -5.941 -7.264 3.863 1.00 77.00 233 LEU A C 1
ATOM 1775 O O . LEU A 1 233 ? -5.778 -7.170 5.078 1.00 77.00 233 LEU A O 1
ATOM 1779 N N . ALA A 1 234 ? -4.927 -7.482 3.019 1.00 87.56 234 ALA A N 1
ATOM 1780 C CA . ALA A 1 234 ? -3.548 -7.644 3.471 1.00 87.56 234 ALA A CA 1
ATOM 1781 C C . ALA A 1 234 ? -3.034 -6.416 4.240 1.00 87.56 234 ALA A C 1
ATOM 1783 O O . ALA A 1 234 ? -2.447 -6.570 5.311 1.00 87.56 234 ALA A O 1
ATOM 1784 N N . LEU A 1 235 ? -3.293 -5.208 3.731 1.00 86.56 235 LEU A N 1
ATOM 1785 C CA . LEU A 1 235 ? -2.907 -3.961 4.386 1.00 86.56 235 LEU A CA 1
ATOM 1786 C C . LEU A 1 235 ? -3.588 -3.804 5.747 1.00 86.56 235 LEU A C 1
ATOM 1788 O O . LEU A 1 235 ? -2.919 -3.470 6.722 1.00 86.56 235 LEU A O 1
ATOM 1792 N N . ASN A 1 236 ? -4.890 -4.080 5.835 1.00 74.69 236 ASN A N 1
ATOM 1793 C CA . ASN A 1 236 ? -5.638 -3.976 7.087 1.00 74.69 236 ASN A CA 1
ATOM 1794 C C . ASN A 1 236 ? -5.056 -4.895 8.171 1.00 74.69 236 ASN A C 1
ATOM 1796 O O . ASN A 1 236 ? -4.847 -4.449 9.298 1.00 74.69 236 ASN A O 1
ATOM 1800 N N . GLU A 1 237 ? -4.712 -6.138 7.826 1.00 77.94 237 GLU A N 1
ATOM 1801 C CA . GLU A 1 237 ? -4.050 -7.057 8.759 1.00 77.94 237 GLU A CA 1
ATOM 1802 C C . GLU A 1 237 ? -2.676 -6.535 9.217 1.00 77.94 237 GLU A C 1
ATOM 1804 O O . GLU A 1 237 ? -2.354 -6.589 10.406 1.00 77.94 237 GLU A O 1
ATOM 1809 N N . VAL A 1 238 ? -1.869 -5.982 8.301 1.00 84.12 238 VAL A N 1
ATOM 1810 C CA . VAL A 1 238 ? -0.556 -5.405 8.645 1.00 84.12 238 VAL A CA 1
ATOM 1811 C C . VAL A 1 238 ? -0.714 -4.217 9.590 1.00 84.12 238 VAL A C 1
ATOM 1813 O O . VAL A 1 238 ? -0.040 -4.158 10.621 1.00 84.12 238 VAL A O 1
ATOM 1816 N N . LEU A 1 239 ? -1.617 -3.287 9.278 1.00 77.81 239 LEU A N 1
ATOM 1817 C CA . LEU A 1 239 ? -1.867 -2.111 10.110 1.00 77.81 239 LEU A CA 1
ATOM 1818 C C . LEU A 1 239 ? -2.388 -2.509 11.494 1.00 77.81 239 LEU A C 1
ATOM 1820 O O . LEU A 1 239 ? -1.907 -1.978 12.494 1.00 77.81 239 LEU A O 1
ATOM 1824 N N . GLN A 1 240 ? -3.290 -3.491 11.569 1.00 69.00 240 GLN A N 1
ATOM 1825 C CA . GLN A 1 240 ? -3.772 -4.035 12.837 1.00 69.00 240 GLN A CA 1
ATOM 1826 C C . GLN A 1 240 ? -2.628 -4.642 13.656 1.00 69.00 240 GLN A C 1
ATOM 1828 O O . GLN A 1 240 ? -2.489 -4.327 14.836 1.00 69.00 240 GLN A O 1
ATOM 1833 N N . SER A 1 241 ? -1.771 -5.458 13.032 1.00 76.88 241 SER A N 1
ATOM 1834 C CA . SER A 1 241 ? -0.645 -6.105 13.720 1.00 76.88 241 SER A CA 1
ATOM 1835 C C . SER A 1 241 ? 0.363 -5.105 14.305 1.00 76.88 241 SER A C 1
ATOM 1837 O O . SER A 1 241 ? 0.993 -5.385 15.322 1.00 76.88 241 SER A O 1
ATOM 1839 N N . LYS A 1 242 ? 0.488 -3.919 13.695 1.00 74.31 242 LYS A N 1
ATOM 1840 C CA . LYS A 1 242 ? 1.356 -2.826 14.157 1.00 74.31 242 LYS A CA 1
ATOM 1841 C C . LYS A 1 242 ? 0.658 -1.830 15.097 1.00 74.31 242 LYS A C 1
ATOM 1843 O O . LYS A 1 242 ? 1.287 -0.856 15.498 1.00 74.31 242 LYS A O 1
ATOM 1848 N N . GLY A 1 243 ? -0.620 -2.029 15.437 1.00 63.25 243 GLY A N 1
ATOM 1849 C CA . GLY A 1 243 ? -1.398 -1.058 16.222 1.00 63.25 243 GLY A CA 1
ATOM 1850 C C . GLY A 1 243 ? -1.636 0.275 15.494 1.00 63.25 243 GLY A C 1
ATOM 1851 O O . GLY A 1 243 ? -1.901 1.288 16.132 1.00 63.25 243 GLY A O 1
ATOM 1852 N N . LEU A 1 244 ? -1.528 0.280 14.162 1.00 58.16 244 LEU A N 1
ATOM 1853 C CA . LEU A 1 244 ? -1.668 1.445 13.281 1.00 58.16 244 LEU A CA 1
ATOM 1854 C C . LEU A 1 244 ? -3.065 1.526 12.648 1.00 58.16 244 LEU A C 1
ATOM 1856 O O . LEU A 1 244 ? -3.219 2.036 11.537 1.00 58.16 244 LEU A O 1
ATOM 1860 N N . THR A 1 245 ? -4.091 1.009 13.331 1.00 53.25 245 THR A N 1
ATOM 1861 C CA . THR A 1 245 ? -5.493 1.142 12.907 1.00 53.25 245 THR A CA 1
ATOM 1862 C C . THR A 1 245 ? -5.810 2.598 12.562 1.00 53.25 245 THR A C 1
ATOM 1864 O O . THR A 1 245 ? -5.423 3.519 13.281 1.00 53.25 245 THR A O 1
ATOM 1867 N N . THR A 1 246 ? -6.455 2.803 11.414 1.00 49.56 246 THR A N 1
ATOM 1868 C CA . THR A 1 246 ? -6.398 4.046 10.634 1.00 49.56 246 THR A CA 1
ATOM 1869 C C . THR A 1 246 ? -7.232 5.192 11.181 1.00 49.56 246 THR A C 1
ATOM 1871 O O . THR A 1 246 ? -8.291 5.531 10.668 1.00 49.56 246 THR A O 1
ATOM 1874 N N . ALA A 1 247 ? -6.729 5.786 12.246 1.00 47.88 247 ALA A N 1
ATOM 1875 C CA . ALA A 1 247 ? -6.531 7.211 12.475 1.00 47.88 247 ALA A CA 1
ATOM 1876 C C . ALA A 1 247 ? -6.096 7.293 13.943 1.00 47.88 247 ALA A C 1
ATOM 1878 O O . ALA A 1 247 ? -6.832 6.783 14.791 1.00 47.88 247 ALA A O 1
ATOM 1879 N N . PRO A 1 248 ? -4.951 7.905 14.298 1.00 44.62 248 PRO A N 1
ATOM 1880 C CA . PRO A 1 248 ? -4.781 8.319 15.682 1.00 44.62 248 PRO A CA 1
ATOM 1881 C C . PRO A 1 248 ? -6.001 9.170 16.029 1.00 44.62 248 PRO A C 1
ATOM 1883 O O . PRO A 1 248 ? -6.357 10.067 15.259 1.00 44.62 248 PRO A O 1
ATOM 1886 N N . GLU A 1 249 ? -6.673 8.839 17.132 1.00 51.19 249 GLU A N 1
ATOM 1887 C CA . GLU A 1 249 ? -7.751 9.652 17.679 1.00 51.19 249 GLU A CA 1
ATOM 1888 C C . GLU A 1 249 ? -7.305 11.114 17.630 1.00 51.19 249 GLU A C 1
ATOM 1890 O O . GLU A 1 249 ? -6.337 11.504 18.291 1.00 51.19 249 GLU A O 1
ATOM 1895 N N . ALA A 1 250 ? -7.936 11.913 16.765 1.00 59.38 250 ALA A N 1
ATOM 1896 C CA . ALA A 1 250 ? -7.553 13.309 16.657 1.00 59.38 250 ALA A CA 1
ATOM 1897 C C . ALA A 1 250 ? -7.785 13.936 18.038 1.00 59.38 250 ALA A C 1
ATOM 1899 O O . ALA A 1 250 ? -8.828 13.655 18.635 1.00 59.38 250 ALA A O 1
ATOM 1900 N N . PRO A 1 251 ? -6.871 14.774 18.561 1.00 72.38 251 PRO A N 1
ATOM 1901 C CA . PRO A 1 251 ? -7.072 15.398 19.860 1.00 72.38 251 PRO A CA 1
ATOM 1902 C C . PRO A 1 251 ? -8.461 16.027 19.920 1.00 72.38 251 PRO A C 1
ATOM 1904 O O . PRO A 1 251 ? -8.867 16.715 18.981 1.00 72.38 251 PRO A O 1
ATOM 1907 N N . ALA A 1 252 ? -9.202 15.778 21.000 1.00 82.00 252 ALA A N 1
ATOM 1908 C CA . ALA A 1 252 ? -10.549 16.309 21.125 1.00 82.00 252 ALA A CA 1
ATOM 1909 C C . ALA A 1 252 ? -10.517 17.847 21.048 1.00 82.00 252 ALA A C 1
ATOM 1911 O O . ALA A 1 252 ? -9.885 18.513 21.871 1.00 82.00 252 ALA A O 1
ATOM 1912 N N . VAL A 1 253 ? -11.213 18.416 20.066 1.00 87.38 253 VAL A N 1
ATOM 1913 C CA . VAL A 1 253 ? -11.288 19.861 19.841 1.00 87.38 253 VAL A CA 1
ATOM 1914 C C . VAL A 1 253 ? -12.558 20.397 20.487 1.00 87.38 253 VAL A C 1
ATOM 1916 O O . VAL A 1 253 ? -13.650 19.875 20.257 1.00 87.38 253 VAL A O 1
ATOM 1919 N N . THR A 1 254 ? -12.438 21.456 21.285 1.00 89.06 254 THR A N 1
ATOM 1920 C CA . THR A 1 254 ? -13.609 22.161 21.817 1.00 89.06 254 THR A CA 1
ATOM 1921 C C . THR A 1 254 ? -14.348 22.862 20.680 1.00 89.06 254 THR A C 1
ATOM 1923 O O . THR A 1 254 ? -13.775 23.664 19.946 1.00 89.06 254 THR A O 1
ATOM 1926 N N . ILE A 1 255 ? -15.637 22.575 20.560 1.00 87.88 255 ILE A N 1
ATOM 1927 C CA . ILE A 1 255 ? -16.569 23.217 19.637 1.00 87.88 255 ILE A CA 1
ATOM 1928 C C . ILE A 1 255 ? -17.617 24.017 20.432 1.00 87.88 255 ILE A C 1
ATOM 1930 O O . ILE A 1 255 ? -17.555 24.111 21.659 1.00 87.88 255 ILE A O 1
ATOM 1934 N N . GLY A 1 256 ? -18.560 24.657 19.732 1.00 83.94 256 GLY A N 1
ATOM 1935 C CA . GLY A 1 256 ? -19.564 25.538 20.342 1.00 83.94 256 GLY A CA 1
ATOM 1936 C C . GLY A 1 256 ? -20.270 24.933 21.565 1.00 83.94 256 GLY A C 1
ATOM 1937 O O . GLY A 1 256 ? -20.512 23.729 21.624 1.00 83.94 256 GLY A O 1
ATOM 1938 N N . ASN A 1 257 ? -20.609 25.792 22.531 1.00 88.69 257 ASN A N 1
ATOM 1939 C CA . ASN A 1 257 ? -21.243 25.436 23.808 1.00 88.69 257 ASN A CA 1
ATOM 1940 C C . ASN A 1 257 ? -20.412 24.499 24.707 1.00 88.69 257 ASN A C 1
ATOM 1942 O O . ASN A 1 257 ? -20.965 23.826 25.568 1.00 88.69 257 ASN A O 1
ATOM 1946 N N . GLY A 1 258 ? -19.085 24.466 24.533 1.00 87.31 258 GLY A N 1
ATOM 1947 C CA . GLY A 1 258 ? -18.157 23.736 25.406 1.00 87.31 258 GLY A CA 1
ATOM 1948 C C . GLY A 1 258 ? -18.054 22.237 25.121 1.00 87.31 258 GLY A C 1
ATOM 1949 O O . GLY A 1 258 ? -17.201 21.574 25.707 1.00 87.31 258 GLY A O 1
ATOM 1950 N N . VAL A 1 259 ? -18.874 21.708 24.208 1.00 95.19 259 VAL A N 1
ATOM 1951 C CA . VAL A 1 259 ? -18.800 20.322 23.724 1.00 95.19 259 VAL A CA 1
ATOM 1952 C C . VAL A 1 259 ? -17.424 20.067 23.119 1.00 95.19 259 VAL A C 1
ATOM 1954 O O . VAL A 1 259 ? -16.887 20.917 22.410 1.00 95.19 259 VAL A O 1
ATOM 1957 N N . LYS A 1 260 ? -16.853 18.888 23.360 1.00 94.12 260 LYS A N 1
ATOM 1958 C CA . LYS A 1 260 ? -15.610 18.469 22.698 1.00 94.12 260 LYS A CA 1
ATOM 1959 C C . LYS A 1 260 ? -15.929 17.463 21.611 1.00 94.12 260 LYS A C 1
ATOM 1961 O O . LYS A 1 260 ? -16.770 16.600 21.822 1.00 94.12 260 LYS A O 1
ATOM 1966 N N . LYS A 1 261 ? -15.262 17.567 20.468 1.00 94.44 261 LYS A N 1
ATOM 1967 C CA . LYS A 1 261 ? -15.409 16.650 19.340 1.00 94.44 261 LYS A CA 1
ATOM 1968 C C . LYS A 1 261 ? -14.084 15.969 19.048 1.00 94.44 261 LYS A C 1
ATOM 1970 O O . LYS A 1 261 ? -13.066 16.643 18.925 1.00 94.44 261 LYS A O 1
ATOM 1975 N N . GLN A 1 262 ? -14.118 14.661 18.887 1.00 92.44 262 GLN A N 1
ATOM 1976 C CA . GLN A 1 262 ? -12.972 13.820 18.598 1.00 92.44 262 GLN A CA 1
ATOM 1977 C C . GLN A 1 262 ? -13.283 12.952 17.386 1.00 92.44 262 GLN A C 1
ATOM 1979 O O . GLN A 1 262 ? -14.317 12.294 17.344 1.00 92.44 262 GLN A O 1
ATOM 1984 N N . LYS A 1 263 ? -12.386 12.948 16.400 1.00 90.75 263 LYS A N 1
ATOM 1985 C CA . LYS A 1 263 ? -12.496 12.016 15.278 1.00 90.75 263 LYS A CA 1
ATOM 1986 C C . LYS A 1 263 ? -12.034 10.637 15.736 1.00 90.75 263 LYS A C 1
ATOM 1988 O O . LYS A 1 263 ? -10.984 10.527 16.369 1.00 90.75 263 LYS A O 1
ATOM 1993 N N . VAL A 1 264 ? -12.811 9.618 15.401 1.00 87.25 264 VAL A N 1
ATOM 1994 C CA . VAL A 1 264 ? -12.576 8.223 15.780 1.00 87.25 264 VAL A CA 1
ATOM 1995 C C . VAL A 1 264 ? -12.702 7.317 14.561 1.00 87.25 264 VAL A C 1
ATOM 1997 O O . VAL A 1 264 ? -13.456 7.625 13.634 1.00 87.25 264 VAL A O 1
ATOM 2000 N N . THR A 1 265 ? -11.993 6.192 14.590 1.00 82.81 265 THR A N 1
ATOM 2001 C CA . THR A 1 265 ? -12.117 5.131 13.589 1.00 82.81 265 THR A CA 1
ATOM 2002 C C . THR A 1 265 ? -12.381 3.801 14.285 1.00 82.81 265 THR A C 1
ATOM 2004 O O . THR A 1 265 ? -11.798 3.509 15.327 1.00 82.81 265 THR A O 1
ATOM 2007 N N . PHE A 1 266 ? -13.254 2.991 13.703 1.00 84.69 266 PHE A N 1
ATOM 2008 C CA . PHE A 1 266 ? -13.537 1.614 14.107 1.00 84.69 266 PHE A CA 1
ATOM 2009 C C . PHE A 1 266 ? -13.815 0.772 12.854 1.00 84.69 266 PHE A C 1
ATOM 2011 O O . PHE A 1 266 ? -13.687 1.281 11.749 1.00 84.69 266 PHE A O 1
ATOM 2018 N N . HIS A 1 267 ? -14.146 -0.511 12.983 1.00 82.56 267 HIS A N 1
ATOM 2019 C CA . HIS A 1 267 ? -14.448 -1.370 11.834 1.00 82.56 267 HIS A CA 1
ATOM 2020 C C . HIS A 1 267 ? -15.743 -2.134 12.070 1.00 82.56 267 HIS A C 1
ATOM 2022 O O . HIS A 1 267 ? -16.087 -2.441 13.210 1.00 82.56 267 HIS A O 1
ATOM 2028 N N . ASN A 1 268 ? -16.453 -2.425 10.985 1.00 86.56 268 ASN A N 1
ATOM 2029 C CA . ASN A 1 268 ? -17.636 -3.275 11.020 1.00 86.56 268 ASN A CA 1
ATOM 2030 C C . ASN A 1 268 ? -17.278 -4.755 10.771 1.00 86.56 268 ASN A C 1
ATOM 2032 O O . ASN A 1 268 ? -16.110 -5.094 10.546 1.00 86.56 268 ASN A O 1
ATOM 2036 N N . ARG A 1 269 ? -18.268 -5.660 10.785 1.00 83.00 269 ARG A N 1
ATOM 2037 C CA . ARG A 1 269 ? -18.033 -7.111 10.616 1.00 83.00 269 ARG A CA 1
ATOM 2038 C C . ARG A 1 269 ? -17.458 -7.467 9.242 1.00 83.00 269 ARG A C 1
ATOM 2040 O O . ARG A 1 269 ? -16.919 -8.555 9.059 1.00 83.00 269 ARG A O 1
ATOM 2047 N N . PHE A 1 270 ? -17.590 -6.560 8.276 1.00 78.88 270 PHE A N 1
ATOM 2048 C CA . PHE A 1 270 ? -17.074 -6.689 6.915 1.00 78.88 270 PHE A CA 1
ATOM 2049 C C . PHE A 1 270 ? -15.665 -6.105 6.755 1.00 78.88 270 PHE A C 1
ATOM 2051 O O . PHE A 1 270 ? -15.170 -6.019 5.632 1.00 78.88 270 PHE A O 1
ATOM 2058 N N . LEU A 1 271 ? -15.019 -5.717 7.862 1.00 70.75 271 LEU A N 1
ATOM 2059 C CA . LEU A 1 271 ? -13.695 -5.090 7.890 1.00 70.75 271 LEU A CA 1
ATOM 2060 C C . LEU A 1 271 ? -13.645 -3.773 7.102 1.00 70.75 271 LEU A C 1
ATOM 2062 O O . LEU A 1 271 ? -12.592 -3.378 6.596 1.00 70.75 271 LEU A O 1
ATOM 2066 N N . ILE A 1 272 ? -14.790 -3.096 6.981 1.00 77.19 272 ILE A N 1
ATOM 2067 C CA . ILE A 1 272 ? -14.853 -1.748 6.432 1.00 77.19 272 ILE A CA 1
ATOM 2068 C C . ILE A 1 272 ? -14.496 -0.779 7.552 1.00 77.19 272 ILE A C 1
ATOM 2070 O O . ILE A 1 272 ? -15.124 -0.791 8.612 1.00 77.19 272 ILE A O 1
ATOM 2074 N N . ASP A 1 273 ? -13.492 0.059 7.297 1.00 79.50 273 ASP A N 1
ATOM 2075 C CA . ASP A 1 273 ? -13.113 1.142 8.199 1.00 79.50 273 ASP A CA 1
ATOM 2076 C C . ASP A 1 273 ? -14.249 2.166 8.283 1.00 79.50 273 ASP A C 1
ATOM 2078 O O . ASP A 1 273 ? -14.675 2.736 7.279 1.00 79.50 273 ASP A O 1
ATOM 2082 N N . MET A 1 274 ? -14.722 2.411 9.492 1.00 91.25 274 MET A N 1
ATOM 2083 C CA . MET A 1 274 ? -15.791 3.335 9.827 1.00 91.25 274 MET A CA 1
ATOM 2084 C C . MET A 1 274 ? -15.192 4.574 10.474 1.00 91.25 274 MET A C 1
ATOM 2086 O O . MET A 1 274 ? -14.474 4.466 11.465 1.00 91.25 274 MET A O 1
ATOM 2090 N N . VAL A 1 275 ? -15.505 5.754 9.947 1.00 93.00 275 VAL A N 1
ATOM 2091 C CA . VAL A 1 275 ? -15.022 7.033 10.473 1.00 93.00 275 VAL A CA 1
ATOM 2092 C C . VAL A 1 275 ? -16.174 7.781 11.131 1.00 93.00 275 VAL A C 1
ATOM 2094 O O . VAL A 1 275 ? -17.232 7.994 10.532 1.00 93.00 275 VAL A O 1
ATOM 2097 N N . GLY A 1 276 ? -15.959 8.214 12.371 1.00 95.62 276 GLY A N 1
ATOM 2098 C CA . GLY A 1 276 ? -16.945 8.933 13.166 1.00 95.62 276 GLY A CA 1
ATOM 2099 C C . GLY A 1 276 ? -16.406 10.174 13.862 1.00 95.62 276 GLY A C 1
ATOM 2100 O O . GLY A 1 276 ? -15.204 10.353 14.038 1.00 95.62 276 GLY A O 1
ATOM 2101 N N . ASP A 1 277 ? -17.338 11.028 14.268 1.00 96.75 277 ASP A N 1
ATOM 2102 C CA . ASP A 1 277 ? -17.137 12.134 15.190 1.00 96.75 277 ASP A CA 1
ATOM 2103 C C . ASP A 1 277 ? -17.806 11.765 16.525 1.00 96.75 277 ASP A C 1
ATOM 2105 O O . ASP A 1 277 ? -19.034 11.660 16.623 1.00 96.75 277 ASP A O 1
ATOM 2109 N N . LEU A 1 278 ? -16.979 11.564 17.551 1.00 97.06 278 LEU A N 1
ATOM 2110 C CA . LEU A 1 278 ? -17.376 11.344 18.935 1.00 97.06 278 LEU A CA 1
ATOM 2111 C C . LEU A 1 278 ? -17.465 12.690 19.658 1.00 97.06 278 LEU A C 1
ATOM 2113 O O . LEU A 1 278 ? -16.504 13.461 19.692 1.00 97.06 278 LEU A O 1
ATOM 2117 N N . TYR A 1 279 ? -18.613 12.979 20.253 1.00 97.31 279 TYR A N 1
ATOM 2118 C CA . TYR A 1 279 ? -18.868 14.210 20.985 1.00 97.31 279 TYR A CA 1
ATOM 2119 C C . TYR A 1 279 ? -18.968 13.927 22.479 1.00 97.31 279 TYR A C 1
ATOM 2121 O O . TYR A 1 279 ? -19.693 13.032 22.916 1.00 97.31 279 TYR A O 1
ATOM 2129 N N . PHE A 1 280 ? -18.277 14.746 23.263 1.00 96.75 280 PHE A N 1
ATOM 2130 C CA . PHE A 1 280 ? -18.310 14.728 24.716 1.00 96.75 280 PHE A CA 1
ATOM 2131 C C . PHE A 1 280 ? -19.085 15.935 25.256 1.00 96.75 280 PHE A C 1
ATOM 2133 O O . PHE A 1 280 ? -18.933 17.040 24.719 1.00 96.75 280 PHE A O 1
ATOM 2140 N N . PRO A 1 281 ? -19.848 15.769 26.352 1.00 95.50 281 PRO A N 1
ATOM 2141 C CA . PRO A 1 281 ? -20.558 16.866 27.000 1.00 95.50 281 PRO A CA 1
ATOM 2142 C C . PRO A 1 281 ? -19.656 18.041 27.381 1.00 95.50 281 PRO A C 1
ATOM 2144 O O . PRO A 1 281 ? -18.469 17.873 27.664 1.00 95.50 281 PRO A O 1
ATOM 2147 N N . ALA A 1 282 ? -20.239 19.236 27.481 1.00 87.75 282 ALA A N 1
ATOM 2148 C CA . ALA A 1 282 ? -19.497 20.449 27.835 1.00 87.75 282 ALA A CA 1
ATOM 2149 C C . ALA A 1 282 ? -18.785 20.374 29.199 1.00 87.75 282 ALA A C 1
ATOM 2151 O O . ALA A 1 282 ? -17.739 20.979 29.418 1.00 87.75 282 ALA A O 1
ATOM 2152 N N . ASN A 1 283 ? -19.341 19.583 30.112 1.00 85.50 283 ASN A N 1
ATOM 2153 C CA . ASN A 1 283 ? -18.834 19.287 31.447 1.00 85.50 283 ASN A CA 1
ATOM 2154 C C . ASN A 1 283 ? -18.243 17.867 31.540 1.00 85.50 283 ASN A C 1
ATOM 2156 O O . ASN A 1 283 ? -18.355 17.210 32.581 1.00 85.50 283 ASN A O 1
ATOM 2160 N N . TYR A 1 284 ? -17.652 17.377 30.446 1.00 91.44 284 TYR A N 1
ATOM 2161 C CA . TYR A 1 284 ? -17.024 16.063 30.397 1.00 91.44 284 TYR A CA 1
ATOM 2162 C C . TYR A 1 284 ? -15.965 15.891 31.492 1.00 91.44 284 TYR A C 1
ATOM 2164 O O . TYR A 1 284 ? -15.068 16.720 31.661 1.00 91.44 284 TYR A O 1
ATOM 2172 N N . SER A 1 285 ? -16.057 14.774 32.206 1.00 90.44 285 SER A N 1
ATOM 2173 C CA . SER A 1 285 ? -15.113 14.348 33.225 1.00 90.44 285 SER A CA 1
ATOM 2174 C C . SER A 1 285 ? -14.670 12.917 32.925 1.00 90.44 285 SER A C 1
ATOM 2176 O O . SER A 1 285 ? -15.527 12.038 32.863 1.00 90.44 285 SER A O 1
ATOM 2178 N N . PRO A 1 286 ? -13.357 12.643 32.817 1.00 84.19 286 PRO A N 1
ATOM 2179 C CA . PRO A 1 286 ? -12.854 11.289 32.576 1.00 84.19 286 PRO A CA 1
ATOM 2180 C C . PRO A 1 286 ? -13.115 10.326 33.748 1.00 84.19 286 PRO A C 1
ATOM 2182 O O . PRO A 1 286 ? -12.977 9.120 33.592 1.00 84.19 286 PRO A O 1
ATOM 2185 N N . ALA A 1 287 ? -13.497 10.843 34.923 1.00 88.62 287 ALA A N 1
ATOM 2186 C CA . ALA A 1 287 ? -13.877 10.038 36.083 1.00 88.62 287 ALA A CA 1
ATOM 2187 C C . ALA A 1 287 ? -15.343 9.568 36.041 1.00 88.62 287 ALA A C 1
ATOM 2189 O O . ALA A 1 287 ? -15.761 8.787 36.895 1.00 88.62 287 ALA A O 1
ATOM 2190 N N . LYS A 1 288 ? -16.141 10.074 35.093 1.00 93.00 288 LYS A N 1
ATOM 2191 C CA . LYS A 1 288 ? -17.550 9.718 34.923 1.00 93.00 288 LYS A CA 1
ATOM 2192 C C . LYS A 1 288 ? -17.735 8.917 33.644 1.00 93.00 288 LYS A C 1
ATOM 2194 O O . LYS A 1 288 ? -17.043 9.134 32.654 1.00 93.00 288 LYS A O 1
ATOM 2199 N N . LYS A 1 289 ? -18.725 8.034 33.678 1.00 94.50 289 LYS A N 1
ATOM 2200 C CA . LYS A 1 289 ? -19.282 7.405 32.487 1.00 94.50 289 LYS A CA 1
ATOM 2201 C C . LYS A 1 289 ? -20.606 8.079 32.150 1.00 94.50 289 LYS A C 1
ATOM 2203 O O . LYS A 1 289 ? -21.237 8.668 33.027 1.00 94.50 289 LYS A O 1
ATOM 2208 N N . TYR A 1 290 ? -20.964 8.049 30.877 1.00 96.88 290 TYR A N 1
ATOM 2209 C CA . TYR A 1 290 ? -22.128 8.736 30.338 1.00 96.88 290 TYR A CA 1
ATOM 2210 C C . TYR A 1 290 ? -22.958 7.763 29.507 1.00 96.88 290 TYR A C 1
ATOM 2212 O O . TYR A 1 290 ? -22.407 6.902 28.817 1.00 96.88 290 TYR A O 1
ATOM 2220 N N . ALA A 1 291 ? -24.278 7.940 29.523 1.00 97.19 291 ALA A N 1
ATOM 2221 C CA . ALA A 1 291 ? -25.133 7.334 28.512 1.00 97.19 291 ALA A CA 1
ATOM 2222 C C . ALA A 1 291 ? -24.717 7.838 27.123 1.00 97.19 291 ALA A C 1
ATOM 2224 O O . ALA A 1 291 ? -24.377 9.019 26.958 1.00 97.19 291 ALA A O 1
ATOM 2225 N N . ALA A 1 292 ? -24.749 6.941 26.140 1.00 98.00 292 ALA A N 1
ATOM 2226 C CA . ALA A 1 292 ? -24.307 7.235 24.790 1.00 98.00 292 ALA A CA 1
ATOM 2227 C C . ALA A 1 292 ? -25.439 7.138 23.766 1.00 98.00 292 ALA A C 1
ATOM 2229 O O . ALA A 1 292 ? -26.335 6.309 23.904 1.00 98.00 292 ALA A O 1
ATOM 2230 N N . ILE A 1 293 ? -25.395 7.980 22.731 1.00 98.31 293 ILE A N 1
ATOM 2231 C CA . ILE A 1 293 ? -26.359 7.947 21.625 1.00 98.31 293 ILE A CA 1
ATOM 2232 C C . ILE A 1 293 ? -25.624 7.877 20.288 1.00 98.31 293 ILE A C 1
ATOM 2234 O O . ILE A 1 293 ? -24.841 8.764 19.939 1.00 98.31 293 ILE A O 1
ATOM 2238 N N . ILE A 1 294 ? -25.919 6.838 19.515 1.00 98.44 294 ILE A N 1
ATOM 2239 C CA . ILE A 1 294 ? -25.465 6.696 18.132 1.00 98.44 294 ILE A CA 1
ATOM 2240 C C . ILE A 1 294 ? -26.421 7.472 17.221 1.00 98.44 294 ILE A C 1
ATOM 2242 O O . ILE A 1 294 ? -27.636 7.317 17.326 1.00 98.44 294 ILE A O 1
ATOM 2246 N N . VAL A 1 295 ? -25.891 8.294 16.315 1.00 98.12 295 VAL A N 1
ATOM 2247 C CA . VAL A 1 295 ? -26.685 9.153 15.426 1.00 98.12 295 VAL A CA 1
ATOM 2248 C C . VAL A 1 295 ? -26.392 8.836 13.962 1.00 98.12 295 VAL A C 1
ATOM 2250 O O . VAL A 1 295 ? -25.378 9.256 13.402 1.00 98.12 295 VAL A O 1
ATOM 2253 N N . GLY A 1 296 ? -27.311 8.119 13.317 1.00 96.50 296 GLY A N 1
ATOM 2254 C CA . GLY A 1 296 ? -27.204 7.737 11.910 1.00 96.50 296 GLY A CA 1
ATOM 2255 C C . GLY A 1 296 ? -27.671 8.826 10.943 1.00 96.50 296 GLY A C 1
ATOM 2256 O O . GLY A 1 296 ? -28.730 9.433 11.133 1.00 96.50 296 GLY A O 1
ATOM 2257 N N . HIS A 1 297 ? -26.904 9.054 9.874 1.00 96.06 297 HIS A N 1
ATOM 2258 C CA . HIS A 1 297 ? -27.227 10.048 8.847 1.00 96.06 297 HIS A CA 1
ATOM 2259 C C . HIS A 1 297 ? -28.319 9.572 7.857 1.00 96.06 297 HIS A C 1
ATOM 2261 O O . HIS A 1 297 ? -28.553 8.366 7.713 1.00 96.06 297 HIS A O 1
ATOM 2267 N N . PRO A 1 298 ? -28.969 10.506 7.128 1.00 94.69 298 PRO A N 1
ATOM 2268 C CA . PRO A 1 298 ? -29.899 10.197 6.036 1.00 94.69 298 PRO A CA 1
ATOM 2269 C C . PRO A 1 298 ? -29.317 9.297 4.947 1.00 94.69 298 PRO A C 1
ATOM 2271 O O . PRO A 1 298 ? -28.103 9.215 4.780 1.00 94.69 298 PRO A O 1
ATOM 2274 N N . PHE A 1 299 ? -30.181 8.694 4.132 1.00 89.94 299 PHE A N 1
ATOM 2275 C CA . PHE A 1 299 ? -29.749 8.061 2.884 1.00 89.94 299 PHE A CA 1
ATOM 2276 C C . PHE A 1 299 ? -28.926 9.057 2.051 1.00 89.94 299 PHE A C 1
ATOM 2278 O O . PHE A 1 299 ? -29.354 10.196 1.851 1.00 89.94 299 PHE A O 1
ATOM 2285 N N . GLY A 1 300 ? -27.749 8.642 1.581 1.00 85.75 300 GLY A N 1
ATOM 2286 C CA . GLY A 1 300 ? -26.862 9.500 0.791 1.00 85.75 300 GLY A CA 1
ATOM 2287 C C . GLY A 1 300 ? -26.153 10.622 1.561 1.00 85.75 300 GLY A C 1
ATOM 2288 O O . GLY A 1 300 ? -25.422 11.394 0.943 1.00 85.75 300 GLY A O 1
ATOM 2289 N N . GLY A 1 301 ? -26.379 10.735 2.873 1.00 90.88 301 GLY A N 1
ATOM 2290 C CA . GLY A 1 301 ? -25.755 11.745 3.726 1.00 90.88 301 GLY A CA 1
ATOM 2291 C C . GLY A 1 301 ? -24.369 11.352 4.245 1.00 90.88 301 GLY A C 1
ATOM 2292 O O . GLY A 1 301 ? -23.867 10.272 3.947 1.00 90.88 301 GLY A O 1
ATOM 2293 N N . VAL A 1 302 ? -23.776 12.247 5.037 1.00 94.38 302 VAL A N 1
ATOM 2294 C CA . VAL A 1 302 ? -22.511 12.047 5.773 1.00 94.38 302 VAL A CA 1
ATOM 2295 C C . VAL A 1 302 ? -22.589 12.685 7.165 1.00 94.38 302 VAL A C 1
ATOM 2297 O O . VAL A 1 302 ? -23.487 13.493 7.440 1.00 94.38 302 VAL A O 1
ATOM 2300 N N . LYS A 1 303 ? -21.661 12.331 8.058 1.00 94.25 303 LYS A N 1
ATOM 2301 C CA . LYS A 1 303 ? -21.657 12.726 9.473 1.00 94.25 303 LYS A CA 1
ATOM 2302 C C . LYS A 1 303 ? -21.568 14.233 9.698 1.00 94.25 303 LYS A C 1
ATOM 2304 O O . LYS A 1 303 ? -22.139 14.726 10.665 1.00 94.25 303 LYS A O 1
ATOM 2309 N N . GLU A 1 304 ? -20.953 14.992 8.791 1.00 91.12 304 GLU A N 1
ATOM 2310 C CA . GLU A 1 304 ? -20.835 16.456 8.887 1.00 91.12 304 GLU A CA 1
ATOM 2311 C C . GLU A 1 304 ? -22.166 17.195 8.660 1.00 91.12 304 GLU A C 1
ATOM 2313 O O . GLU A 1 304 ? -22.246 18.404 8.881 1.00 91.12 304 GLU A O 1
ATOM 2318 N N . GLN A 1 305 ? -23.208 16.492 8.208 1.00 91.31 305 GLN A N 1
ATOM 2319 C CA . GLN A 1 305 ? -24.515 17.067 7.900 1.00 91.31 305 GLN A CA 1
ATOM 2320 C C . GLN A 1 305 ? -25.482 16.930 9.090 1.00 91.31 305 GLN A C 1
ATOM 2322 O O . GLN A 1 305 ? -25.226 17.399 10.202 1.00 91.31 305 GLN A O 1
ATOM 2327 N N . THR A 1 306 ? -26.652 16.325 8.862 1.00 92.12 306 THR A N 1
ATOM 2328 C CA . THR A 1 306 ? -27.748 16.310 9.830 1.00 92.12 306 THR A CA 1
ATOM 2329 C C . THR A 1 306 ? -27.406 15.495 11.075 1.00 92.12 306 THR A C 1
ATOM 2331 O O . THR A 1 306 ? -27.764 15.923 12.171 1.00 92.12 306 THR A O 1
ATOM 2334 N N . SER A 1 307 ? -26.698 14.368 10.956 1.00 95.62 307 SER A N 1
ATOM 2335 C CA . SER A 1 307 ? -26.350 13.539 12.118 1.00 95.62 307 SER A CA 1
ATOM 2336 C C . SER A 1 307 ? -25.369 14.232 13.059 1.00 95.62 307 SER A C 1
ATOM 2338 O O . SER A 1 307 ? -25.645 14.283 14.253 1.00 95.62 307 SER A O 1
ATOM 2340 N N . GLY A 1 308 ? -24.300 14.858 12.561 1.00 95.88 308 GLY A N 1
ATOM 2341 C CA . GLY A 1 308 ? -23.358 15.615 13.393 1.00 95.88 308 GLY A CA 1
ATOM 2342 C C . GLY A 1 308 ? -24.009 16.797 14.114 1.00 95.88 308 GLY A C 1
ATOM 2343 O O . GLY A 1 308 ? -23.695 17.077 15.273 1.00 95.88 308 GLY A O 1
ATOM 2344 N N . LEU A 1 309 ? -24.982 17.464 13.478 1.00 94.88 309 LEU A N 1
ATOM 2345 C CA . LEU A 1 309 ? -25.765 18.517 14.131 1.00 94.88 309 LEU A CA 1
ATOM 2346 C C . LEU A 1 309 ? -26.564 17.979 15.328 1.00 94.88 309 LEU A C 1
ATOM 2348 O O . LEU A 1 309 ? -26.532 18.587 16.401 1.00 94.88 309 LEU A O 1
ATOM 2352 N N . HIS A 1 310 ? -27.263 16.854 15.154 1.00 96.31 310 HIS A N 1
ATOM 2353 C CA . HIS A 1 310 ? -28.046 16.228 16.223 1.00 96.31 310 HIS A CA 1
ATOM 2354 C C . HIS A 1 310 ? -27.139 15.661 17.318 1.00 96.31 310 HIS A C 1
ATOM 2356 O O . HIS A 1 310 ? -27.388 15.912 18.494 1.00 96.31 310 HIS A O 1
ATOM 2362 N N . ALA A 1 311 ? -26.046 14.991 16.945 1.00 97.25 311 ALA A N 1
ATOM 2363 C CA . ALA A 1 311 ? -25.051 14.466 17.874 1.00 97.25 311 ALA A CA 1
ATOM 2364 C C . ALA A 1 311 ? -24.500 15.572 18.782 1.00 97.25 311 ALA A C 1
ATOM 2366 O O . ALA A 1 311 ? -24.545 15.443 20.007 1.00 97.25 311 ALA A O 1
ATOM 2367 N N . ARG A 1 312 ? -24.105 16.716 18.209 1.00 96.00 312 ARG A N 1
ATOM 2368 C CA . ARG A 1 312 ? -23.672 17.880 18.991 1.00 96.00 312 ARG A CA 1
ATOM 2369 C C . ARG A 1 312 ? -24.758 18.376 19.945 1.00 96.00 312 ARG A C 1
ATOM 2371 O O . ARG A 1 312 ? -24.459 18.653 21.101 1.00 96.00 312 ARG A O 1
ATOM 2378 N N . LYS A 1 313 ? -26.008 18.505 19.488 1.00 95.62 313 LYS A N 1
ATOM 2379 C CA . LYS A 1 313 ? -27.116 18.988 20.332 1.00 95.62 313 LYS A CA 1
ATOM 2380 C C . LYS A 1 313 ? -27.446 18.052 21.489 1.00 95.62 313 LYS A C 1
ATOM 2382 O O . LYS A 1 313 ? -27.744 18.525 22.579 1.00 95.62 313 LYS A O 1
ATOM 2387 N N . LEU A 1 314 ? -27.329 16.750 21.277 1.00 96.31 314 LEU A N 1
ATOM 2388 C CA . LEU A 1 314 ? -27.468 15.750 22.331 1.00 96.31 314 LEU A CA 1
ATOM 2389 C C . LEU A 1 314 ? -26.282 15.789 23.309 1.00 96.31 314 LEU A C 1
ATOM 2391 O O . LEU A 1 314 ? -26.469 15.656 24.517 1.00 96.31 314 LEU A O 1
ATOM 2395 N N . ALA A 1 315 ? -25.072 16.066 22.821 1.00 97.25 315 ALA A N 1
ATOM 2396 C CA . ALA A 1 315 ? -23.919 16.272 23.692 1.00 97.25 315 ALA A CA 1
ATOM 2397 C C . ALA A 1 315 ? -24.052 17.535 24.562 1.00 97.25 315 ALA A C 1
ATOM 2399 O O . ALA A 1 315 ? -23.675 17.517 25.734 1.00 97.25 315 ALA A O 1
ATOM 2400 N N . GLU A 1 316 ? -24.659 18.608 24.041 1.00 95.44 316 GLU A N 1
ATOM 2401 C CA . GLU A 1 316 ? -24.960 19.828 24.813 1.00 95.44 316 GLU A CA 1
ATOM 2402 C C . GLU A 1 316 ? -25.871 19.559 26.024 1.00 95.44 316 GLU A C 1
ATOM 2404 O O . GLU A 1 316 ? -25.776 20.273 27.020 1.00 95.44 316 GLU A O 1
ATOM 2409 N N . ILE A 1 317 ? -26.718 18.525 25.968 1.00 94.19 317 ILE A N 1
ATOM 2410 C CA . ILE A 1 317 ? -27.633 18.152 27.060 1.00 94.19 317 ILE A CA 1
ATOM 2411 C C . ILE A 1 317 ? -27.128 16.980 27.919 1.00 94.19 317 ILE A C 1
ATOM 2413 O O . ILE A 1 317 ? -27.851 16.528 28.803 1.00 94.19 317 ILE A O 1
ATOM 2417 N N . GLY A 1 318 ? -25.887 16.519 27.713 1.00 95.25 318 GLY A N 1
ATOM 2418 C CA . GLY A 1 318 ? -25.198 15.628 28.656 1.00 95.25 318 GLY A CA 1
ATOM 2419 C C . GLY A 1 318 ? -24.891 14.207 28.178 1.00 95.25 318 GLY A C 1
ATOM 2420 O O . GLY A 1 318 ? -24.395 13.421 28.983 1.00 95.25 318 GLY A O 1
ATOM 2421 N N . TYR A 1 319 ? -25.131 13.870 26.908 1.00 96.81 319 TYR A N 1
ATOM 2422 C CA . TYR A 1 319 ? -24.802 12.547 26.358 1.00 96.81 319 TYR A CA 1
ATOM 2423 C C . TYR A 1 319 ? -23.415 12.507 25.713 1.00 96.81 319 TYR A C 1
ATOM 2425 O O . TYR A 1 319 ? -22.959 13.488 25.128 1.00 96.81 319 TYR A O 1
ATOM 2433 N N . VAL A 1 320 ? -22.760 11.347 25.745 1.00 98.00 320 VAL A N 1
ATOM 2434 C CA . VAL A 1 320 ? -21.720 11.055 24.749 1.00 98.00 320 VAL A CA 1
ATOM 2435 C C . VAL A 1 320 ? -22.431 10.686 23.453 1.00 98.00 320 VAL A C 1
ATOM 2437 O O . VAL A 1 320 ? -23.359 9.885 23.474 1.00 98.00 320 VAL A O 1
ATOM 2440 N N . THR A 1 321 ? -22.060 11.258 22.314 1.00 98.12 321 THR A N 1
ATOM 2441 C CA . THR A 1 321 ? -22.730 10.914 21.050 1.00 98.12 321 THR A CA 1
ATOM 2442 C C . THR A 1 321 ? -21.756 10.593 19.943 1.00 98.12 321 THR A C 1
ATOM 2444 O O . THR A 1 321 ? -20.669 11.157 19.881 1.00 98.12 321 THR A O 1
ATOM 2447 N N . LEU A 1 322 ? -22.149 9.680 19.060 1.00 98.25 322 LEU A N 1
ATOM 2448 C CA . LEU A 1 322 ? -21.348 9.265 17.915 1.00 98.25 322 LEU A CA 1
ATOM 2449 C C . LEU A 1 322 ? -22.148 9.471 16.634 1.00 98.25 322 LEU A C 1
ATOM 2451 O O . LEU A 1 322 ? -23.129 8.769 16.397 1.00 98.25 322 LEU A O 1
ATOM 2455 N N . ALA A 1 323 ? -21.716 10.413 15.799 1.00 98.19 323 ALA A N 1
ATOM 2456 C CA . ALA A 1 323 ? -22.142 10.475 14.405 1.00 98.19 323 ALA A CA 1
ATOM 2457 C C . ALA A 1 323 ? -21.068 9.805 13.547 1.00 98.19 323 ALA A C 1
ATOM 2459 O O . ALA A 1 323 ? -19.895 10.143 13.670 1.00 98.19 323 ALA A O 1
ATOM 2460 N N . PHE A 1 324 ? -21.443 8.877 12.675 1.00 97.06 324 PHE A N 1
ATOM 2461 C CA . PHE A 1 324 ? -20.494 8.151 11.830 1.00 97.06 324 PHE A CA 1
ATOM 2462 C C . PHE A 1 324 ? -20.916 8.203 10.366 1.00 97.06 324 PHE A C 1
ATOM 2464 O O . PHE A 1 324 ? -22.102 8.360 10.077 1.00 97.06 324 PHE A O 1
ATOM 2471 N N . ASP A 1 325 ? -19.948 8.098 9.458 1.00 96.00 325 ASP A N 1
ATOM 2472 C CA . ASP A 1 325 ? -20.211 7.877 8.038 1.00 96.00 325 ASP A CA 1
ATOM 2473 C C . ASP A 1 325 ? -20.522 6.402 7.817 1.00 96.00 325 ASP A C 1
ATOM 2475 O O . ASP A 1 325 ? -19.754 5.540 8.235 1.00 96.00 325 ASP A O 1
ATOM 2479 N N . ALA A 1 326 ? -21.631 6.088 7.162 1.00 95.19 326 ALA A N 1
ATOM 2480 C CA . ALA A 1 326 ? -21.944 4.717 6.793 1.00 95.19 326 ALA A CA 1
ATOM 2481 C C . ALA A 1 326 ? -20.879 4.125 5.859 1.00 95.19 326 ALA A C 1
ATOM 2483 O O . ALA A 1 326 ? -20.219 4.851 5.107 1.00 95.19 326 ALA A O 1
ATOM 2484 N N . SER A 1 327 ? -20.776 2.798 5.837 1.00 93.00 327 SER A N 1
ATOM 2485 C CA . SER A 1 327 ? -20.024 2.073 4.816 1.00 93.00 327 SER A CA 1
ATOM 2486 C C . SER A 1 327 ? -20.362 2.602 3.422 1.00 93.00 327 SER A C 1
ATOM 2488 O O . SER A 1 327 ? -21.524 2.865 3.116 1.00 93.00 327 SER A O 1
ATOM 2490 N N . TYR A 1 328 ? -19.349 2.750 2.567 1.00 86.06 328 TYR A N 1
ATOM 2491 C CA . TYR A 1 328 ? -19.433 3.305 1.209 1.00 86.06 328 TYR A CA 1
ATOM 2492 C C . TYR A 1 328 ? -19.685 4.824 1.115 1.00 86.06 328 TYR A C 1
ATOM 2494 O O . TYR A 1 328 ? -19.684 5.358 -0.004 1.00 86.06 328 TYR A O 1
ATOM 2502 N N . TYR A 1 329 ? -19.843 5.536 2.237 1.00 89.81 329 TYR A N 1
ATOM 2503 C CA . TYR A 1 329 ? -20.101 6.981 2.298 1.00 89.81 329 TYR A CA 1
ATOM 2504 C C . TYR A 1 329 ? -19.010 7.750 3.050 1.00 89.81 329 TYR A C 1
ATOM 2506 O O . TYR A 1 329 ? -18.210 7.180 3.786 1.00 89.81 329 TYR A O 1
ATOM 2514 N N . GLY A 1 330 ? -18.962 9.064 2.809 1.00 88.06 330 GLY A N 1
ATOM 2515 C CA . GLY A 1 330 ? -18.079 10.002 3.506 1.00 88.06 330 GLY A CA 1
ATOM 2516 C C . GLY A 1 330 ? -16.614 9.570 3.555 1.00 88.06 330 GLY A C 1
ATOM 2517 O O . GLY A 1 330 ? -16.034 9.212 2.525 1.00 88.06 330 GLY A O 1
ATOM 2518 N N . GLU A 1 331 ? -16.038 9.636 4.751 1.00 85.38 331 GLU A N 1
ATOM 2519 C CA . GLU A 1 331 ? -14.677 9.201 5.068 1.00 85.38 331 GLU A CA 1
ATOM 2520 C C . GLU A 1 331 ? -14.587 7.702 5.400 1.00 85.38 331 GLU A C 1
ATOM 2522 O O . GLU A 1 331 ? -13.487 7.154 5.370 1.00 85.38 331 GLU A O 1
ATOM 2527 N N . SER A 1 332 ? -15.709 7.028 5.671 1.00 85.44 332 SER A N 1
ATOM 2528 C CA . SER A 1 332 ? -15.731 5.572 5.856 1.00 85.44 332 SER A CA 1
ATOM 2529 C C . SER A 1 332 ? -15.376 4.842 4.565 1.00 85.44 332 SER A C 1
ATOM 2531 O O . SER A 1 332 ? -15.664 5.303 3.457 1.00 85.44 332 SER A O 1
ATOM 2533 N N . GLY A 1 333 ? -14.746 3.682 4.702 1.00 76.81 333 GLY A N 1
ATOM 2534 C CA . GLY A 1 333 ? -14.269 2.839 3.617 1.00 76.81 333 GLY A CA 1
ATOM 2535 C C . GLY A 1 333 ? -15.384 2.147 2.830 1.00 76.81 333 GLY A C 1
ATOM 2536 O O . GLY A 1 333 ? -16.559 2.505 2.896 1.00 76.81 333 GLY A O 1
ATOM 2537 N N . GLY A 1 334 ? -14.998 1.141 2.049 1.00 73.50 334 GLY A N 1
ATOM 2538 C CA . GLY A 1 334 ? -15.911 0.335 1.237 1.00 73.50 334 GLY A CA 1
ATOM 2539 C C . GLY A 1 334 ? -16.046 0.831 -0.204 1.00 73.50 334 GLY A C 1
ATOM 2540 O O . GLY A 1 334 ? -16.127 2.036 -0.467 1.00 73.50 334 GLY A O 1
ATOM 2541 N N . TYR A 1 335 ? -16.110 -0.129 -1.135 1.00 57.81 335 TYR A N 1
ATOM 2542 C CA . TYR A 1 335 ? -16.340 0.082 -2.566 1.00 57.81 335 TYR A CA 1
ATOM 2543 C C . TYR A 1 335 ? -17.398 -0.896 -3.118 1.00 57.81 335 TYR A C 1
ATOM 2545 O O . TYR A 1 335 ? -17.517 -2.011 -2.606 1.00 57.81 335 TYR A O 1
ATOM 2553 N N . PRO A 1 336 ? -18.152 -0.541 -4.179 1.00 71.81 336 PRO A N 1
ATOM 2554 C CA . PRO A 1 336 ? -18.128 0.753 -4.862 1.00 71.81 336 PRO A CA 1
ATOM 2555 C C . PRO A 1 336 ? -18.684 1.871 -3.964 1.00 71.81 336 PRO A C 1
ATOM 2557 O O . PRO A 1 336 ? -19.476 1.614 -3.060 1.00 71.81 336 PRO A O 1
ATOM 2560 N N . ARG A 1 337 ? -18.235 3.116 -4.175 1.00 81.00 337 ARG A N 1
ATOM 2561 C CA . ARG A 1 337 ? -18.691 4.261 -3.367 1.00 81.00 337 ARG A CA 1
ATOM 2562 C C . ARG A 1 337 ? -20.172 4.535 -3.606 1.00 81.00 337 ARG A C 1
ATOM 2564 O O . ARG A 1 337 ? -20.667 4.346 -4.716 1.00 81.00 337 ARG A O 1
ATOM 2571 N N . ARG A 1 338 ? -20.839 5.072 -2.580 1.00 79.12 338 ARG A N 1
ATOM 2572 C CA . ARG A 1 338 ? -22.265 5.444 -2.589 1.00 79.12 338 ARG A CA 1
ATOM 2573 C C . ARG A 1 338 ? -23.199 4.259 -2.851 1.00 79.12 338 ARG A C 1
ATOM 2575 O O . ARG A 1 338 ? -24.268 4.427 -3.437 1.00 79.12 338 ARG A O 1
ATOM 2582 N N . MET A 1 339 ? -22.770 3.067 -2.451 1.00 85.44 339 MET A N 1
ATOM 2583 C CA . MET A 1 339 ? -23.613 1.884 -2.437 1.00 85.44 339 MET A CA 1
ATOM 2584 C C . MET A 1 339 ? -24.448 1.880 -1.162 1.00 85.44 339 MET A C 1
ATOM 2586 O O . MET A 1 339 ? -23.905 1.969 -0.066 1.00 85.44 339 MET A O 1
ATOM 2590 N N . GLU A 1 340 ? -25.758 1.713 -1.310 1.00 87.12 340 GLU A N 1
ATOM 2591 C CA . GLU A 1 340 ? -26.645 1.522 -0.171 1.00 87.12 340 GLU A CA 1
ATOM 2592 C C . GLU A 1 340 ? -27.009 0.037 -0.038 1.00 87.12 340 GLU A C 1
ATOM 2594 O O . GLU A 1 340 ? -27.889 -0.455 -0.743 1.00 87.12 340 GLU A O 1
ATOM 2599 N N . SER A 1 341 ? -26.333 -0.678 0.866 1.00 90.94 341 SER A N 1
ATOM 2600 C CA . SER A 1 341 ? -26.729 -2.031 1.287 1.00 90.94 341 SER A CA 1
ATOM 2601 C C . SER A 1 341 ? -27.385 -1.959 2.667 1.00 90.94 341 SER A C 1
ATOM 2603 O O . SER A 1 341 ? -26.705 -1.598 3.629 1.00 90.94 341 SER A O 1
ATOM 2605 N N . PRO A 1 342 ? -28.677 -2.307 2.802 1.00 92.12 342 PRO A N 1
ATOM 2606 C CA . PRO A 1 342 ? -29.351 -2.326 4.096 1.00 92.12 342 PRO A CA 1
ATOM 2607 C C . PRO A 1 342 ? -28.649 -3.208 5.133 1.00 92.12 342 PRO A C 1
ATOM 2609 O O . PRO A 1 342 ? -28.547 -2.814 6.290 1.00 92.12 342 PRO A O 1
ATOM 2612 N N . GLU A 1 343 ? -28.123 -4.366 4.729 1.00 91.94 343 GLU A N 1
ATOM 2613 C CA . GLU A 1 343 ? -27.444 -5.304 5.628 1.00 91.94 343 GLU A CA 1
ATOM 2614 C C . GLU A 1 343 ? -26.170 -4.697 6.215 1.00 91.94 343 GLU A C 1
ATOM 2616 O O . GLU A 1 343 ? -25.952 -4.763 7.425 1.00 91.94 343 GLU A O 1
ATOM 2621 N N . VAL A 1 344 ? -25.355 -4.058 5.370 1.00 94.38 344 VAL A N 1
ATOM 2622 C CA . VAL A 1 344 ? -24.135 -3.379 5.820 1.00 94.38 344 VAL A CA 1
ATOM 2623 C C . VAL A 1 344 ? -24.494 -2.160 6.669 1.00 94.38 344 VAL A C 1
ATOM 2625 O O . VAL A 1 344 ? -23.897 -1.956 7.718 1.00 94.38 344 VAL A O 1
ATOM 2628 N N . ARG A 1 345 ?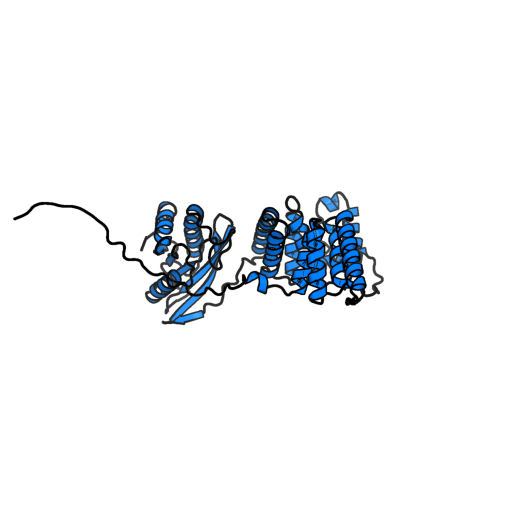 -25.529 -1.395 6.295 1.00 94.38 345 ARG A N 1
ATOM 2629 C CA . ARG A 1 345 ? -25.984 -0.234 7.078 1.00 94.38 345 ARG A CA 1
ATOM 2630 C C . ARG A 1 345 ? -26.435 -0.615 8.481 1.00 94.38 345 ARG A C 1
ATOM 2632 O O . ARG A 1 345 ? -26.187 0.143 9.410 1.00 94.38 345 ARG A O 1
ATOM 2639 N N . VAL A 1 346 ? -27.113 -1.749 8.633 1.00 95.88 346 VAL A N 1
ATOM 2640 C CA . VAL A 1 346 ? -27.513 -2.277 9.942 1.00 95.88 346 VAL A CA 1
ATOM 2641 C C . VAL A 1 346 ? -26.290 -2.697 10.750 1.00 95.88 346 VAL A C 1
ATOM 2643 O O . VAL A 1 346 ? -26.205 -2.375 11.933 1.00 95.88 346 VAL A O 1
ATOM 2646 N N . ASP A 1 347 ? -25.324 -3.358 10.114 1.00 95.75 347 ASP A N 1
ATOM 2647 C CA . ASP A 1 347 ? -24.084 -3.736 10.784 1.00 95.75 347 ASP A CA 1
ATOM 2648 C C . ASP A 1 347 ? -23.235 -2.536 11.216 1.00 95.75 347 ASP A C 1
ATOM 2650 O O . ASP A 1 347 ? -22.662 -2.557 12.299 1.00 95.75 347 ASP A O 1
ATOM 2654 N N . ASP A 1 348 ? -23.204 -1.460 10.430 1.00 97.00 348 ASP A N 1
ATOM 2655 C CA . ASP A 1 348 ? -22.491 -0.235 10.793 1.00 97.00 348 ASP A CA 1
ATOM 2656 C C . ASP A 1 348 ? -22.955 0.320 12.156 1.00 97.00 348 ASP A C 1
ATOM 2658 O O . ASP A 1 348 ? -22.145 0.832 12.932 1.00 97.00 348 ASP A O 1
ATOM 2662 N N . PHE A 1 349 ? -24.248 0.183 12.488 1.00 97.12 349 PHE A N 1
ATOM 2663 C CA . PHE A 1 349 ? -24.757 0.530 13.819 1.00 97.12 349 PHE A CA 1
ATOM 2664 C C . PHE A 1 349 ? -24.249 -0.427 14.898 1.00 97.12 349 PHE A C 1
ATOM 2666 O O . PHE A 1 349 ? -23.839 0.044 15.954 1.00 97.12 349 PHE A O 1
ATOM 2673 N N . SER A 1 350 ? -24.239 -1.738 14.651 1.00 95.88 350 SER A N 1
ATOM 2674 C CA . SER A 1 350 ? -23.663 -2.711 15.593 1.00 95.88 350 SER A CA 1
ATOM 2675 C C . SER A 1 350 ? -22.170 -2.472 15.826 1.00 95.88 350 SER A C 1
ATOM 2677 O O . SER A 1 350 ? -21.711 -2.534 16.963 1.00 95.88 350 SER A O 1
ATOM 2679 N N . ALA A 1 351 ? -21.424 -2.090 14.791 1.00 95.31 351 ALA A N 1
ATOM 2680 C CA . ALA A 1 351 ? -20.022 -1.705 14.903 1.00 95.31 351 ALA A CA 1
ATOM 2681 C C . ALA A 1 351 ? -19.835 -0.438 15.758 1.00 95.31 351 ALA A C 1
ATOM 2683 O O . ALA A 1 351 ? -18.923 -0.351 16.582 1.00 95.31 351 ALA A O 1
ATOM 2684 N N . ALA A 1 352 ? -20.730 0.543 15.609 1.00 97.25 352 ALA A N 1
ATOM 2685 C CA . ALA A 1 352 ? -20.751 1.728 16.460 1.00 97.25 352 ALA A CA 1
ATOM 2686 C C . ALA A 1 352 ? -21.084 1.381 17.926 1.00 97.25 352 ALA A C 1
ATOM 2688 O O . ALA A 1 352 ? -20.522 1.989 18.840 1.00 97.25 352 ALA A O 1
ATOM 2689 N N . VAL A 1 353 ? -21.951 0.387 18.166 1.00 97.12 353 VAL A N 1
ATOM 2690 C CA . VAL A 1 353 ? -22.203 -0.164 19.508 1.00 97.12 353 VAL A CA 1
ATOM 2691 C C . VAL A 1 353 ? -20.939 -0.820 20.059 1.00 97.12 353 VAL A C 1
ATOM 2693 O O . VAL A 1 353 ? -20.544 -0.480 21.170 1.00 97.12 353 VAL A O 1
ATOM 2696 N N . ASP A 1 354 ? -20.264 -1.681 19.290 1.00 91.94 354 ASP A N 1
ATOM 2697 C CA . ASP A 1 354 ? -19.007 -2.328 19.699 1.00 91.94 354 ASP A CA 1
ATOM 2698 C C . ASP A 1 354 ? -17.961 -1.298 20.131 1.00 91.94 354 ASP A C 1
ATOM 2700 O O . ASP A 1 354 ? -17.358 -1.420 21.202 1.00 91.94 354 ASP A O 1
ATOM 2704 N N . PHE A 1 355 ? -17.782 -0.252 19.323 1.00 93.88 355 PHE A N 1
ATOM 2705 C CA . PHE A 1 355 ? -16.875 0.846 19.631 1.00 93.88 355 PHE A CA 1
ATOM 2706 C C . PHE A 1 355 ? -17.248 1.538 20.952 1.00 93.88 355 PHE A C 1
ATOM 2708 O O . PHE A 1 355 ? -16.406 1.676 21.841 1.00 93.88 355 PHE A O 1
ATOM 2715 N N . LEU A 1 356 ? -18.513 1.938 21.119 1.00 95.06 356 LEU A N 1
ATOM 2716 C CA . LEU A 1 356 ? -18.958 2.669 22.308 1.00 95.06 356 LEU A CA 1
ATOM 2717 C C . LEU A 1 356 ? -18.955 1.810 23.575 1.00 95.06 356 LEU A C 1
ATOM 2719 O O . LEU A 1 356 ? -18.566 2.306 24.628 1.00 95.06 356 LEU A O 1
ATOM 2723 N N . THR A 1 357 ? -19.330 0.532 23.498 1.00 90.88 357 THR A N 1
ATOM 2724 C CA . THR A 1 357 ? -19.299 -0.397 24.640 1.00 90.88 357 THR A CA 1
ATOM 2725 C C . THR A 1 357 ? -17.894 -0.523 25.233 1.00 90.88 357 THR A C 1
ATOM 2727 O O . THR A 1 357 ? -17.753 -0.669 26.448 1.00 90.88 357 THR A O 1
ATOM 2730 N N . ASN A 1 358 ? -16.856 -0.428 24.398 1.00 83.06 358 ASN A N 1
ATOM 2731 C CA . ASN A 1 358 ? -15.460 -0.504 24.827 1.00 83.06 358 ASN A CA 1
ATOM 2732 C C . ASN A 1 358 ? -14.847 0.862 25.186 1.00 83.06 358 ASN A C 1
ATOM 2734 O O . ASN A 1 358 ? -13.718 0.921 25.675 1.00 83.06 358 ASN A O 1
ATOM 2738 N N . HIS A 1 359 ? -15.569 1.966 24.980 1.00 85.19 359 HIS A N 1
ATOM 2739 C CA . HIS A 1 359 ? -15.035 3.302 25.207 1.00 85.19 359 HIS A CA 1
ATOM 2740 C C . HIS A 1 359 ? -15.073 3.682 26.706 1.00 85.19 359 HIS A C 1
ATOM 2742 O O . HIS A 1 359 ? -16.124 3.588 27.347 1.00 85.19 359 HIS A O 1
ATOM 2748 N N . PRO A 1 360 ? -13.973 4.192 27.303 1.00 85.81 360 PRO A N 1
ATOM 2749 C CA . PRO A 1 360 ? -13.872 4.412 28.754 1.00 85.81 360 PRO A CA 1
ATOM 2750 C C . PRO A 1 360 ? -14.887 5.423 29.310 1.00 85.81 360 PRO A C 1
ATOM 2752 O O . PRO A 1 360 ? -15.287 5.320 30.469 1.00 85.81 360 PRO A O 1
ATOM 2755 N N . ALA A 1 361 ? -15.324 6.374 28.481 1.00 89.81 361 ALA A N 1
ATOM 2756 C CA . ALA A 1 361 ? -16.316 7.390 28.838 1.00 89.81 361 ALA A CA 1
ATOM 2757 C C . ALA A 1 361 ? -17.777 6.901 28.826 1.00 89.81 361 ALA A C 1
ATOM 2759 O O . ALA A 1 361 ? -18.665 7.668 29.195 1.00 89.81 361 ALA A O 1
ATOM 2760 N N . VAL A 1 362 ? -18.059 5.681 28.364 1.00 95.31 362 VAL A N 1
ATOM 2761 C CA . VAL A 1 362 ? -19.428 5.228 28.080 1.00 95.31 362 VAL A CA 1
ATOM 2762 C C . VAL A 1 362 ? -19.917 4.231 29.130 1.00 95.31 362 VAL A C 1
ATOM 2764 O O . VAL A 1 362 ? -19.191 3.336 29.571 1.00 95.31 362 VAL A O 1
ATOM 2767 N N . GLU A 1 363 ? -21.174 4.389 29.541 1.00 95.31 363 GLU A N 1
ATOM 2768 C CA . GLU A 1 363 ? -21.933 3.367 30.262 1.00 95.31 363 GLU A CA 1
ATOM 2769 C C . GLU A 1 363 ? -22.392 2.302 29.257 1.00 95.31 363 GLU A C 1
ATOM 2771 O O . GLU A 1 363 ? -23.307 2.532 28.467 1.00 95.31 363 GLU A O 1
ATOM 2776 N N . ALA A 1 364 ? -21.715 1.150 29.251 1.00 90.88 364 ALA A N 1
ATOM 2777 C CA . ALA A 1 364 ? -21.923 0.073 28.278 1.00 90.88 364 ALA A CA 1
ATOM 2778 C C . ALA A 1 364 ? -23.372 -0.450 28.217 1.00 90.88 364 ALA A C 1
ATOM 2780 O O . ALA A 1 364 ? -23.808 -0.938 27.180 1.00 90.88 364 ALA A O 1
ATOM 2781 N N . ASP A 1 365 ? -24.117 -0.328 29.315 1.00 93.62 365 ASP A N 1
ATOM 2782 C CA . ASP A 1 365 ? -25.523 -0.701 29.476 1.00 93.62 365 ASP A CA 1
ATOM 2783 C C . ASP A 1 365 ? -26.495 0.468 29.224 1.00 93.62 365 ASP A C 1
ATOM 2785 O O . ASP A 1 365 ? -27.694 0.350 29.474 1.00 93.62 365 ASP A O 1
ATOM 2789 N N . LYS A 1 366 ? -26.026 1.606 28.697 1.00 96.38 366 LYS A N 1
ATOM 2790 C CA . LYS A 1 366 ? -26.865 2.768 28.354 1.00 96.38 366 LYS A CA 1
ATOM 2791 C C . LYS A 1 366 ? -26.496 3.357 27.001 1.00 96.38 366 LYS A C 1
ATOM 2793 O O . LYS A 1 366 ? -26.140 4.532 26.892 1.00 96.38 366 LYS A O 1
ATOM 2798 N N . ILE A 1 367 ? -26.619 2.532 25.967 1.00 97.81 367 ILE A N 1
ATOM 2799 C CA . ILE A 1 367 ? -26.445 2.946 24.577 1.00 97.81 367 ILE A CA 1
ATOM 2800 C C . ILE A 1 367 ? -27.819 3.029 23.913 1.00 97.81 367 ILE A C 1
ATOM 2802 O O . ILE A 1 367 ? -28.581 2.063 23.906 1.00 97.81 367 ILE A O 1
ATOM 2806 N N . GLY A 1 368 ? -28.141 4.202 23.378 1.00 97.12 368 GLY A N 1
ATOM 2807 C CA . GLY A 1 368 ? -29.316 4.438 22.550 1.00 97.12 368 GLY A CA 1
ATOM 2808 C C . GLY A 1 368 ? -28.947 4.758 21.105 1.00 97.12 368 GLY A C 1
ATOM 2809 O O . GLY A 1 368 ? -27.785 5.012 20.779 1.00 97.12 368 GLY A O 1
ATOM 2810 N N . VAL A 1 369 ? -29.949 4.782 20.231 1.00 97.00 369 VAL A N 1
ATOM 2811 C CA . VAL A 1 369 ? -29.766 5.127 18.818 1.00 97.00 369 VAL A CA 1
ATOM 2812 C C . VAL A 1 369 ? -30.843 6.089 18.331 1.00 97.00 369 VAL A C 1
ATOM 2814 O O . VAL A 1 369 ? -32.008 5.980 18.704 1.00 97.00 369 VAL A O 1
ATOM 2817 N N . ILE A 1 370 ? -30.440 7.008 17.456 1.00 95.31 370 ILE A N 1
ATOM 2818 C CA . ILE A 1 370 ? -31.324 7.838 16.640 1.00 95.31 370 ILE A CA 1
ATOM 2819 C C . ILE A 1 370 ? -30.900 7.685 15.188 1.00 95.31 370 ILE A C 1
ATOM 2821 O O . ILE A 1 370 ? -29.726 7.822 14.843 1.00 95.31 370 ILE A O 1
ATOM 2825 N N . GLY A 1 371 ? -31.866 7.434 14.314 1.00 93.56 371 GLY A N 1
ATOM 2826 C CA . GLY A 1 371 ? -31.642 7.438 12.877 1.00 93.56 371 GLY A CA 1
ATOM 2827 C C . GLY A 1 371 ? -32.460 8.527 12.197 1.00 93.56 371 GLY A C 1
ATOM 2828 O O . GLY A 1 371 ? -33.653 8.674 12.450 1.00 93.56 371 GLY A O 1
ATOM 2829 N N . ILE A 1 372 ? -31.825 9.292 11.312 1.00 94.12 372 ILE A N 1
ATOM 2830 C CA . ILE A 1 372 ? -32.482 10.388 10.594 1.00 94.12 372 ILE A CA 1
ATOM 2831 C C . ILE A 1 372 ? -32.828 9.919 9.179 1.00 94.12 372 ILE A C 1
ATOM 2833 O O . ILE A 1 372 ? -31.954 9.434 8.460 1.00 94.12 372 ILE A O 1
ATOM 2837 N N . CYS A 1 373 ? -34.079 10.106 8.738 1.00 93.00 373 CYS A N 1
ATOM 2838 C CA . CYS A 1 373 ? -34.548 9.687 7.407 1.00 93.00 373 CYS A CA 1
ATOM 2839 C C . CYS A 1 373 ? -34.263 8.186 7.170 1.00 93.00 373 CYS A C 1
ATOM 2841 O O . CYS A 1 373 ? -34.670 7.365 7.988 1.00 93.00 373 CYS A O 1
ATOM 2843 N N . GLY A 1 374 ? -33.537 7.814 6.109 1.00 87.31 374 GLY A N 1
ATOM 2844 C CA . GLY A 1 374 ? -33.126 6.425 5.858 1.00 87.31 374 GLY A CA 1
ATOM 2845 C C . GLY A 1 374 ? -32.367 5.797 7.033 1.00 87.31 374 GLY A C 1
ATOM 2846 O O . GLY A 1 374 ? -32.586 4.630 7.345 1.00 87.31 374 GLY A O 1
ATOM 2847 N N . GLY A 1 375 ? -31.583 6.598 7.767 1.00 90.19 375 GLY A N 1
ATOM 2848 C CA . GLY A 1 375 ? -30.912 6.177 8.996 1.00 90.19 375 GLY A CA 1
ATOM 2849 C C . GLY A 1 375 ? -31.866 5.604 10.043 1.00 90.19 375 GLY A C 1
ATOM 2850 O O . GLY A 1 375 ? -31.467 4.699 10.762 1.00 90.19 375 GLY A O 1
ATOM 2851 N N . GLY A 1 376 ? -33.117 6.081 10.094 1.00 92.44 376 GLY A N 1
ATOM 2852 C CA . GLY A 1 376 ? -34.149 5.600 11.020 1.00 92.44 376 GLY A CA 1
ATOM 2853 C C . GLY A 1 376 ? -34.557 4.153 10.759 1.00 92.44 376 GLY A C 1
ATOM 2854 O O . GLY A 1 376 ? -34.741 3.379 11.690 1.00 92.44 376 GLY A O 1
ATOM 2855 N N . CYS A 1 377 ? -34.642 3.745 9.492 1.00 91.44 377 CYS A N 1
ATOM 2856 C CA . CYS A 1 377 ? -35.002 2.365 9.153 1.00 91.44 377 CYS A CA 1
ATOM 2857 C C . CYS A 1 377 ? -33.887 1.389 9.560 1.00 91.44 377 CYS A C 1
ATOM 2859 O O . CYS A 1 377 ? -34.153 0.321 10.117 1.00 91.44 377 CYS A O 1
ATOM 2861 N N . TYR A 1 378 ? -32.632 1.772 9.318 1.00 94.38 378 TYR A N 1
ATOM 2862 C CA . TYR A 1 378 ? -31.473 0.945 9.644 1.00 94.38 378 TYR A CA 1
ATOM 2863 C C . TYR A 1 378 ? -31.221 0.863 11.151 1.00 94.38 378 TYR A C 1
ATOM 2865 O O . TYR A 1 378 ? -30.951 -0.224 11.649 1.00 94.38 378 TYR A O 1
ATOM 2873 N N . SER A 1 379 ? -31.371 1.963 11.896 1.00 93.94 379 SER A N 1
ATOM 2874 C CA . SER A 1 379 ? -31.201 1.944 13.353 1.00 93.94 379 SER A CA 1
ATOM 2875 C C . SER A 1 379 ? -32.283 1.129 14.059 1.00 93.94 379 SER A C 1
ATOM 2877 O O . SER A 1 379 ? -31.968 0.385 14.987 1.00 93.94 379 SER A O 1
ATOM 2879 N N . VAL A 1 380 ? -33.542 1.196 13.603 1.00 93.69 380 VAL A N 1
ATOM 2880 C CA . VAL A 1 380 ? -34.607 0.307 14.104 1.00 93.69 380 VAL A CA 1
ATOM 2881 C C . VAL A 1 380 ? -34.244 -1.153 13.841 1.00 93.69 380 VAL A C 1
ATOM 2883 O O . VAL A 1 380 ? -34.327 -1.978 14.746 1.00 93.69 380 VAL A O 1
ATOM 2886 N N . SER A 1 381 ? -33.792 -1.465 12.626 1.00 93.94 381 SER A N 1
ATOM 2887 C CA . SER A 1 381 ? -33.403 -2.830 12.253 1.00 93.94 381 SER A CA 1
ATOM 2888 C C . SER A 1 381 ? -32.207 -3.334 13.073 1.00 93.94 381 SER A C 1
ATOM 2890 O O . SER A 1 381 ? -32.207 -4.479 13.510 1.00 93.94 381 SER A O 1
ATOM 2892 N N . ALA A 1 382 ? -31.227 -2.473 13.365 1.00 94.06 382 ALA A N 1
ATOM 2893 C CA . ALA A 1 382 ? -30.121 -2.792 14.267 1.00 94.06 382 ALA A CA 1
ATOM 2894 C C . ALA A 1 382 ? -30.610 -3.062 15.696 1.00 94.06 382 ALA A C 1
ATOM 2896 O O . ALA A 1 382 ? -30.211 -4.048 16.304 1.00 94.06 382 ALA A O 1
ATOM 2897 N N . THR A 1 383 ? -31.548 -2.254 16.201 1.00 94.38 383 THR A N 1
ATOM 2898 C CA . THR A 1 383 ? -32.136 -2.429 17.545 1.00 94.38 383 THR A CA 1
ATOM 2899 C C . THR A 1 383 ? -32.882 -3.764 17.676 1.00 94.38 383 THR A C 1
ATOM 2901 O O . THR A 1 383 ? -32.940 -4.342 18.757 1.00 94.38 383 THR A O 1
ATOM 2904 N N . GLN A 1 384 ? -33.435 -4.299 16.581 1.00 93.12 384 GLN A N 1
ATOM 2905 C CA . GLN A 1 384 ? -34.097 -5.609 16.598 1.00 93.12 384 GLN A CA 1
ATOM 2906 C C . GLN A 1 384 ? -33.131 -6.780 16.825 1.00 93.12 384 GLN A C 1
ATOM 2908 O O . GLN A 1 384 ? -33.559 -7.808 17.348 1.00 93.12 384 GLN A O 1
ATOM 2913 N N . ILE A 1 385 ? -31.865 -6.647 16.421 1.00 92.44 385 ILE A N 1
ATOM 2914 C CA . ILE A 1 385 ? -30.885 -7.745 16.442 1.00 92.44 385 ILE A CA 1
ATOM 2915 C C . ILE A 1 385 ? -29.757 -7.542 17.461 1.00 92.44 385 ILE A C 1
ATOM 2917 O O . ILE A 1 385 ? -29.160 -8.520 17.902 1.00 92.44 385 ILE A O 1
ATOM 2921 N N . ASP A 1 386 ? -29.465 -6.300 17.846 1.00 93.25 386 ASP A N 1
ATOM 2922 C CA . ASP A 1 386 ? -28.407 -5.953 18.790 1.00 93.25 386 ASP A CA 1
ATOM 2923 C C . ASP A 1 386 ? -29.006 -5.515 20.132 1.00 93.25 386 ASP A C 1
ATOM 2925 O O . ASP A 1 386 ? -29.347 -4.353 20.354 1.00 93.25 386 ASP A O 1
ATOM 2929 N N . HIS A 1 387 ? -29.127 -6.475 21.050 1.00 91.94 387 HIS A N 1
ATOM 2930 C CA . HIS A 1 387 ? -29.757 -6.287 22.363 1.00 91.94 387 HIS A CA 1
ATOM 2931 C C . HIS A 1 387 ? -29.012 -5.332 23.304 1.00 91.94 387 HIS A C 1
ATOM 2933 O O . HIS A 1 387 ? -29.502 -5.058 24.396 1.00 91.94 387 HIS A O 1
ATOM 2939 N N . ARG A 1 388 ? -27.832 -4.840 22.915 1.00 94.12 388 ARG A N 1
ATOM 2940 C CA . ARG A 1 388 ? -27.086 -3.828 23.676 1.00 94.12 388 ARG A CA 1
ATOM 2941 C C . ARG A 1 388 ? -27.613 -2.415 23.419 1.00 94.12 388 ARG A C 1
ATOM 2943 O O . ARG A 1 388 ? -27.268 -1.495 24.158 1.00 94.12 388 ARG A O 1
ATOM 2950 N N . ILE A 1 389 ? -28.441 -2.235 22.385 1.00 92.62 389 ILE A N 1
ATOM 2951 C CA . ILE A 1 389 ? -29.156 -0.987 22.120 1.00 92.62 389 ILE A CA 1
ATOM 2952 C C . ILE A 1 389 ? -30.393 -0.954 23.019 1.00 92.62 389 ILE A C 1
ATOM 2954 O O . ILE A 1 389 ? -31.403 -1.604 22.755 1.00 92.62 389 ILE A O 1
ATOM 2958 N N . ASN A 1 390 ? -30.314 -0.180 24.097 1.00 84.31 390 ASN A N 1
ATOM 2959 C CA . ASN A 1 390 ? -31.309 -0.215 25.169 1.00 84.31 390 ASN A CA 1
ATOM 2960 C C . ASN A 1 390 ? -32.480 0.741 24.936 1.00 84.31 390 ASN A C 1
ATOM 2962 O O . ASN A 1 390 ? -33.533 0.574 25.552 1.00 84.31 390 ASN A O 1
ATOM 2966 N N . GLN A 1 391 ? -32.314 1.748 24.072 1.00 76.81 391 GLN A N 1
ATOM 2967 C CA . GLN A 1 391 ? -33.370 2.699 23.721 1.00 76.81 391 GLN A CA 1
ATOM 2968 C C . GLN A 1 391 ? -33.259 3.173 22.268 1.00 76.81 391 GLN A C 1
ATOM 2970 O O . GLN A 1 391 ? -32.178 3.510 21.785 1.00 76.81 391 GLN A O 1
ATOM 2975 N N . TYR A 1 392 ? -34.407 3.262 21.600 1.00 67.00 392 TYR A N 1
ATOM 2976 C CA . TYR A 1 392 ? -34.577 4.048 20.382 1.00 67.00 392 TYR A CA 1
ATOM 2977 C C . TYR A 1 392 ? -35.143 5.410 20.790 1.00 67.00 392 TYR A C 1
ATOM 2979 O O . TYR A 1 392 ? -36.193 5.448 21.437 1.00 67.00 392 TYR A O 1
ATOM 2987 N N . VAL A 1 393 ? -34.423 6.492 20.489 1.00 58.25 393 VAL A N 1
ATOM 2988 C CA . VAL A 1 393 ? -34.729 7.843 20.998 1.00 58.25 393 VAL A CA 1
ATOM 2989 C C . VAL A 1 393 ? -35.486 8.682 19.975 1.00 58.25 393 VAL A C 1
ATOM 2991 O O . VAL A 1 393 ? -35.154 8.611 18.768 1.00 58.25 393 VAL A O 1
#

Foldseek 3Di:
DDDDDDDDDDDDDDDDDPDDDPDDDDCLVVQDDPLLVLLLLLLQCLLLLVLVSNLVSLLVCQVVQDAPQSSLLLLVLNCVPRNDVSSVSSVVSNVVSVVVCVVVVHDTHNDDFFDDDPDPDALQVQLLVQCCQLQVDDSPPDDDPVCVVPVVVSVCNRNPNRRVRVSGVSDDPLSSLSSNLSSQLSVAPDCLVVNLSSLSSNVSSPNDLSNLLSSLVSSCVNRHDRSSVSSVVSSLVSCVVVVNQPDPFAPFPQDPLQKTWIWDWFAFPVRWIKIKIKIAASPDDLVAAFFEEEFAEAQQDAQVPDRVVVCNVVSPVGHTYIRIGFELDDPIHHPPHSDDDLVSLLRSVVRVLVVQLPDSRHDQQRYAYEYDHNGNVSRVVNVVPPVSHPYHD

pLDDT: mean 87.71, std 17.74, range [29.2, 98.88]

Organism: NCBI:txid46503

InterPro domains:
  IPR002925 Dienelactone hydrolase [PF01738] (286-382)
  IPR003779 Alkyl hydroperoxide reductase AhpD/CMD-like [PF02627] (155-219)
  IPR029032 AhpD-like [G3DSA:1.20.1290.10] (21-244)
  IPR029032 AhpD-like [SSF69118] (28-241)
  IPR029058 Alpha/Beta hydrolase fold [G3DSA:3.40.50.1820] (250-393)
  IPR029058 Alpha/Beta hydrolase fold [SSF53474] (257-390)
  IPR051411 Polyketide transferase af380-like [PTHR47751] (254-390)

=== Feature glossary ===
The record interleaves many kinds of information about one protein. Here is each kind framed as the question it answers.

Q: What does the local fold look like, residue by residue?
A: The Foldseek 3Di string encodes local tertiary geometry as a 20-letter alphabet — one character per residue — derived from the relative positions of nearby Cα atoms. Unlike the amino-acid sequence, 3Di is a direct function of the 3D structure, so two proteins with the same fold have similar 3Di strings even at low sequence identity.

Q: Which residues are in helices, strands, or loops?
A: The SS8 string is DSSP's per-residue secondary-structure call. α-helix (H) means an i→i+4 H-bond ladder; β-strand (E) means the residue participates in a β-sheet; 3₁₀ (G) and π (I) are tighter and wider helices; T/S are turns/bends; '-' is loop.

Q: How big and how compact is the whole molecule?
A: Radius of gyration (Rg) is the root-mean-square distance of Cα atoms from their centroid — a single number for overall size and compactness. A globular domain of N residues has Rg ≈ 2.2·N^0.38 Å; an extended or disordered chain has a much larger Rg. The Cα contact count is the number of residue pairs whose Cα atoms are within 8 Å and are more than four positions apart in sequence — a standard proxy for tertiary packing density. The bounding box is the smallest axis-aligned box enclosing all Cα atoms.

Q: Where is each backbone atom in 3D?
A: Structure coordinates are given as an mmCIF _atom_site loop: one row per atom with element, residue name, chain id, sequence number, and x/y/z position in Å. Only the four main-chain atoms per residue are included here; side chains are omitted to keep the record compact.

Q: What is the amino-acid chain?
A: Primary structure: the covalent order of the twenty standard amino acids along the backbone. Two proteins with the same sequence will (almost always) fold to the same structure; two with 30% identity often share a fold but not the details.

Q: What if only a Cα trace is available?
A: Three-state secondary structure (P-SEA) collapses the eight DSSP classes into helix (a), strand (b), and coil (c). P-SEA assigns these from Cα geometry alone — distances and angles — without requiring backbone oxygens, so it works on any Cα trace.

Q: What family and function is it annotated with?
A: Database cross-references. InterPro integrates a dozen domain/family signature databases into unified entries with residue-range hits. GO terms attach function/process/location labels with evidence codes. CATH codes position the fold in a four-level structural taxonomy. Organism is the NCBI-taxonomy species name.

Q: How confident is the AlphaFold model at each residue?
A: pLDDT is the predicted lDDT-Cα score: AlphaFold's confidence that the local environment of each residue (all inter-atomic distances within 15 Å) is correctly placed. It is a per-residue number between 0 and 100, with higher meaning more reliable.

Q: How mobile is each atom in the crystal?
A: B-factor (Debye–Waller factor) reflects atomic displacement in the crystal lattice. It is an experimental observable (units Å²), not a prediction; low values mean the atom is pinned down, high values mean it moves or is heterogeneous across the crystal.

Q: Which residues are buried vs exposed?
A: SASA measures how much of the protein is reachable by solvent. It is computed by rolling a water-sized probe over the atomic surface and summing the exposed area (Å²). Per-residue SASA distinguishes core (buried, low SASA) from surface (exposed, high SASA) residues; total SASA is a whole-molecule size measure.

Q: What do the diagnostic plots show?
A: Plot images: a contact map (which residues are close in 3D, as an N×N binary image), a Ramachandran scatter (backbone torsion angles, revealing secondary-structure composition at a glance), and — for AlphaFold structures — a PAE heatmap (pairwise prediction confidence).

Q: What known structures does this most resemble?
A: The Foldseek neighbor list gives the closest experimentally determined structures in the PDB, ranked by structural alignment. TM-score near 1 means near-identical fold; near 0.3 means only rough topology match. This is how one finds what a novel AlphaFold prediction most resembles in the solved-structure universe.

Q: Are the domains correctly placed relative to each other?
A: Predicted aligned error is AlphaFold's pairwise confidence. Unlike pLDDT (per-residue), PAE is per-residue-pair and captures whether two parts of the structure are correctly placed relative to each other. Units are ångströms of expected positional error.

Q: What do the rendered images show?
A: Structure images are PyMOL renders from six orthogonal camera directions. Cartoon representation draws helices as coils and strands as arrows; sticks shows the backbone as bonds; surface shows the solvent-excluded envelope. Rainbow coloring maps sequence position to hue (blue→red, N→C); chain coloring assigns a distinct color per polypeptide.

Q: What are the backbone torsion angles?
A: φ (phi) and ψ (psi) are the two rotatable backbone dihedrals per residue: φ is the C(i-1)–N–Cα–C torsion, ψ is the N–Cα–C–N(i+1) torsion, both in degrees on (−180°, 180°]. α-helical residues cluster near (−60°, −45°); β-strand residues near (−120°, +130°). A Ramachandran plot is simply a scatter of (φ, ψ) for every residue.